Protein AF-0000000072223933 (afdb_homodimer)

Nearest PDB structures (foldseek):
  4o79-assembly1_A  TM=9.191E-01  e=1.861E-12  Arabidopsis thaliana
  5zle-assembly1_A  TM=8.956E-01  e=1.490E-08  Homo sapiens
  6k41-assembly1_R  TM=3.783E-01  e=1.331E+00  Bos taurus
  7unf-assembly1_7  TM=3.366E-01  e=5.285E+00  Homo sapiens
  4o79-assembly1_A  TM=9.091E-01  e=3.671E-12  Arabidopsis thaliana

Secondary structure (DSSP, 8-state):
--EEEPHHHHHHHHHHHHHHHHHHHHHHHHHHHTGGGG--TT--HHHHHHHHHHHHIIIIIIIIHHHHHHHHHHH--S-HHHHHHHHHHHHHHHHHHHHHHHHHTTSSTTHHHHHSSSHHHHHHHHHHHHHHHHHHHHHHHHH--STTHHHHHHHHHHHHHHHHHHHHHHHHHHHHHHHHHHHHHHHHS---TTSHHHHHHHHHHHHHHHHHHHHHHHHHS-SEEE---------------/--EEEPHHHHHHHHHHHHHHHHHHHHHHHHHHHTGGGG--TT--HHHHHHHHHHHHIIIIIIIIHHHHHHHHHHH--S-HHHHHHHHHHHHHHHHHHHHHHHHHTTSSTTHHHHHSSSHHHHHHHHHHHHHHHHHHHHHHHHH--STTHHHHHHHHHHHHHHHHHHHHHHHHHHHHHHHHHHHHHHHHS---TTSHHHHHHHHHHHHHHHHHHHHHHHHHS-SEEE---------------

Organism: Vigna radiata var. radiata (NCBI:txid3916)

Foldseek 3Di:
DDWDFDPVLVVLLVLLVVLLVLLLVLLCCLLPVVLVLQDDVVWDPLLSVLSSLLLNLLSNFAQSLLLVLLSCLQPPDDDNLVNLVSSLVSLVRNLVSLVVSLVSVQPTPVHPVNQCPDPLNVLSVVLSVLSVVLSVVSVVLSPPPDPCVVVCVVCVVVSLVSSLVSSVSSLVSSLVVLVVSVVCCCVVVVDDCPDPSVVSSVVSSVSSVVSSVSSSCSNPDDGTDDDPPPPPPPPPPPPPD/DDWDFDPVLVVLLVLLVVLLVLLLVLLCCLLPVVLVLQDDVVWDPLLSVLSSLLLNLLNNFAQSLLLVLLSCLLPPDDDNLVNLVSSLVSLVRNLVSLVVSLVSVQPTPCHPVNQCPDPLNVLSVVLSVLSVVLSVVSVVLSPPPDPCVVVCVVCVVVSLVSSLVSSVSSLVSSLVVLVVSVVCCCVVVVDDCPDPSVVSSVVSSVSSVVSSVSSSCSNVDDGTDDDPPPPPPPPPPPPPD

Solvent-accessible surface area (backbone atoms only — not comparable to full-atom values): 25393 Å² total; per-residue (Å²): 124,64,78,41,73,24,69,67,41,55,51,29,53,50,51,24,50,53,32,45,50,51,38,50,52,40,54,47,46,48,49,64,78,44,44,71,77,52,53,50,91,89,51,52,74,66,43,34,50,29,53,49,42,24,60,48,24,38,48,50,34,21,49,46,32,36,47,47,23,54,50,41,52,75,62,57,81,77,54,71,66,56,32,50,48,51,27,51,50,36,39,48,51,9,48,51,25,36,55,52,19,55,51,35,60,51,70,37,86,71,34,62,70,71,52,58,51,43,54,41,39,47,45,44,51,51,33,53,50,52,48,50,52,50,51,50,54,51,53,54,55,71,70,49,70,78,90,34,52,66,56,44,66,65,44,44,64,55,50,52,50,52,50,54,50,40,53,50,45,46,52,39,29,49,42,28,45,53,46,47,52,52,50,47,39,32,71,74,65,63,45,53,64,80,31,69,68,43,49,47,53,35,48,34,45,53,37,48,55,49,27,50,52,28,46,52,49,45,68,73,46,65,64,60,37,82,47,77,70,74,71,74,70,72,78,73,73,76,74,78,122,122,64,75,39,74,25,68,67,41,55,52,28,51,51,51,24,51,52,32,44,50,50,38,49,52,40,53,48,47,49,47,63,78,44,44,70,76,51,53,48,91,87,50,50,73,66,43,35,51,28,53,47,43,23,59,46,24,37,46,50,35,20,49,46,33,36,49,48,24,55,50,42,54,73,63,56,84,77,55,70,67,56,32,50,49,52,29,51,50,36,40,48,51,10,49,50,25,36,55,50,20,56,51,35,61,51,71,36,86,70,36,60,70,70,52,57,52,43,53,43,40,48,46,44,51,50,33,53,49,52,47,51,51,50,50,52,52,50,52,54,56,70,70,48,71,78,91,33,52,67,55,43,65,64,43,46,64,54,51,53,50,52,50,54,48,41,52,50,46,45,51,39,28,48,43,30,46,54,46,46,52,50,49,48,39,33,72,74,67,64,45,54,65,81,31,69,67,43,47,46,52,35,50,36,45,53,38,47,56,50,25,48,51,29,46,53,50,44,68,72,45,67,63,60,36,81,47,78,71,74,72,74,70,74,77,71,73,74,74,77,122

Sequence (482 aa):
MGTVYSQSLLALLFLARVAGLAVAVLVLIWALAFKSSFLTPSLSQQDLLYAVLHPLLMVIGFILLSGEAILVHRSLPGSRGLKKLVHLWLQGVALACGIFGIWTRFQGKDGIVANFFSLHSWMGLVCVSLFAAQWVIGFLNFWHRGEGRRVRIRVLPWHVFLGLYTYALAIATAETGLLEKVTFLQTMRNVSKHSTESMVVNALGLVLALLSAFVILAAVSPKYQTIHTKLLYSDTTTFSSMGTVYSQSLLALLFLARVAGLAVAVLVLIWALAFKSSFLTPSLSQQDLLYAVLHPLLMVIGFILLSGEAILVHRSLPGSRGLKKLVHLWLQGVALACGIFGIWTRFQGKDGIVANFFSLHSWMGLVCVSLFAAQWVIGFLNFWHRGEGRRVRIRVLPWHVFLGLYTYALAIATAETGLLEKVTFLQTMRNVSKHSTESMVVNALGLVLALLSAFVILAAVSPKYQTIHTKLLYSDTTTFSS

pLDDT: mean 86.93, std 16.24, range [28.58, 98.88]

Radius of gyration: 25.63 Å; Cα contacts (8 Å, |Δi|>4): 510; chains: 2; bounding box: 50×99×82 Å

Structure (mmCIF, N/CA/C/O backbone):
data_AF-0000000072223933-model_v1
#
loop_
_entity.id
_entity.type
_entity.pdbx_description
1 polymer 'ascorbate ferrireductase (transmembrane)'
#
loop_
_atom_site.group_PDB
_atom_site.id
_atom_site.type_symbol
_atom_site.label_atom_id
_atom_site.label_alt_id
_atom_site.label_comp_id
_atom_site.label_asym_id
_atom_site.label_entity_id
_atom_site.label_seq_id
_atom_site.pdbx_PDB_ins_code
_atom_site.Cartn_x
_atom_site.Cartn_y
_atom_site.Cartn_z
_atom_site.occupancy
_atom_site.B_iso_or_equiv
_atom_site.auth_seq_id
_atom_site.auth_comp_id
_atom_site.auth_asym_id
_atom_site.auth_atom_id
_atom_site.pdbx_PDB_model_num
ATOM 1 N N . MET A 1 1 ? 12.227 30.188 23.969 1 48.91 1 MET A N 1
ATOM 2 C CA . MET A 1 1 ? 11.547 28.938 23.656 1 48.91 1 MET A CA 1
ATOM 3 C C . MET A 1 1 ? 12.273 28.188 22.547 1 48.91 1 MET A C 1
ATOM 5 O O . MET A 1 1 ? 12.375 28.688 21.422 1 48.91 1 MET A O 1
ATOM 9 N N . GLY A 1 2 ? 13.305 27.328 22.859 1 57.94 2 GLY A N 1
ATOM 10 C CA . GLY A 1 2 ? 14.117 26.703 21.844 1 57.94 2 GLY A CA 1
ATOM 11 C C . GLY A 1 2 ? 13.43 25.531 21.172 1 57.94 2 GLY A C 1
ATOM 12 O O . GLY A 1 2 ? 12.523 24.922 21.734 1 57.94 2 GLY A O 1
ATOM 13 N N . THR A 1 3 ? 13.391 25.391 19.766 1 68.06 3 THR A N 1
ATOM 14 C CA . THR A 1 3 ? 12.836 24.281 19 1 68.06 3 THR A CA 1
ATOM 15 C C . THR A 1 3 ? 13.883 23.188 18.797 1 68.06 3 THR A C 1
ATOM 17 O O . THR A 1 3 ? 15.023 23.469 18.422 1 68.06 3 THR A O 1
ATOM 20 N N . VAL A 1 4 ? 13.625 22.047 19.547 1 72.88 4 VAL A N 1
ATOM 21 C CA . VAL A 1 4 ? 14.484 20.891 19.344 1 72.88 4 VAL A CA 1
ATOM 22 C C . VAL A 1 4 ? 13.758 19.859 18.469 1 72.88 4 VAL A C 1
ATOM 24 O O . VAL A 1 4 ? 12.531 19.875 18.359 1 72.88 4 VAL A O 1
ATOM 27 N N . TYR A 1 5 ? 14.617 19.109 17.844 1 76.25 5 TYR A N 1
ATOM 28 C CA . TYR A 1 5 ? 14.016 18.031 17.062 1 76.25 5 TYR A CA 1
ATOM 29 C C . TYR A 1 5 ? 13.164 17.125 17.953 1 76.25 5 TYR A C 1
ATOM 31 O O . TYR A 1 5 ? 13.539 16.828 19.094 1 76.25 5 TYR A O 1
ATOM 39 N N . SER A 1 6 ? 12.125 16.781 17.484 1 83.75 6 SER A N 1
ATOM 40 C CA . SER A 1 6 ? 11.227 15.875 18.203 1 83.75 6 SER A CA 1
ATOM 41 C C . SER A 1 6 ? 11.867 14.508 18.422 1 83.75 6 SER A C 1
ATOM 43 O O . SER A 1 6 ? 12.438 13.93 17.484 1 83.75 6 SER A O 1
ATOM 45 N N . GLN A 1 7 ? 11.953 14 19.578 1 85.38 7 GLN A N 1
ATOM 46 C CA . GLN A 1 7 ? 12.492 12.688 19.922 1 85.38 7 GLN A CA 1
ATOM 47 C C . GLN A 1 7 ? 11.789 11.586 19.125 1 85.38 7 GLN A C 1
ATOM 49 O O . GLN A 1 7 ? 12.422 10.602 18.719 1 85.38 7 GLN A O 1
ATOM 54 N N . SER A 1 8 ? 10.617 11.812 18.859 1 88.19 8 SER A N 1
ATOM 55 C CA . SER A 1 8 ? 9.844 10.844 18.078 1 88.19 8 SER A CA 1
ATOM 56 C C . SER A 1 8 ? 10.336 10.758 16.641 1 88.19 8 SER A C 1
ATOM 58 O O . SER A 1 8 ? 10.422 9.672 16.078 1 88.19 8 SER A O 1
ATOM 60 N N . LEU A 1 9 ? 10.68 11.828 16.172 1 91.44 9 LEU A N 1
ATOM 61 C CA . LEU A 1 9 ? 11.18 11.836 14.805 1 91.44 9 LEU A CA 1
ATOM 62 C C . LEU A 1 9 ? 12.531 11.125 14.711 1 91.44 9 LEU A C 1
ATOM 64 O O . LEU A 1 9 ? 12.758 10.344 13.789 1 91.44 9 LEU A O 1
ATOM 68 N N . LEU A 1 10 ? 13.367 11.359 15.656 1 92.19 10 LEU A N 1
ATOM 69 C CA . LEU A 1 10 ? 14.68 10.719 15.664 1 92.19 10 LEU A CA 1
ATOM 70 C C . LEU A 1 10 ? 14.539 9.203 15.758 1 92.19 10 LEU A C 1
ATOM 72 O O . LEU A 1 10 ? 15.258 8.469 15.078 1 92.19 10 LEU A O 1
ATOM 76 N N . ALA A 1 11 ? 13.664 8.773 16.562 1 95.06 11 ALA A N 1
ATOM 77 C CA . ALA A 1 11 ? 13.414 7.34 16.703 1 95.06 11 ALA A CA 1
ATOM 78 C C . ALA A 1 11 ? 12.898 6.746 15.398 1 95.06 11 ALA A C 1
ATOM 80 O O . ALA A 1 11 ? 13.312 5.656 14.992 1 95.06 11 ALA A O 1
ATOM 81 N N . LEU A 1 12 ? 12.062 7.504 14.766 1 95.94 12 LEU A N 1
ATOM 82 C CA . LEU A 1 12 ? 11.484 7.039 13.516 1 95.94 12 LEU A CA 1
ATOM 83 C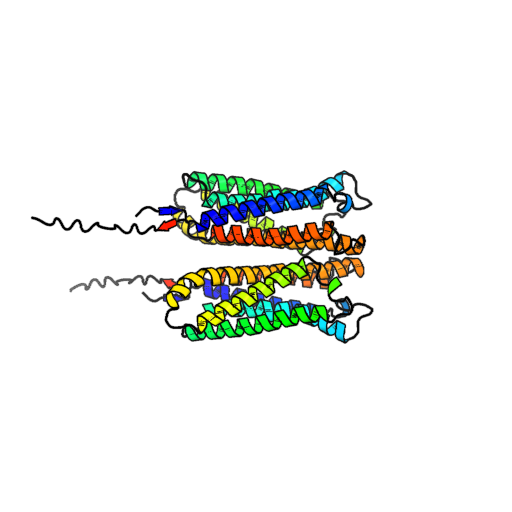 C . LEU A 1 12 ? 12.547 6.965 12.422 1 95.94 12 LEU A C 1
ATOM 85 O O . LEU A 1 12 ? 12.555 6.027 11.617 1 95.94 12 LEU A O 1
ATOM 89 N N . LEU A 1 13 ? 13.422 7.953 12.406 1 96.19 13 LEU A N 1
ATOM 90 C CA . LEU A 1 13 ? 14.508 7.941 11.438 1 96.19 13 LEU A CA 1
ATOM 91 C C . LEU A 1 13 ? 15.414 6.73 11.648 1 96.19 13 LEU A C 1
ATOM 93 O O . LEU A 1 13 ? 15.773 6.047 10.688 1 96.19 13 LEU A O 1
ATOM 97 N N . PHE A 1 14 ? 15.648 6.457 12.867 1 97.19 14 PHE A N 1
ATOM 98 C CA . PHE A 1 14 ? 16.484 5.312 13.211 1 97.19 14 PHE A CA 1
ATOM 99 C C . PHE A 1 14 ? 15.805 4.008 12.805 1 97.19 14 PHE A C 1
ATOM 101 O O . PHE A 1 14 ? 16.422 3.154 12.164 1 97.19 14 PHE A O 1
ATOM 108 N N . LEU A 1 15 ? 14.57 3.869 13.109 1 98.06 15 LEU A N 1
ATOM 109 C CA . LEU A 1 15 ? 13.82 2.648 12.82 1 98.06 15 LEU A CA 1
ATOM 110 C C . LEU A 1 15 ? 13.68 2.449 11.312 1 98.06 15 LEU A C 1
ATOM 112 O O . LEU A 1 15 ? 13.781 1.323 10.82 1 98.06 15 LEU A O 1
ATOM 116 N N . ALA A 1 16 ? 13.477 3.512 10.602 1 98.31 16 ALA A N 1
ATOM 117 C CA . ALA A 1 16 ? 13.375 3.436 9.148 1 98.31 16 ALA A CA 1
ATOM 118 C C . ALA A 1 16 ? 14.68 2.943 8.531 1 98.31 16 ALA A C 1
ATOM 120 O O . ALA A 1 16 ? 14.672 2.094 7.633 1 98.31 16 ALA A O 1
ATOM 121 N N . ARG A 1 17 ? 15.781 3.398 9.047 1 98.19 17 ARG A N 1
ATOM 122 C CA . ARG A 1 17 ? 17.078 3.027 8.477 1 98.19 17 ARG A CA 1
ATOM 123 C C . ARG A 1 17 ? 17.453 1.604 8.875 1 98.19 17 ARG A C 1
ATOM 125 O O . ARG A 1 17 ? 18.078 0.884 8.094 1 98.19 17 ARG A O 1
ATOM 132 N N . VAL A 1 18 ? 17.047 1.181 10.039 1 98.62 18 VAL A N 1
ATOM 133 C CA . VAL A 1 18 ? 17.266 -0.204 10.445 1 98.62 18 VAL A CA 1
ATOM 134 C C . VAL A 1 18 ? 16.422 -1.136 9.562 1 98.62 18 VAL A C 1
ATOM 136 O O . VAL A 1 18 ? 16.922 -2.152 9.078 1 98.62 18 VAL A O 1
ATOM 139 N N . ALA A 1 19 ? 15.219 -0.755 9.344 1 98.69 19 ALA A N 1
ATOM 140 C CA . ALA A 1 19 ? 14.359 -1.54 8.461 1 98.69 19 ALA A CA 1
ATOM 141 C C . ALA A 1 19 ? 14.906 -1.559 7.035 1 98.69 19 ALA A C 1
ATOM 143 O O . ALA A 1 19 ? 14.875 -2.594 6.367 1 98.69 19 ALA A O 1
ATOM 144 N N . GLY A 1 20 ? 15.398 -0.395 6.645 1 98.69 20 GLY A N 1
ATOM 145 C CA . GLY A 1 20 ? 16 -0.328 5.324 1 98.69 20 GLY A CA 1
ATOM 146 C C . GLY A 1 20 ? 17.203 -1.244 5.172 1 98.69 20 GLY A C 1
ATOM 147 O O . GLY A 1 20 ? 17.359 -1.906 4.145 1 98.69 20 GLY A O 1
ATOM 148 N N . LEU A 1 21 ? 18.016 -1.295 6.148 1 98.62 21 LEU A N 1
ATOM 149 C CA . LEU A 1 21 ? 19.172 -2.178 6.133 1 98.62 21 LEU A CA 1
ATOM 150 C C . LEU A 1 21 ? 18.75 -3.641 6.105 1 98.62 21 LEU A C 1
ATOM 152 O O . LEU A 1 21 ? 19.328 -4.445 5.371 1 98.62 21 LEU A O 1
ATOM 156 N N . ALA A 1 22 ? 17.766 -3.945 6.863 1 98.75 22 ALA A N 1
ATOM 157 C CA . ALA A 1 22 ? 17.234 -5.309 6.875 1 98.75 22 ALA A CA 1
ATOM 158 C C . ALA A 1 22 ? 16.719 -5.707 5.496 1 98.75 22 ALA A C 1
ATOM 160 O O . ALA A 1 22 ? 16.953 -6.824 5.031 1 98.75 22 ALA A O 1
ATOM 161 N N . VAL A 1 23 ? 16.016 -4.793 4.867 1 98.81 23 VAL A N 1
ATOM 162 C CA . VAL A 1 23 ? 15.484 -5.035 3.527 1 98.81 23 VAL A CA 1
ATOM 163 C C . VAL A 1 23 ? 16.641 -5.289 2.559 1 98.81 23 VAL A C 1
ATOM 165 O O . VAL A 1 23 ? 16.594 -6.234 1.768 1 98.81 23 VAL A O 1
ATOM 168 N N . ALA A 1 24 ? 17.672 -4.492 2.66 1 98.69 24 ALA A N 1
ATOM 169 C CA . ALA A 1 24 ? 18.828 -4.641 1.777 1 98.69 24 ALA A CA 1
ATOM 170 C C . ALA A 1 24 ? 19.5 -6 1.973 1 98.69 24 ALA A C 1
ATOM 172 O O . ALA A 1 24 ? 19.812 -6.688 1.001 1 98.69 24 ALA A O 1
ATOM 173 N N . VAL A 1 25 ? 19.625 -6.379 3.182 1 98.56 25 VAL A N 1
ATOM 174 C CA . VAL A 1 25 ? 20.297 -7.641 3.498 1 98.56 25 VAL A CA 1
ATOM 175 C C . VAL A 1 25 ? 19.453 -8.805 2.994 1 98.56 25 VAL A C 1
ATOM 177 O O . VAL A 1 25 ? 19.969 -9.734 2.363 1 98.56 25 VAL A O 1
ATOM 180 N N . LEU A 1 26 ? 18.172 -8.758 3.166 1 98.56 26 LEU A N 1
ATOM 181 C CA . LEU A 1 26 ? 17.281 -9.852 2.799 1 98.56 26 LEU A CA 1
ATOM 182 C C . LEU A 1 26 ? 17.203 -10.008 1.282 1 98.56 26 LEU A C 1
ATOM 184 O O . LEU A 1 26 ? 17.219 -11.133 0.771 1 98.56 26 LEU A O 1
ATOM 188 N N . VAL A 1 27 ? 17.109 -8.906 0.574 1 98.31 27 VAL A N 1
ATOM 189 C CA . VAL A 1 27 ? 17 -9.023 -0.876 1 98.31 27 VAL A CA 1
ATOM 190 C C . VAL A 1 27 ? 18.328 -9.5 -1.459 1 98.31 27 VAL A C 1
ATOM 192 O O . VAL A 1 27 ? 18.344 -10.242 -2.441 1 98.31 27 VAL A O 1
ATOM 195 N N . LEU A 1 28 ? 19.453 -9.133 -0.847 1 97.62 28 LEU A N 1
ATOM 196 C CA . LEU A 1 28 ? 20.766 -9.617 -1.283 1 97.62 28 LEU A CA 1
ATOM 197 C C . LEU A 1 28 ? 20.906 -11.109 -1.008 1 97.62 28 LEU A C 1
ATOM 199 O O . LEU A 1 28 ? 21.422 -11.852 -1.852 1 97.62 28 LEU A O 1
ATOM 203 N N . ILE A 1 29 ? 20.469 -11.523 0.125 1 97.44 29 ILE A N 1
ATOM 204 C CA . ILE A 1 29 ? 20.5 -12.945 0.436 1 97.44 29 ILE A CA 1
ATOM 205 C C . ILE A 1 29 ? 19.656 -13.719 -0.587 1 97.44 29 ILE A C 1
ATOM 207 O O . ILE A 1 29 ? 20.109 -14.734 -1.125 1 97.44 29 ILE A O 1
ATOM 211 N N . TRP A 1 30 ? 18.469 -13.203 -0.892 1 96.56 30 TRP A N 1
ATOM 212 C CA . TRP A 1 30 ? 17.594 -13.859 -1.854 1 96.56 30 TRP A CA 1
ATOM 213 C C . TRP A 1 30 ? 18.25 -13.953 -3.223 1 96.56 30 TRP A C 1
ATOM 215 O O . TRP A 1 30 ? 18.297 -15.023 -3.832 1 96.56 30 TRP A O 1
ATOM 225 N N . ALA A 1 31 ? 18.859 -12.93 -3.654 1 93.56 31 ALA A N 1
ATOM 226 C CA . ALA A 1 31 ? 19.438 -12.836 -4.996 1 93.56 31 ALA A CA 1
ATOM 227 C C . ALA A 1 31 ? 20.719 -13.656 -5.109 1 93.56 31 ALA A C 1
ATOM 229 O O . ALA A 1 31 ? 20.984 -14.25 -6.152 1 93.56 31 ALA A O 1
ATOM 230 N N . LEU A 1 32 ? 21.469 -13.727 -4.043 1 92.69 32 LEU A N 1
ATOM 231 C CA . LEU A 1 32 ? 22.797 -14.344 -4.125 1 92.69 32 LEU A CA 1
ATOM 232 C C . LEU A 1 32 ? 22.75 -15.797 -3.654 1 92.69 32 LEU A C 1
ATOM 234 O O . LEU A 1 32 ? 23.297 -16.688 -4.305 1 92.69 32 LEU A O 1
ATOM 238 N N . ALA A 1 33 ? 22.094 -16.094 -2.596 1 93.94 33 ALA A N 1
ATOM 239 C CA . ALA A 1 33 ? 22.062 -17.438 -2.033 1 93.94 33 ALA A CA 1
ATOM 240 C C . ALA A 1 33 ? 21.094 -18.328 -2.795 1 93.94 33 ALA A C 1
ATOM 242 O O . ALA A 1 33 ? 21.25 -19.547 -2.828 1 93.94 33 ALA A O 1
ATOM 243 N N . PHE A 1 34 ? 20.109 -17.719 -3.416 1 93.44 34 PHE A N 1
ATOM 244 C CA . PHE A 1 34 ? 19.109 -18.5 -4.137 1 93.44 34 PHE A CA 1
ATOM 245 C C . PHE A 1 34 ? 19.078 -18.109 -5.613 1 93.44 34 PHE A C 1
ATOM 247 O O . PHE A 1 34 ? 18.016 -18.062 -6.23 1 93.44 34 PHE A O 1
ATOM 254 N N . LYS A 1 35 ? 20.203 -17.938 -6.164 1 87.31 35 LYS A N 1
ATOM 255 C CA . LYS A 1 35 ? 20.344 -17.484 -7.543 1 87.31 35 LYS A CA 1
ATOM 256 C C . LYS A 1 35 ? 19.766 -18.5 -8.523 1 87.31 35 LYS A C 1
ATOM 258 O O . LYS A 1 35 ? 19.266 -18.125 -9.586 1 87.31 35 LYS A O 1
ATOM 263 N N . SER A 1 36 ? 19.75 -19.688 -8.234 1 83.19 36 SER A N 1
ATOM 264 C CA . SER A 1 36 ? 19.25 -20.75 -9.102 1 83.19 36 SER A CA 1
ATOM 265 C C . SER A 1 36 ? 17.75 -20.625 -9.328 1 83.19 36 SER A C 1
ATOM 267 O O . SER A 1 36 ? 17.219 -21.094 -10.336 1 83.19 36 SER A O 1
ATOM 269 N N . SER A 1 37 ? 17.094 -19.953 -8.383 1 86.56 37 SER A N 1
ATOM 270 C CA . SER A 1 37 ? 15.648 -19.781 -8.484 1 86.56 37 SER A CA 1
ATOM 271 C C . SER A 1 37 ? 15.289 -18.75 -9.547 1 86.56 37 SER A C 1
ATOM 273 O O . SER A 1 37 ? 14.133 -18.656 -9.961 1 86.56 37 SER A O 1
ATOM 275 N N . PHE A 1 38 ? 16.266 -18.094 -9.977 1 84.88 38 PHE A N 1
ATOM 276 C CA . PHE A 1 38 ? 16.031 -17.078 -10.992 1 84.88 38 PHE A CA 1
ATOM 277 C C . PHE A 1 38 ? 16.344 -17.625 -12.383 1 84.88 38 PHE A C 1
ATOM 279 O O . PHE A 1 38 ? 16.109 -16.938 -13.383 1 84.88 38 PHE A O 1
ATOM 286 N N . LEU A 1 39 ? 16.828 -18.828 -12.398 1 73.94 39 LEU A N 1
ATOM 287 C CA . LEU A 1 39 ? 17.172 -19.5 -13.648 1 73.94 39 LEU A CA 1
ATOM 288 C C . LEU A 1 39 ? 15.938 -20.078 -14.328 1 73.94 39 LEU A C 1
ATOM 290 O O . LEU A 1 39 ? 15.078 -20.656 -13.664 1 73.94 39 LEU A O 1
ATOM 294 N N . THR A 1 40 ? 15.664 -19.547 -15.477 1 66.88 40 THR A N 1
ATOM 295 C CA . THR A 1 40 ? 14.719 -20.266 -16.328 1 66.88 40 THR A CA 1
ATOM 296 C C . THR A 1 40 ? 15.445 -21.203 -17.281 1 66.88 40 THR A C 1
ATOM 298 O O . THR A 1 40 ? 16.562 -20.906 -17.719 1 66.88 40 THR A O 1
ATOM 301 N N . PRO A 1 41 ? 15.141 -22.516 -17.25 1 59.84 41 PRO A N 1
ATOM 302 C CA . PRO A 1 41 ? 15.875 -23.531 -18 1 59.84 41 PRO A CA 1
ATOM 303 C C . PRO A 1 41 ? 16.484 -23 -19.281 1 59.84 41 PRO A C 1
ATOM 305 O O . PRO A 1 41 ? 17.594 -23.375 -19.656 1 59.84 41 PRO A O 1
ATOM 308 N N . SER A 1 42 ? 15.812 -22.359 -20.047 1 60.22 42 SER A N 1
ATOM 309 C CA . SER A 1 42 ? 16.344 -22.031 -21.375 1 60.22 42 SER A CA 1
ATOM 310 C C . SER A 1 42 ? 17.078 -20.688 -21.344 1 60.22 42 SER A C 1
ATOM 312 O O . SER A 1 42 ? 17.469 -20.172 -22.391 1 60.22 42 SER A O 1
ATOM 314 N N . LEU A 1 43 ? 17.391 -20.328 -20.078 1 62.97 43 LEU A N 1
ATOM 315 C CA . LEU A 1 43 ? 17.844 -18.938 -20.078 1 62.97 43 LEU A CA 1
ATOM 316 C C . LEU A 1 43 ? 19.375 -18.875 -20.125 1 62.97 43 LEU A C 1
ATOM 318 O O . LEU A 1 43 ? 20.047 -19.641 -19.438 1 62.97 43 LEU A O 1
ATOM 322 N N . SER A 1 44 ? 19.938 -18.062 -21.031 1 74.69 44 SER A N 1
ATOM 323 C CA . SER A 1 44 ? 21.328 -17.672 -21.125 1 74.69 44 SER A CA 1
ATOM 324 C C . SER A 1 44 ? 21.812 -17.031 -19.828 1 74.69 44 SER A C 1
ATOM 326 O O . SER A 1 44 ? 21 -16.688 -18.969 1 74.69 44 SER A O 1
ATOM 328 N N . GLN A 1 45 ? 23.078 -17.062 -19.594 1 78 45 GLN A N 1
ATOM 329 C CA . GLN A 1 45 ? 23.703 -16.406 -18.469 1 78 45 GLN A CA 1
ATOM 330 C C . GLN A 1 45 ? 23.281 -14.938 -18.375 1 78 45 GLN A C 1
ATOM 332 O O . GLN A 1 45 ? 23.094 -14.406 -17.281 1 78 45 GLN A O 1
ATOM 337 N N . GLN A 1 46 ? 23.094 -14.375 -19.453 1 79 46 GLN A N 1
ATOM 338 C CA . GLN A 1 46 ? 22.672 -12.977 -19.5 1 79 46 GLN A CA 1
ATOM 339 C C . GLN A 1 46 ? 21.25 -12.82 -18.969 1 79 46 GLN A C 1
ATOM 341 O O . GLN A 1 46 ? 20.953 -11.859 -18.25 1 79 46 GLN A O 1
ATOM 346 N N . ASP A 1 47 ? 20.469 -13.734 -19.188 1 80.62 47 ASP A N 1
ATOM 347 C CA . ASP A 1 47 ? 19.094 -13.68 -18.719 1 80.62 47 ASP A CA 1
ATOM 348 C C . ASP A 1 47 ? 19.031 -13.82 -17.188 1 80.62 47 ASP A C 1
ATOM 350 O O . ASP A 1 47 ? 18.203 -13.188 -16.547 1 80.62 47 ASP A O 1
ATOM 354 N N . LEU A 1 48 ? 19.922 -14.625 -16.781 1 80.81 48 LEU A N 1
ATOM 355 C CA . LEU A 1 48 ? 20.016 -14.789 -15.336 1 80.81 48 LEU A CA 1
ATOM 356 C C . LEU A 1 48 ? 20.406 -13.477 -14.664 1 80.81 48 LEU A C 1
ATOM 358 O O . LEU A 1 48 ? 19.828 -13.102 -13.641 1 80.81 48 LEU A O 1
ATOM 362 N N . LEU A 1 49 ? 21.328 -12.828 -15.258 1 85.38 49 LEU A N 1
ATOM 363 C CA . LEU A 1 49 ? 21.797 -11.562 -14.695 1 85.38 49 LEU A CA 1
ATOM 364 C C . LEU A 1 49 ? 20.672 -10.539 -14.656 1 85.38 49 LEU A C 1
ATOM 366 O O . LEU A 1 49 ? 20.469 -9.867 -13.641 1 85.38 49 LEU A O 1
ATOM 370 N N . TYR A 1 50 ? 19.891 -10.461 -15.672 1 86.44 50 TYR A N 1
ATOM 371 C CA . TYR A 1 50 ? 18.781 -9.508 -15.719 1 86.44 50 TYR A CA 1
ATOM 372 C C . TYR A 1 50 ? 17.703 -9.875 -14.695 1 86.44 50 TYR A C 1
ATOM 374 O O . TYR A 1 50 ? 17.125 -8.992 -14.055 1 86.44 50 TYR A O 1
ATOM 382 N N . ALA A 1 51 ? 17.531 -11.117 -14.547 1 88.25 51 ALA A N 1
ATOM 383 C CA . ALA A 1 51 ? 16.516 -11.586 -13.617 1 88.25 51 ALA A CA 1
ATOM 384 C C . ALA A 1 51 ? 16.891 -11.258 -12.172 1 88.25 51 ALA A C 1
ATOM 386 O O . ALA A 1 51 ? 16.016 -10.922 -11.359 1 88.25 51 ALA A O 1
ATOM 387 N N . VAL A 1 52 ? 18.141 -11.281 -11.914 1 92.25 52 VAL A N 1
ATOM 388 C CA . VAL A 1 52 ? 18.625 -11.016 -10.562 1 92.25 52 VAL A CA 1
ATOM 389 C C . VAL A 1 52 ? 18.719 -9.516 -10.336 1 92.25 52 VAL A C 1
ATOM 391 O O . VAL A 1 52 ? 18.469 -9.031 -9.227 1 92.25 52 VAL A O 1
ATOM 394 N N . LEU A 1 53 ? 18.984 -8.781 -11.352 1 93.88 53 LEU A N 1
ATOM 395 C CA . LEU A 1 53 ? 19.188 -7.344 -11.25 1 93.88 53 LEU A CA 1
ATOM 396 C C . LEU A 1 53 ? 17.875 -6.617 -11.016 1 93.88 53 LEU A C 1
ATOM 398 O O . LEU A 1 53 ? 17.844 -5.594 -10.328 1 93.88 53 LEU A O 1
ATOM 402 N N . HIS A 1 54 ? 16.812 -7.195 -11.492 1 95.12 54 HIS A N 1
ATOM 403 C CA . HIS A 1 54 ? 15.516 -6.516 -11.43 1 95.12 54 HIS A CA 1
ATOM 404 C C . HIS A 1 54 ? 15.109 -6.254 -9.984 1 95.12 54 HIS A C 1
ATOM 406 O O . HIS A 1 54 ? 14.945 -5.098 -9.578 1 95.12 54 HIS A O 1
ATOM 412 N N . PRO A 1 55 ? 15.062 -7.273 -9.133 1 96.75 55 PRO A N 1
ATOM 413 C CA . PRO A 1 55 ? 14.648 -6.984 -7.758 1 96.75 55 PRO A CA 1
ATOM 414 C C . PRO A 1 55 ? 15.664 -6.141 -7 1 96.75 55 PRO A C 1
ATOM 416 O O . PRO A 1 55 ? 15.289 -5.352 -6.125 1 96.75 55 PRO A O 1
ATOM 419 N N . LEU A 1 56 ? 16.922 -6.254 -7.348 1 97.88 56 LEU A N 1
ATOM 420 C CA . LEU A 1 56 ? 17.938 -5.473 -6.66 1 97.88 56 LEU A CA 1
ATOM 421 C C . LEU A 1 56 ? 17.812 -3.992 -7 1 97.88 56 LEU A C 1
ATOM 423 O O . LEU A 1 56 ? 17.859 -3.141 -6.109 1 97.88 56 LEU A O 1
ATOM 427 N N . LEU A 1 57 ? 17.625 -3.727 -8.242 1 98.06 57 LEU A N 1
ATOM 428 C CA . LEU A 1 57 ? 17.469 -2.344 -8.68 1 98.06 57 LEU A CA 1
ATOM 429 C C . LEU A 1 57 ? 16.172 -1.746 -8.156 1 98.06 57 LEU A C 1
ATOM 431 O O . LEU A 1 57 ? 16.141 -0.578 -7.762 1 98.06 57 LEU A O 1
ATOM 435 N N . MET A 1 58 ? 15.156 -2.533 -8.133 1 98.5 58 MET A N 1
ATOM 436 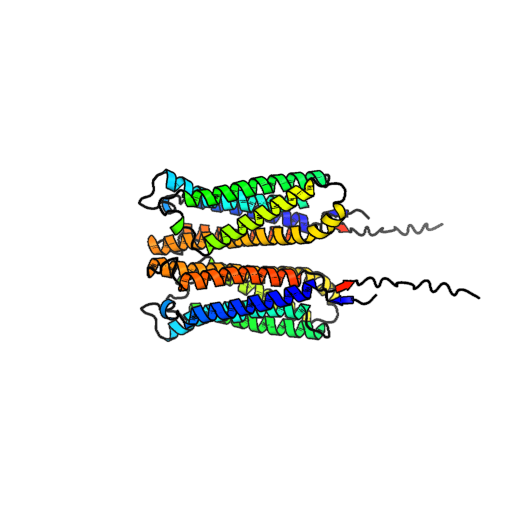C CA . MET A 1 58 ? 13.859 -2.021 -7.699 1 98.5 58 MET A CA 1
ATOM 437 C C . MET A 1 58 ? 13.836 -1.817 -6.188 1 98.5 58 MET A C 1
ATOM 439 O O . MET A 1 58 ? 13.336 -0.8 -5.703 1 98.5 58 MET A O 1
ATOM 443 N N . VAL A 1 59 ? 14.398 -2.729 -5.43 1 98.69 59 VAL A N 1
ATOM 444 C CA . VAL A 1 59 ? 14.273 -2.68 -3.977 1 98.69 59 VAL A CA 1
ATOM 445 C C . VAL A 1 59 ? 15.367 -1.783 -3.395 1 98.69 59 VAL A C 1
ATOM 447 O O . VAL A 1 59 ? 15.07 -0.837 -2.658 1 98.69 59 VAL A O 1
ATOM 450 N N . ILE A 1 60 ? 16.594 -1.957 -3.76 1 98.25 60 ILE A N 1
ATOM 451 C CA . ILE A 1 60 ? 17.688 -1.17 -3.191 1 98.25 60 ILE A CA 1
ATOM 452 C C . ILE A 1 60 ? 17.797 0.168 -3.92 1 98.25 60 ILE A C 1
ATOM 454 O O . ILE A 1 60 ? 17.797 1.228 -3.289 1 98.25 60 ILE A O 1
ATOM 458 N N . GLY A 1 61 ? 17.797 0.128 -5.219 1 98.44 61 GLY A N 1
ATOM 459 C CA . GLY A 1 61 ? 18 1.332 -6.012 1 98.44 61 GLY A CA 1
ATOM 460 C C . GLY A 1 61 ? 16.781 2.25 -6.004 1 98.44 61 GLY A C 1
ATOM 461 O O . GLY A 1 61 ? 16.922 3.469 -5.887 1 98.44 61 GLY A O 1
ATOM 462 N N . PHE A 1 62 ? 15.617 1.699 -6.141 1 98.75 62 PHE A N 1
ATOM 463 C CA . PHE A 1 62 ? 14.422 2.514 -6.32 1 98.75 62 PHE A CA 1
ATOM 464 C C . PHE A 1 62 ? 13.734 2.76 -4.98 1 98.75 62 PHE A C 1
ATOM 466 O O . PHE A 1 62 ? 13.625 3.904 -4.531 1 98.75 62 PHE A O 1
ATOM 473 N N . ILE A 1 63 ? 13.391 1.759 -4.219 1 98.88 63 ILE A N 1
ATOM 474 C CA . ILE A 1 63 ? 12.57 1.879 -3.02 1 98.88 63 ILE A CA 1
ATOM 475 C C . ILE A 1 63 ? 13.414 2.42 -1.867 1 98.88 63 ILE A C 1
ATOM 477 O O . ILE A 1 63 ? 13.039 3.398 -1.22 1 98.88 63 ILE A O 1
ATOM 481 N N . LEU A 1 64 ? 14.562 1.836 -1.599 1 98.88 64 LEU A N 1
ATOM 482 C CA . LEU A 1 64 ? 15.359 2.252 -0.45 1 98.88 64 LEU A CA 1
ATOM 483 C C . LEU A 1 64 ? 15.938 3.65 -0.665 1 98.88 64 LEU A C 1
ATOM 485 O O . LEU A 1 64 ? 15.922 4.477 0.249 1 98.88 64 LEU A O 1
ATOM 489 N N . LEU A 1 65 ? 16.391 3.896 -1.863 1 98.75 65 LEU A N 1
ATOM 490 C CA . LEU A 1 65 ? 16.953 5.211 -2.131 1 98.75 65 LEU A CA 1
ATOM 491 C C . LEU A 1 65 ? 15.883 6.289 -2.096 1 98.75 65 LEU A C 1
ATOM 493 O O . LEU A 1 65 ? 16.109 7.387 -1.576 1 98.75 65 LEU A O 1
ATOM 497 N N . SER A 1 66 ? 14.75 6 -2.682 1 98.75 66 SER A N 1
ATOM 498 C CA . SER A 1 66 ? 13.641 6.953 -2.617 1 98.75 66 SER A CA 1
ATOM 499 C C . SER A 1 66 ? 13.219 7.211 -1.175 1 98.75 66 SER A C 1
ATOM 501 O O . SER A 1 66 ? 12.922 8.352 -0.806 1 98.75 66 SER A O 1
ATOM 503 N N . GLY A 1 67 ? 13.148 6.121 -0.389 1 98.69 67 GLY A N 1
ATOM 504 C CA . GLY A 1 67 ? 12.852 6.285 1.024 1 98.69 67 GLY A CA 1
ATOM 505 C C . GLY A 1 67 ? 13.852 7.16 1.748 1 98.69 67 GLY A C 1
ATOM 506 O O . GLY A 1 67 ? 13.477 8.023 2.547 1 98.69 67 GLY A O 1
ATOM 507 N N . GLU A 1 68 ? 15.109 6.953 1.429 1 98.38 68 GLU A N 1
ATOM 508 C CA . GLU A 1 68 ? 16.156 7.766 2.041 1 98.38 68 GLU A CA 1
ATOM 509 C C . GLU A 1 68 ? 16.047 9.227 1.616 1 98.38 68 GLU A C 1
ATOM 511 O O . GLU A 1 68 ? 16.312 10.133 2.406 1 98.38 68 GLU A O 1
ATOM 516 N N . ALA A 1 69 ? 15.672 9.438 0.407 1 98.5 69 ALA A N 1
ATOM 517 C CA . ALA A 1 69 ? 15.484 10.805 -0.082 1 98.5 69 ALA A CA 1
ATOM 518 C C . ALA A 1 69 ? 14.414 11.531 0.724 1 98.5 69 ALA A C 1
ATOM 520 O O . ALA A 1 69 ? 14.555 12.719 1.026 1 98.5 69 ALA A O 1
ATOM 521 N N . ILE A 1 70 ? 13.375 10.812 1.063 1 98.12 70 ILE A N 1
ATOM 522 C CA . ILE A 1 70 ? 12.305 11.375 1.875 1 98.12 70 ILE A CA 1
ATOM 523 C C . ILE A 1 70 ? 12.82 11.695 3.275 1 98.12 70 ILE A C 1
ATOM 525 O O . ILE A 1 70 ? 12.578 12.781 3.803 1 98.12 70 ILE A O 1
ATOM 529 N N . LEU A 1 71 ? 13.602 10.805 3.822 1 97.44 71 LEU A N 1
ATOM 530 C CA . LEU A 1 71 ? 14.086 10.938 5.191 1 97.44 71 LEU A CA 1
ATOM 531 C C . LEU A 1 71 ? 15.109 12.062 5.297 1 97.44 71 LEU A C 1
ATOM 533 O O . LEU A 1 71 ? 15.109 12.828 6.266 1 97.44 71 LEU A O 1
ATOM 537 N N . VAL A 1 72 ? 15.961 12.172 4.324 1 94.81 72 VAL A N 1
ATOM 538 C CA . VAL A 1 72 ? 17.031 13.164 4.352 1 94.81 72 VAL A CA 1
ATOM 539 C C . VAL A 1 72 ? 16.422 14.562 4.207 1 94.81 72 VAL A C 1
ATOM 541 O O . VAL A 1 72 ? 16.922 15.523 4.809 1 94.81 72 VAL A O 1
ATOM 544 N N . HIS A 1 73 ? 15.375 14.664 3.449 1 93.06 73 HIS A N 1
ATOM 545 C CA . HIS A 1 73 ? 14.703 15.953 3.324 1 93.06 73 HIS A CA 1
ATOM 546 C C . HIS A 1 73 ? 14.195 16.438 4.676 1 93.06 73 HIS A C 1
ATOM 548 O O . HIS A 1 73 ? 14.188 17.641 4.938 1 93.06 73 HIS A O 1
ATOM 554 N N . ARG A 1 74 ? 13.906 15.5 5.527 1 90.06 74 ARG A N 1
ATOM 555 C CA . ARG A 1 74 ? 13.359 15.82 6.844 1 90.06 74 ARG A CA 1
ATOM 556 C C . ARG A 1 74 ? 14.469 16.031 7.867 1 90.06 74 ARG A C 1
ATOM 558 O O . ARG A 1 74 ? 14.297 16.75 8.844 1 90.06 74 ARG A O 1
ATOM 565 N N . SER A 1 75 ? 15.664 15.469 7.637 1 89.19 75 SER A N 1
ATOM 566 C CA . SER A 1 75 ? 16.609 15.367 8.742 1 89.19 75 SER A CA 1
ATOM 567 C C . SER A 1 75 ? 17.906 16.109 8.422 1 89.19 75 SER A C 1
ATOM 569 O O . SER A 1 75 ? 18.703 16.391 9.32 1 89.19 75 SER A O 1
ATOM 571 N N . LEU A 1 76 ? 18.188 16.328 7.219 1 87 76 LEU A N 1
ATOM 572 C CA . LEU A 1 76 ? 19.453 16.953 6.844 1 87 76 LEU A CA 1
ATOM 573 C C . LEU A 1 76 ? 19.547 18.359 7.414 1 87 76 LEU A C 1
ATOM 575 O O . LEU A 1 76 ? 18.641 19.172 7.238 1 87 76 LEU A O 1
ATOM 579 N N . PRO A 1 77 ? 20.578 18.562 8.141 1 86.5 77 PRO A N 1
ATOM 580 C CA . PRO A 1 77 ? 20.797 19.953 8.578 1 86.5 77 PRO A CA 1
ATOM 581 C C . PRO A 1 77 ? 21.219 20.875 7.441 1 86.5 77 PRO A C 1
ATOM 583 O O . PRO A 1 77 ? 21.734 20.406 6.426 1 86.5 77 PRO A O 1
ATOM 586 N N . GLY A 1 78 ? 20.844 22.109 7.508 1 86.19 78 GLY A N 1
ATOM 587 C CA . GLY A 1 78 ? 21.266 23.031 6.469 1 86.19 78 GLY A CA 1
ATOM 588 C C . GLY A 1 78 ? 20.125 23.875 5.93 1 86.19 78 GLY A C 1
ATOM 589 O O . GLY A 1 78 ? 19.062 23.969 6.543 1 86.19 78 GLY A O 1
ATOM 590 N N . SER A 1 79 ? 20.469 24.438 4.742 1 89.81 79 SER A N 1
ATOM 591 C CA . SER A 1 79 ? 19.484 25.328 4.141 1 89.81 79 SER A CA 1
ATOM 592 C C . SER A 1 79 ? 18.391 24.547 3.432 1 89.81 79 SER A C 1
ATOM 594 O O . SER A 1 79 ? 18.594 23.391 3.074 1 89.81 79 SER A O 1
ATOM 596 N N . ARG A 1 80 ? 17.359 25.141 3.232 1 87.56 80 ARG A N 1
ATOM 597 C CA . ARG A 1 80 ? 16.25 24.547 2.49 1 87.56 80 ARG A CA 1
ATOM 598 C C . ARG A 1 80 ? 16.672 24.203 1.067 1 87.56 80 ARG A C 1
ATOM 600 O O . ARG A 1 80 ? 16.234 23.188 0.522 1 87.56 80 ARG A O 1
ATOM 607 N N . GLY A 1 81 ? 17.484 25.016 0.521 1 89.31 81 GLY A N 1
ATOM 608 C CA . GLY A 1 81 ? 17.969 24.75 -0.827 1 89.31 81 GLY A CA 1
ATOM 609 C C . GLY A 1 81 ? 18.797 23.5 -0.933 1 89.31 81 GLY A C 1
ATOM 610 O O . GLY A 1 81 ? 18.656 22.734 -1.886 1 89.31 81 GLY A O 1
ATOM 611 N N . LEU A 1 82 ? 19.641 23.312 0.012 1 92.62 82 LEU A N 1
ATOM 612 C CA . LEU A 1 82 ? 20.484 22.125 0.026 1 92.62 82 LEU A CA 1
ATOM 613 C C . LEU A 1 82 ? 19.641 20.859 0.198 1 92.62 82 LEU A C 1
ATOM 615 O O . LEU A 1 82 ? 19.875 19.859 -0.482 1 92.62 82 LEU A O 1
ATOM 619 N N . LYS A 1 83 ? 18.719 20.906 1.063 1 93.81 83 LYS A N 1
ATOM 620 C CA . LYS A 1 83 ? 17.828 19.766 1.302 1 93.81 83 LYS A CA 1
ATOM 621 C C . LYS A 1 83 ? 17.062 19.391 0.035 1 93.81 83 LYS A C 1
ATOM 623 O O . LYS A 1 83 ? 16.984 18.219 -0.314 1 93.81 83 LYS A O 1
ATOM 628 N N . LYS A 1 84 ? 16.609 20.422 -0.595 1 93.62 84 LYS A N 1
ATOM 629 C CA . LYS A 1 84 ? 15.859 20.188 -1.828 1 93.62 84 LYS A CA 1
ATOM 630 C C . LYS A 1 84 ? 16.75 19.609 -2.92 1 93.62 84 LYS A C 1
ATOM 632 O O . LYS A 1 84 ? 16.328 18.766 -3.701 1 93.62 84 LYS A O 1
ATOM 637 N N . LEU A 1 85 ? 17.922 20.094 -2.932 1 95 85 LEU A N 1
ATOM 638 C CA . LEU A 1 85 ? 18.859 19.625 -3.947 1 95 85 LEU A CA 1
ATOM 639 C C . LEU A 1 85 ? 19.219 18.172 -3.736 1 95 85 LEU A C 1
ATOM 641 O O . LEU A 1 85 ? 19.234 17.375 -4.688 1 95 85 LEU A O 1
ATOM 645 N N . VAL A 1 86 ? 19.516 17.781 -2.541 1 96.75 86 VAL A N 1
ATOM 646 C CA . VAL A 1 86 ? 19.844 16.406 -2.213 1 96.75 86 VAL A CA 1
ATOM 647 C C . VAL A 1 86 ? 18.641 15.5 -2.488 1 96.75 86 VAL A C 1
ATOM 649 O O . VAL A 1 86 ? 18.797 14.422 -3.072 1 96.75 86 VAL A O 1
ATOM 652 N N . HIS A 1 87 ? 17.484 15.969 -2.094 1 97.56 87 HIS A N 1
ATOM 653 C CA . HIS A 1 87 ? 16.234 15.242 -2.361 1 97.56 87 HIS A CA 1
ATOM 654 C C . HIS A 1 87 ? 16.047 15.023 -3.857 1 97.56 87 HIS A C 1
ATOM 656 O O . HIS A 1 87 ? 15.734 13.906 -4.289 1 97.56 87 HIS A O 1
ATOM 662 N N . LEU A 1 88 ? 16.312 16.031 -4.613 1 97.06 88 LEU A N 1
ATOM 663 C CA . LEU A 1 88 ? 16.156 15.984 -6.062 1 97.06 88 LEU A CA 1
ATOM 664 C C . LEU A 1 88 ? 17.109 14.961 -6.672 1 97.06 88 LEU A C 1
ATOM 666 O O . LEU A 1 88 ? 16.703 14.133 -7.484 1 97.06 88 LEU A O 1
ATOM 670 N N . TRP A 1 89 ? 18.281 14.953 -6.258 1 97.62 89 TRP A N 1
ATOM 671 C CA . TRP A 1 89 ? 19.297 14.086 -6.832 1 97.62 89 TRP A CA 1
ATOM 672 C C . TRP A 1 89 ? 19.062 12.633 -6.422 1 97.62 89 TRP A C 1
ATOM 674 O O . TRP A 1 89 ? 19.188 11.719 -7.246 1 97.62 89 TRP A O 1
ATOM 684 N N . LEU A 1 90 ? 18.797 12.414 -5.172 1 98.31 90 LEU A N 1
ATOM 685 C CA . LEU A 1 90 ? 18.547 11.055 -4.703 1 98.31 90 LEU A CA 1
ATOM 686 C C . LEU A 1 90 ? 17.328 10.461 -5.402 1 98.31 90 LEU A C 1
ATOM 688 O O . LEU A 1 90 ? 17.344 9.305 -5.82 1 98.31 90 LEU A O 1
ATOM 692 N N . GLN A 1 91 ? 16.297 11.297 -5.559 1 98.69 91 GLN A N 1
ATOM 693 C CA . GLN A 1 91 ? 15.109 10.828 -6.273 1 98.69 91 GLN A CA 1
ATOM 694 C C . GLN A 1 91 ? 15.414 10.562 -7.742 1 98.69 91 GLN A C 1
ATOM 696 O O . GLN A 1 91 ? 14.828 9.672 -8.352 1 98.69 91 GLN A O 1
ATOM 701 N N . GLY A 1 92 ? 16.328 11.328 -8.305 1 98.5 92 GLY A N 1
ATOM 702 C CA . GLY A 1 92 ? 16.734 11.117 -9.68 1 98.5 92 GLY A CA 1
ATOM 703 C C . GLY A 1 92 ? 17.453 9.797 -9.891 1 98.5 92 GLY A C 1
ATOM 704 O O . GLY A 1 92 ? 17.172 9.078 -10.859 1 98.5 92 GLY A O 1
ATOM 705 N N . VAL A 1 93 ? 18.344 9.492 -9.016 1 98.75 93 VAL A N 1
ATOM 706 C CA . VAL A 1 93 ? 19.062 8.227 -9.086 1 98.75 93 VAL A CA 1
ATOM 707 C C . VAL A 1 93 ? 18.078 7.066 -8.883 1 98.75 93 VAL A C 1
ATOM 709 O O . VAL A 1 93 ? 18.156 6.055 -9.586 1 98.75 93 VAL A O 1
ATOM 712 N N . ALA A 1 94 ? 17.188 7.254 -7.949 1 98.81 94 ALA A N 1
ATOM 713 C CA . ALA A 1 94 ? 16.172 6.23 -7.723 1 98.81 94 ALA A CA 1
ATOM 714 C C . ALA A 1 94 ? 15.344 5.996 -8.977 1 98.81 94 ALA A C 1
ATOM 716 O O . ALA A 1 94 ? 15.078 4.848 -9.352 1 98.81 94 ALA A O 1
ATOM 717 N N . LEU A 1 95 ? 14.953 7.07 -9.625 1 98.75 95 LEU A N 1
ATOM 718 C CA . LEU A 1 95 ? 14.172 6.965 -10.852 1 98.75 95 LEU A CA 1
ATOM 719 C C . LEU A 1 95 ? 14.953 6.219 -11.93 1 98.75 95 LEU A C 1
ATOM 721 O O . LEU A 1 95 ? 14.406 5.348 -12.609 1 98.75 95 LEU A O 1
ATOM 725 N N . ALA A 1 96 ? 16.188 6.52 -12.055 1 98.69 96 ALA A N 1
ATOM 726 C CA . ALA A 1 96 ? 17.047 5.836 -13.023 1 98.69 96 ALA A CA 1
ATOM 727 C C . ALA A 1 96 ? 17.125 4.34 -12.734 1 98.69 96 ALA A C 1
ATOM 729 O O . ALA A 1 96 ? 17.016 3.516 -13.641 1 98.69 96 ALA A O 1
ATOM 730 N N . CYS A 1 97 ? 17.312 4.023 -11.508 1 98.56 97 CYS A N 1
ATOM 731 C CA . CYS A 1 97 ? 17.328 2.619 -11.102 1 98.56 97 CYS A CA 1
ATOM 732 C C . CYS A 1 97 ? 16 1.942 -11.406 1 98.56 97 CYS A C 1
ATOM 734 O O . CYS A 1 97 ? 15.969 0.792 -11.852 1 98.56 97 CYS A O 1
ATOM 736 N N . GLY A 1 98 ? 14.914 2.658 -11.164 1 98.25 98 GLY A N 1
ATOM 737 C CA . GLY A 1 98 ? 13.602 2.121 -11.492 1 98.25 98 GLY A CA 1
ATOM 738 C C . GLY A 1 98 ? 13.422 1.839 -12.969 1 98.25 98 GLY A C 1
ATOM 739 O O . GLY A 1 98 ? 12.953 0.764 -13.352 1 98.25 98 GLY A O 1
ATOM 740 N N . ILE A 1 99 ? 13.805 2.775 -13.742 1 97.69 99 ILE A N 1
ATOM 741 C CA . ILE A 1 99 ? 13.68 2.639 -15.188 1 97.69 99 ILE A CA 1
ATOM 742 C C . ILE A 1 99 ? 14.555 1.484 -15.672 1 97.69 99 ILE A C 1
ATOM 744 O O . ILE A 1 99 ? 14.102 0.639 -16.453 1 97.69 99 ILE A O 1
ATOM 748 N N . PHE A 1 100 ? 15.766 1.385 -15.18 1 96.88 100 PHE A N 1
ATOM 749 C CA . PHE A 1 100 ? 16.656 0.3 -15.562 1 96.88 100 PHE A CA 1
ATOM 750 C C . PHE A 1 100 ? 16.141 -1.036 -15.039 1 96.88 100 PHE A C 1
ATOM 752 O O . PHE A 1 100 ? 16.297 -2.066 -15.695 1 96.88 100 PHE A O 1
ATOM 759 N N . GLY A 1 101 ? 15.617 -1.005 -13.859 1 95.88 101 GLY A N 1
ATOM 760 C CA . GLY A 1 101 ? 15.016 -2.217 -13.32 1 95.88 101 GLY A CA 1
ATOM 761 C C . GLY A 1 101 ? 13.914 -2.777 -14.195 1 95.88 101 GLY A C 1
ATOM 762 O O . GLY A 1 101 ? 13.852 -3.986 -14.43 1 95.88 101 GLY A O 1
ATOM 763 N N . ILE A 1 102 ? 13.055 -1.923 -14.703 1 94.38 102 ILE A N 1
ATOM 764 C CA . ILE A 1 102 ? 11.984 -2.346 -15.602 1 94.38 102 ILE A CA 1
ATOM 765 C C . ILE A 1 102 ? 12.586 -2.816 -16.922 1 94.38 102 ILE A C 1
ATOM 767 O O . ILE A 1 102 ? 12.148 -3.816 -17.5 1 94.38 102 ILE A O 1
ATOM 771 N N . TRP A 1 103 ? 13.57 -2.096 -17.359 1 92.62 103 TRP A N 1
ATOM 772 C CA . TRP A 1 103 ? 14.242 -2.424 -18.625 1 92.62 103 TRP A CA 1
ATOM 773 C C . TRP A 1 103 ? 14.805 -3.84 -18.594 1 92.62 103 TRP A C 1
ATOM 775 O O . TRP A 1 103 ? 14.766 -4.555 -19.594 1 92.62 103 TRP A O 1
ATOM 785 N N . THR A 1 104 ? 15.297 -4.352 -17.516 1 90.75 104 THR A N 1
ATOM 786 C CA . THR A 1 104 ? 15.859 -5.691 -17.391 1 90.75 104 THR A CA 1
ATOM 787 C C . THR A 1 104 ? 14.797 -6.75 -17.688 1 90.75 104 THR A C 1
ATOM 789 O O . THR A 1 104 ? 15.117 -7.852 -18.141 1 90.75 104 THR A O 1
ATOM 792 N N . ARG A 1 105 ? 13.555 -6.461 -17.5 1 87.69 105 ARG A N 1
ATOM 793 C CA . ARG A 1 105 ? 12.484 -7.438 -17.688 1 87.69 105 ARG A CA 1
ATOM 794 C C . ARG A 1 105 ? 12.07 -7.516 -19.156 1 87.69 105 ARG A C 1
ATOM 796 O O . ARG A 1 105 ? 11.398 -8.461 -19.562 1 87.69 105 ARG A O 1
ATOM 803 N N . PHE A 1 106 ? 12.547 -6.641 -19.969 1 82.56 106 PHE A N 1
ATOM 804 C CA . PHE A 1 106 ? 12.227 -6.664 -21.391 1 82.56 106 PHE A CA 1
ATOM 805 C C . PHE A 1 106 ? 13.359 -7.312 -22.188 1 82.56 106 PHE A C 1
ATOM 807 O O . PHE A 1 106 ? 13.258 -7.469 -23.406 1 82.56 106 PHE A O 1
ATOM 814 N N . GLN A 1 107 ? 14.414 -7.676 -21.688 1 77.12 107 GLN A N 1
ATOM 815 C CA . GLN A 1 107 ? 15.562 -8.242 -22.375 1 77.12 107 GLN A CA 1
ATOM 816 C C . GLN A 1 107 ? 15.477 -9.766 -22.438 1 77.12 107 GLN A C 1
ATOM 818 O O . GLN A 1 107 ? 16.109 -10.406 -23.281 1 77.12 107 GLN A O 1
ATOM 823 N N . GLY A 1 108 ? 14.57 -10.281 -21.75 1 65 108 GLY A N 1
ATOM 824 C CA . GLY A 1 108 ? 14.508 -11.734 -21.75 1 65 108 GLY A CA 1
ATOM 825 C C . GLY A 1 108 ? 13.641 -12.297 -22.859 1 65 108 GLY A C 1
ATOM 826 O O . GLY A 1 108 ? 12.992 -11.539 -23.594 1 65 108 GLY A O 1
ATOM 827 N N . LYS A 1 109 ? 13.984 -13.555 -23.266 1 59.09 109 LYS A N 1
ATOM 828 C CA . LYS A 1 109 ? 13.359 -14.258 -24.375 1 59.09 109 LYS A CA 1
ATOM 829 C C . LYS A 1 109 ? 11.836 -14.234 -24.25 1 59.09 109 LYS A C 1
ATOM 831 O O . LYS A 1 109 ? 11.125 -14.367 -25.25 1 59.09 109 LYS A O 1
ATOM 836 N N . ASP A 1 110 ? 11.336 -14.195 -22.969 1 59 110 ASP A N 1
ATOM 837 C CA . ASP A 1 110 ? 9.891 -14.305 -22.859 1 59 110 ASP A CA 1
ATOM 838 C C . ASP A 1 110 ? 9.195 -13.125 -23.531 1 59 110 ASP A C 1
ATOM 840 O O . ASP A 1 110 ? 7.992 -13.18 -23.812 1 59 110 ASP A O 1
ATOM 844 N N . GLY A 1 111 ? 9.945 -12.336 -24.266 1 53.75 111 GLY A N 1
ATOM 845 C CA . GLY A 1 111 ? 9.445 -11.211 -25.016 1 53.75 111 GLY A CA 1
ATOM 846 C C . GLY A 1 111 ? 8.711 -10.188 -24.172 1 53.75 111 GLY A C 1
ATOM 847 O O . GLY A 1 111 ? 8.484 -10.422 -22.984 1 53.75 111 GLY A O 1
ATOM 848 N N . ILE A 1 112 ? 8.43 -9 -24.688 1 50.03 112 ILE A N 1
ATOM 849 C CA . ILE A 1 112 ? 7.75 -7.84 -24.125 1 50.03 112 ILE A CA 1
ATOM 850 C C . ILE A 1 112 ? 6.352 -8.242 -23.656 1 50.03 112 ILE A C 1
ATOM 852 O O . ILE A 1 112 ? 5.914 -7.836 -22.578 1 50.03 112 ILE A O 1
ATOM 856 N N . VAL A 1 113 ? 5.797 -9.086 -24.359 1 48.44 113 VAL A N 1
ATOM 857 C CA . VAL A 1 113 ? 4.383 -9.414 -24.203 1 48.44 113 VAL A CA 1
ATOM 858 C C . VAL A 1 113 ? 4.18 -10.266 -22.953 1 48.44 113 VAL A C 1
ATOM 860 O O . VAL A 1 113 ? 3.211 -10.062 -22.219 1 48.44 113 VAL A O 1
ATOM 863 N N . ALA A 1 114 ? 5.043 -11.25 -22.672 1 54.88 114 ALA A N 1
ATOM 864 C CA . ALA A 1 114 ? 4.852 -12.164 -21.547 1 54.88 114 ALA A CA 1
ATOM 865 C C . ALA A 1 114 ? 4.961 -11.422 -20.219 1 54.88 114 ALA A C 1
ATOM 867 O O . ALA A 1 114 ? 4.355 -11.828 -19.219 1 54.88 114 ALA A O 1
ATOM 868 N N . ASN A 1 115 ? 5.547 -10.242 -20.344 1 57 115 ASN A N 1
ATOM 869 C CA . ASN A 1 115 ? 5.898 -9.609 -19.078 1 57 115 ASN A CA 1
ATOM 870 C C . ASN A 1 115 ? 4.98 -8.438 -18.766 1 57 115 ASN A C 1
ATOM 872 O O . ASN A 1 115 ? 4.941 -7.961 -17.625 1 57 115 ASN A O 1
ATOM 876 N N . PHE A 1 116 ? 4.082 -8.086 -19.719 1 64.75 116 PHE A N 1
ATOM 877 C CA . PHE A 1 116 ? 3.375 -6.828 -19.5 1 64.75 116 PHE A CA 1
ATOM 878 C C . PHE A 1 116 ? 1.919 -7.082 -19.125 1 64.75 116 PHE A C 1
ATOM 880 O O . PHE A 1 116 ? 1.146 -6.137 -18.953 1 64.75 116 PHE A O 1
ATOM 887 N N . PHE A 1 117 ? 1.696 -8.25 -18.688 1 79.06 117 PHE A N 1
ATOM 888 C CA . PHE A 1 117 ? 0.25 -8.406 -18.594 1 79.06 117 PHE A CA 1
ATOM 889 C C . PHE A 1 117 ? -0.168 -8.758 -17.172 1 79.06 117 PHE A C 1
ATOM 891 O O . PHE A 1 117 ? -1.361 -8.852 -16.875 1 79.06 117 PHE A O 1
ATOM 898 N N . SER A 1 118 ? 0.782 -8.812 -16.391 1 90.12 118 SER A N 1
ATOM 899 C CA . SER A 1 118 ? 0.385 -9.148 -15.023 1 90.12 118 SER A CA 1
ATOM 900 C C . SER A 1 118 ? 0.009 -7.906 -14.227 1 90.12 118 SER A C 1
ATOM 902 O O . SER A 1 118 ? 0.371 -6.789 -14.609 1 90.12 118 SER A O 1
ATOM 904 N N . LEU A 1 119 ? -0.751 -8.109 -13.18 1 94.56 119 LEU A N 1
ATOM 905 C CA . LEU A 1 119 ? -1.101 -7.012 -12.281 1 94.56 119 LEU A CA 1
ATOM 906 C C . LEU A 1 119 ? 0.152 -6.312 -11.766 1 94.56 119 LEU A C 1
ATOM 908 O O . LEU A 1 119 ? 0.195 -5.082 -11.695 1 94.56 119 LEU A O 1
ATOM 912 N N . HIS A 1 120 ? 1.182 -7.055 -11.469 1 96.06 120 HIS A N 1
ATOM 913 C CA . HIS A 1 120 ? 2.449 -6.5 -11.008 1 96.06 120 HIS A CA 1
ATOM 914 C C . HIS A 1 120 ? 3.043 -5.551 -12.047 1 96.06 120 HIS A C 1
ATOM 916 O O . HIS A 1 120 ? 3.463 -4.441 -11.711 1 96.06 120 HIS A O 1
ATOM 922 N N . SER A 1 121 ? 3.027 -6 -13.266 1 94.38 121 SER A N 1
ATOM 923 C CA . SER A 1 121 ? 3.609 -5.195 -14.328 1 94.38 121 SER A CA 1
ATOM 924 C C . SER A 1 121 ? 2.844 -3.889 -14.516 1 94.38 121 SER A C 1
ATOM 926 O O . SER A 1 121 ? 3.447 -2.832 -14.719 1 94.38 121 SER A O 1
ATOM 928 N N . TRP A 1 122 ? 1.551 -3.953 -14.414 1 94.62 122 TRP A N 1
ATOM 929 C CA . TRP A 1 122 ? 0.736 -2.75 -14.539 1 94.62 122 TRP A CA 1
ATOM 930 C C . TRP A 1 122 ? 0.977 -1.799 -13.375 1 94.62 122 TRP A C 1
ATOM 932 O O . TRP A 1 122 ? 1.139 -0.593 -13.57 1 94.62 122 TRP A O 1
ATOM 942 N N . MET A 1 123 ? 0.974 -2.346 -12.234 1 96.94 123 MET A N 1
ATOM 943 C CA . MET A 1 123 ? 1.238 -1.525 -11.055 1 96.94 123 MET A CA 1
ATOM 944 C C . MET A 1 123 ? 2.617 -0.88 -11.133 1 96.94 123 MET A C 1
ATOM 946 O O . MET A 1 123 ? 2.781 0.289 -10.781 1 96.94 123 MET A O 1
ATOM 950 N N . GLY A 1 124 ? 3.59 -1.686 -11.633 1 97.06 124 GLY A N 1
ATOM 951 C CA . GLY A 1 124 ? 4.938 -1.161 -11.797 1 97.06 124 GLY A CA 1
ATOM 952 C C . GLY A 1 124 ? 5.02 -0.01 -12.781 1 97.06 124 GLY A C 1
ATOM 953 O O . GLY A 1 124 ? 5.668 1.002 -12.508 1 97.06 124 GLY A O 1
ATOM 954 N N . LEU A 1 125 ? 4.332 -0.132 -13.812 1 95.19 125 LEU A N 1
ATOM 955 C CA . LEU A 1 125 ? 4.34 0.905 -14.844 1 95.19 125 LEU A CA 1
ATOM 956 C C . LEU A 1 125 ? 3.68 2.18 -14.328 1 95.19 125 LEU A C 1
ATOM 958 O O . LEU A 1 125 ? 4.199 3.279 -14.531 1 95.19 125 LEU A O 1
ATOM 962 N N . VAL A 1 126 ? 2.592 1.99 -13.664 1 96.88 126 VAL A N 1
ATOM 963 C CA . VAL A 1 126 ? 1.895 3.141 -13.102 1 96.88 126 VAL A CA 1
ATOM 964 C C . VAL A 1 126 ? 2.783 3.826 -12.062 1 96.88 126 VAL A C 1
ATOM 966 O O . VAL A 1 126 ? 2.906 5.055 -12.055 1 96.88 126 VAL A O 1
ATOM 969 N N . CYS A 1 127 ? 3.393 3.043 -11.273 1 97.94 127 CYS A N 1
ATOM 970 C CA . CYS A 1 127 ? 4.227 3.561 -10.195 1 97.94 127 CYS A CA 1
ATOM 971 C C . CYS A 1 127 ? 5.398 4.367 -10.75 1 97.94 127 CYS A C 1
ATOM 973 O O . CYS A 1 127 ? 5.617 5.508 -10.336 1 97.94 127 CYS A O 1
ATOM 975 N N . VAL A 1 128 ? 6.129 3.826 -11.711 1 97.81 128 VAL A N 1
ATOM 976 C CA . VAL A 1 128 ? 7.316 4.488 -12.242 1 97.81 128 VAL A CA 1
ATOM 977 C C . VAL A 1 128 ? 6.906 5.723 -13.039 1 97.81 128 VAL A C 1
ATOM 979 O O . VAL A 1 128 ? 7.598 6.742 -13.023 1 97.81 128 VAL A O 1
ATOM 982 N N . SER A 1 129 ? 5.766 5.645 -13.68 1 97.94 129 SER A N 1
ATOM 983 C CA . SER A 1 129 ? 5.266 6.801 -14.414 1 97.94 129 SER A CA 1
ATOM 984 C C . SER A 1 129 ? 4.902 7.941 -13.469 1 97.94 129 SER A C 1
ATOM 986 O O . SER A 1 129 ? 5.25 9.094 -13.719 1 97.94 129 SER A O 1
ATOM 988 N N . LEU A 1 130 ? 4.207 7.609 -12.414 1 98.25 130 LEU A N 1
ATOM 989 C CA . LEU A 1 130 ? 3.875 8.609 -11.406 1 98.25 130 LEU A CA 1
ATOM 990 C C . LEU A 1 130 ? 5.141 9.203 -10.789 1 98.25 130 LEU A C 1
ATOM 992 O O . LEU A 1 130 ? 5.223 10.414 -10.578 1 98.25 130 LEU A O 1
ATOM 996 N N . PHE A 1 131 ? 6.066 8.352 -10.555 1 98.69 131 PHE A N 1
ATOM 997 C CA . PHE A 1 131 ? 7.336 8.781 -9.977 1 98.69 131 PHE A CA 1
ATOM 998 C C . PHE A 1 131 ? 8.062 9.742 -10.914 1 98.69 131 PHE A C 1
ATOM 1000 O O . PHE A 1 131 ? 8.57 10.781 -10.484 1 98.69 131 PHE A O 1
ATOM 1007 N N . ALA A 1 132 ? 8.086 9.398 -12.172 1 98.56 132 ALA A N 1
ATOM 1008 C CA . ALA A 1 132 ? 8.727 10.25 -13.172 1 98.56 132 ALA A CA 1
ATOM 1009 C C . ALA A 1 132 ? 8.031 11.609 -13.258 1 98.56 132 ALA A C 1
ATOM 1011 O O . ALA A 1 132 ? 8.695 12.648 -13.305 1 98.56 132 ALA A O 1
ATOM 1012 N N . ALA A 1 133 ? 6.75 11.57 -13.266 1 97.81 133 ALA A N 1
ATOM 1013 C CA . ALA A 1 133 ? 5.988 12.82 -13.297 1 97.81 133 ALA A CA 1
ATOM 1014 C C . ALA A 1 133 ? 6.293 13.672 -12.07 1 97.81 133 ALA A C 1
ATOM 1016 O O . ALA A 1 133 ? 6.5 14.883 -12.188 1 97.81 133 ALA A O 1
ATOM 1017 N N . GLN A 1 134 ? 6.367 13.062 -10.922 1 97.38 134 GLN A N 1
ATOM 1018 C CA . GLN A 1 134 ? 6.691 13.758 -9.68 1 97.38 134 GLN A CA 1
ATOM 1019 C C . GLN A 1 134 ? 8.094 14.359 -9.742 1 97.38 134 GLN A C 1
ATOM 1021 O O . GLN A 1 134 ? 8.312 15.477 -9.273 1 97.38 134 GLN A O 1
ATOM 1026 N N . TRP A 1 135 ? 9 13.594 -10.242 1 97.62 135 TRP A N 1
ATOM 1027 C CA . TRP A 1 135 ? 10.375 14.07 -10.328 1 97.62 135 TRP A CA 1
ATOM 1028 C C . TRP A 1 135 ? 10.477 15.281 -11.25 1 97.62 135 TRP A C 1
ATOM 1030 O O . TRP A 1 135 ? 11.141 16.266 -10.922 1 97.62 135 TRP A O 1
ATOM 1040 N N . VAL A 1 136 ? 9.773 15.266 -12.383 1 96.06 136 VAL A N 1
ATOM 1041 C CA . VAL A 1 136 ? 9.797 16.359 -13.352 1 96.06 136 VAL A CA 1
ATOM 1042 C C . VAL A 1 136 ? 9.164 17.594 -12.742 1 96.06 136 VAL A C 1
ATOM 1044 O O . VAL A 1 136 ? 9.727 18.703 -12.836 1 96.06 136 VAL A O 1
ATOM 1047 N N . ILE A 1 137 ? 8.07 17.438 -12.094 1 92.5 137 ILE A N 1
ATOM 1048 C CA . ILE A 1 137 ? 7.375 18.547 -11.461 1 92.5 137 ILE A CA 1
ATOM 1049 C C . ILE A 1 137 ? 8.258 19.156 -10.375 1 92.5 137 ILE A C 1
ATOM 1051 O O . ILE A 1 137 ? 8.391 20.375 -10.281 1 92.5 137 ILE A O 1
ATOM 1055 N N . GLY A 1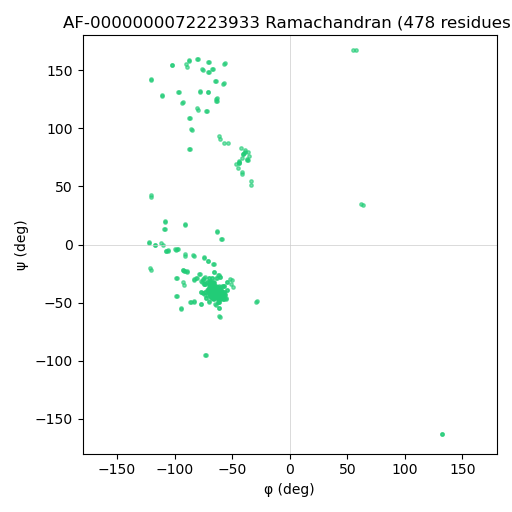 138 ? 8.828 18.266 -9.57 1 91.94 138 GLY A N 1
ATOM 1056 C CA . GLY A 1 138 ? 9.742 18.734 -8.555 1 91.94 138 GLY A CA 1
ATOM 1057 C C . GLY A 1 138 ? 10.945 19.469 -9.125 1 91.94 138 GLY A C 1
ATOM 1058 O O . GLY A 1 138 ? 11.352 20.516 -8.609 1 91.94 138 GLY A O 1
ATOM 1059 N N . PHE A 1 139 ? 11.469 18.984 -10.188 1 93.12 139 PHE A N 1
ATOM 1060 C CA . PHE A 1 139 ? 12.625 19.578 -10.852 1 93.12 139 PHE A CA 1
ATOM 1061 C C . PHE A 1 139 ? 12.297 20.969 -11.391 1 93.12 139 PHE A C 1
ATOM 1063 O O . PHE A 1 139 ? 13.047 21.922 -11.172 1 93.12 139 PHE A O 1
ATOM 1070 N N . LEU A 1 140 ? 11.203 21.125 -12.008 1 89.5 140 LEU A N 1
ATOM 1071 C CA . LEU A 1 140 ? 10.797 22.391 -12.602 1 89.5 140 LEU A CA 1
ATOM 1072 C C . LEU A 1 140 ? 10.516 23.438 -11.516 1 89.5 140 LEU A C 1
ATOM 1074 O O . LEU A 1 140 ? 10.852 24.609 -11.672 1 89.5 140 LEU A O 1
ATOM 1078 N N . ASN A 1 141 ? 9.977 23.016 -10.438 1 86.69 141 ASN A N 1
ATOM 1079 C CA . ASN A 1 141 ? 9.656 23.938 -9.352 1 86.69 141 ASN A CA 1
ATOM 1080 C C . ASN A 1 141 ? 10.914 24.359 -8.586 1 86.69 141 ASN A C 1
ATOM 1082 O O . ASN A 1 141 ? 10.961 25.453 -8.023 1 86.69 141 ASN A O 1
ATOM 1086 N N . PHE A 1 142 ? 11.836 23.5 -8.547 1 85.31 142 PHE A N 1
ATOM 1087 C CA . PHE A 1 142 ? 13.094 23.828 -7.879 1 85.31 142 PHE A CA 1
ATOM 1088 C C . PHE A 1 142 ? 13.828 24.938 -8.617 1 85.31 142 PHE A C 1
ATOM 1090 O O . PHE A 1 142 ? 14.43 25.812 -7.996 1 85.31 142 PHE A O 1
ATOM 1097 N N . TRP A 1 143 ? 13.758 25.016 -9.93 1 80.62 143 TRP A N 1
ATOM 1098 C CA . TRP A 1 143 ? 14.516 25.969 -10.727 1 80.62 143 TRP A CA 1
ATOM 1099 C C . TRP A 1 143 ? 13.711 27.234 -10.969 1 80.62 143 TRP A C 1
ATOM 1101 O O . TRP A 1 143 ? 14.266 28.297 -11.266 1 80.62 143 TRP A O 1
ATOM 1111 N N . HIS A 1 144 ? 12.375 27.25 -10.891 1 71.12 144 HIS A N 1
ATOM 1112 C CA . HIS A 1 144 ? 11.594 28.438 -11.172 1 71.12 144 HIS A CA 1
ATOM 1113 C C . HIS A 1 144 ? 11.453 29.312 -9.938 1 71.12 144 HIS A C 1
ATOM 1115 O O . HIS A 1 144 ? 10.703 28.984 -9.016 1 71.12 144 HIS A O 1
ATOM 1121 N N . ARG A 1 145 ? 12.352 30.234 -9.438 1 62.06 145 ARG A N 1
ATOM 1122 C CA . ARG A 1 145 ? 12.492 31.094 -8.273 1 62.06 145 ARG A CA 1
ATOM 1123 C C . ARG A 1 145 ? 11.336 32.094 -8.195 1 62.06 145 ARG A C 1
ATOM 1125 O O . ARG A 1 145 ? 10.797 32.344 -7.117 1 62.06 145 ARG A O 1
ATOM 1132 N N . GLY A 1 146 ? 11.133 33 -9.156 1 54.38 146 GLY A N 1
ATOM 1133 C CA . GLY A 1 146 ? 10.508 34.312 -9.016 1 54.38 146 GLY A CA 1
ATOM 1134 C C . GLY A 1 146 ? 9 34.219 -8.844 1 54.38 146 GLY A C 1
ATOM 1135 O O . GLY A 1 146 ? 8.461 34.719 -7.852 1 54.38 146 GLY A O 1
ATOM 1136 N N . GLU A 1 147 ? 8.195 34.312 -9.75 1 56.06 147 GLU A N 1
ATOM 1137 C CA . GLU A 1 147 ? 6.746 34.406 -9.875 1 56.06 147 GLU A CA 1
ATOM 1138 C C . GLU A 1 147 ? 6.066 33.188 -9.258 1 56.06 147 GLU A C 1
ATOM 1140 O O . GLU A 1 147 ? 4.848 33.156 -9.07 1 56.06 147 GLU A O 1
ATOM 1145 N N . GLY A 1 148 ? 6.875 32.219 -8.578 1 64.31 148 GLY A N 1
ATOM 1146 C CA . GLY A 1 148 ? 6.625 30.797 -8.45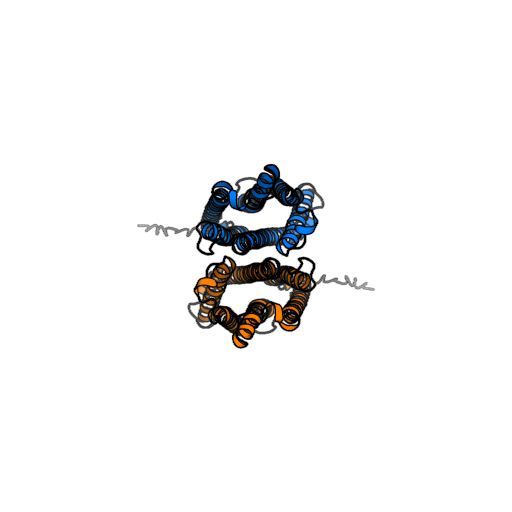3 1 64.31 148 GLY A CA 1
ATOM 1147 C C . GLY A 1 148 ? 6.285 30.359 -7.035 1 64.31 148 GLY A C 1
ATOM 1148 O O . GLY A 1 148 ? 6.059 29.188 -6.777 1 64.31 148 GLY A O 1
ATOM 1149 N N . ARG A 1 149 ? 6.285 31.391 -6.277 1 73 149 ARG A N 1
ATOM 1150 C CA . ARG A 1 149 ? 6.047 31.031 -4.883 1 73 149 ARG A CA 1
ATOM 1151 C C . ARG A 1 149 ? 4.609 30.562 -4.676 1 73 149 ARG A C 1
ATOM 1153 O O . ARG A 1 149 ? 4.367 29.578 -3.988 1 73 149 ARG A O 1
ATOM 1160 N N . ARG A 1 150 ? 3.738 31.453 -5.234 1 77.56 150 ARG A N 1
ATOM 1161 C CA . ARG A 1 150 ? 2.336 31.078 -5.09 1 77.56 150 ARG A CA 1
ATOM 1162 C C . ARG A 1 150 ? 2.076 29.688 -5.664 1 77.56 150 ARG A C 1
ATOM 1164 O O . ARG A 1 150 ? 1.329 28.906 -5.082 1 77.56 150 ARG A O 1
ATOM 1171 N N . VAL A 1 151 ? 2.666 29.562 -6.758 1 78.56 151 VAL A N 1
ATOM 1172 C CA . VAL A 1 151 ? 2.504 28.25 -7.391 1 78.56 151 VAL A CA 1
ATOM 1173 C C . VAL A 1 151 ? 3.102 27.172 -6.496 1 78.56 151 VAL A C 1
ATOM 1175 O O . VAL A 1 151 ? 2.494 26.125 -6.297 1 78.56 151 VAL A O 1
ATOM 1178 N N . ARG A 1 152 ? 4.145 27.453 -5.875 1 82.06 152 ARG A N 1
ATOM 1179 C CA . ARG A 1 152 ? 4.832 26.5 -5.02 1 82.06 152 ARG A CA 1
ATOM 1180 C C . ARG A 1 152 ? 3.979 26.141 -3.803 1 82.06 152 ARG A C 1
ATOM 1182 O O . ARG A 1 152 ? 3.896 24.969 -3.416 1 82.06 152 ARG A O 1
ATOM 1189 N N . ILE A 1 153 ? 3.344 27.094 -3.295 1 83.06 153 ILE A N 1
ATOM 1190 C CA . ILE A 1 153 ? 2.523 26.891 -2.105 1 83.06 153 ILE A CA 1
ATOM 1191 C C . ILE A 1 153 ? 1.313 26.016 -2.455 1 83.06 153 ILE A C 1
ATOM 1193 O O . ILE A 1 153 ? 0.874 25.203 -1.646 1 83.06 153 ILE A O 1
ATOM 1197 N N . ARG A 1 154 ? 0.928 26.219 -3.676 1 84.19 154 ARG A N 1
ATOM 1198 C CA . ARG A 1 154 ? -0.252 25.469 -4.109 1 84.19 154 ARG A CA 1
ATOM 1199 C C . ARG A 1 154 ? 0.112 24.047 -4.508 1 84.19 154 ARG A C 1
ATOM 1201 O O . ARG A 1 154 ? -0.675 23.125 -4.305 1 84.19 154 ARG A O 1
ATOM 1208 N N . VAL A 1 155 ? 1.3 23.828 -4.965 1 89 155 VAL A N 1
ATOM 1209 C CA . VAL A 1 155 ? 1.702 22.547 -5.527 1 89 155 VAL A CA 1
ATOM 1210 C C . VAL A 1 155 ? 2.297 21.656 -4.434 1 89 155 VAL A C 1
ATOM 1212 O O . VAL A 1 155 ? 2.242 20.422 -4.523 1 89 155 VAL A O 1
ATOM 1215 N N . LEU A 1 156 ? 2.768 22.203 -3.404 1 91.44 156 LEU A N 1
ATOM 1216 C CA . LEU A 1 156 ? 3.564 21.516 -2.398 1 91.44 156 LEU A CA 1
ATOM 1217 C C . LEU A 1 156 ? 2.75 20.406 -1.723 1 91.44 156 LEU A C 1
ATOM 1219 O O . LEU A 1 156 ? 3.197 19.266 -1.64 1 91.44 156 LEU A O 1
ATOM 1223 N N . PRO A 1 157 ? 1.517 20.719 -1.358 1 91.19 157 PRO A N 1
ATOM 1224 C CA . PRO A 1 157 ? 0.756 19.641 -0.7 1 91.19 157 PRO A CA 1
ATOM 1225 C C . PRO A 1 157 ? 0.457 18.469 -1.63 1 91.19 157 PRO A C 1
ATOM 1227 O O . PRO A 1 157 ? 0.451 17.312 -1.192 1 91.19 157 PRO A O 1
ATOM 1230 N N . TRP A 1 158 ? 0.269 18.812 -2.869 1 93.19 158 TRP A N 1
ATOM 1231 C CA . TRP A 1 158 ? 0.024 17.766 -3.855 1 93.19 158 TRP A CA 1
ATOM 1232 C C . TRP A 1 158 ? 1.288 16.953 -4.113 1 93.19 158 TRP A C 1
ATOM 1234 O O . TRP A 1 158 ? 1.23 15.727 -4.234 1 93.19 158 TRP A O 1
ATOM 1244 N N . HIS A 1 159 ? 2.387 17.656 -4.137 1 95.38 159 HIS A N 1
ATOM 1245 C CA . HIS A 1 159 ? 3.67 17 -4.344 1 95.38 159 HIS A CA 1
ATOM 1246 C C . HIS A 1 159 ? 3.99 16.047 -3.191 1 95.38 159 HIS A C 1
ATOM 1248 O O . HIS A 1 159 ? 4.418 14.914 -3.414 1 95.38 159 HIS A O 1
ATOM 1254 N N . VAL A 1 160 ? 3.707 16.5 -2.047 1 95.38 160 VAL A N 1
ATOM 1255 C CA . VAL A 1 160 ? 4.008 15.703 -0.861 1 95.38 160 VAL A CA 1
ATOM 1256 C C . VAL A 1 160 ? 3.1 14.477 -0.818 1 95.38 160 VAL A C 1
ATOM 1258 O O . VAL A 1 160 ? 3.572 13.352 -0.624 1 95.38 160 VAL A O 1
ATOM 1261 N N . PHE A 1 161 ? 1.85 14.664 -1.065 1 96.31 161 PHE A N 1
ATOM 1262 C CA . PHE A 1 161 ? 0.92 13.547 -1.028 1 96.31 161 PHE A CA 1
ATOM 1263 C C . PHE A 1 161 ? 1.257 12.523 -2.113 1 96.31 161 PHE A C 1
ATOM 1265 O O . PHE A 1 161 ? 1.377 11.328 -1.835 1 96.31 161 PHE A O 1
ATOM 1272 N N . LEU A 1 162 ? 1.373 12.977 -3.301 1 97.5 162 LEU A N 1
ATOM 1273 C CA . LEU A 1 162 ? 1.617 12.078 -4.418 1 97.5 162 LEU A CA 1
ATOM 1274 C C . LEU A 1 162 ? 2.949 11.352 -4.25 1 97.5 162 LEU A C 1
ATOM 1276 O O . LEU A 1 162 ? 3.084 10.195 -4.648 1 97.5 162 LEU A O 1
ATOM 1280 N N . GLY A 1 163 ? 3.908 12.047 -3.717 1 97.94 163 GLY A N 1
ATOM 1281 C CA . GLY A 1 163 ? 5.188 11.406 -3.443 1 97.94 163 GLY A CA 1
ATOM 1282 C C . GLY A 1 163 ? 5.078 10.258 -2.455 1 97.94 163 GLY A C 1
ATOM 1283 O O . GLY A 1 163 ? 5.586 9.164 -2.711 1 97.94 163 GLY A O 1
ATOM 1284 N N . LEU A 1 164 ? 4.414 10.539 -1.365 1 98.12 164 LEU A N 1
ATOM 1285 C CA . LEU A 1 164 ? 4.277 9.516 -0.331 1 98.12 164 LEU A CA 1
ATOM 1286 C C . LEU A 1 164 ? 3.412 8.359 -0.82 1 98.12 164 LEU A C 1
ATOM 1288 O O . LEU A 1 164 ? 3.705 7.195 -0.532 1 98.12 164 LEU A O 1
ATOM 1292 N N . TYR A 1 165 ? 2.389 8.68 -1.529 1 98.38 165 TYR A N 1
ATOM 1293 C CA . TYR A 1 165 ? 1.527 7.629 -2.059 1 98.38 165 TYR A CA 1
ATOM 1294 C C . TYR A 1 165 ? 2.277 6.766 -3.062 1 98.38 165 TYR A C 1
ATOM 1296 O O . TYR A 1 165 ? 2.123 5.539 -3.076 1 98.38 165 TYR A O 1
ATOM 1304 N N . THR A 1 166 ? 3.004 7.414 -3.934 1 98.62 166 THR A N 1
ATOM 1305 C CA . THR A 1 166 ? 3.789 6.668 -4.91 1 98.62 166 THR A CA 1
ATOM 1306 C C . THR A 1 166 ? 4.793 5.75 -4.215 1 98.62 166 THR A C 1
ATOM 1308 O O . THR A 1 166 ? 5.031 4.629 -4.664 1 98.62 166 THR A O 1
ATOM 1311 N N . TYR A 1 167 ? 5.398 6.246 -3.154 1 98.81 167 TYR A N 1
ATOM 1312 C CA . TYR A 1 167 ? 6.316 5.422 -2.375 1 98.81 167 TYR A CA 1
ATOM 1313 C C . TYR A 1 167 ? 5.613 4.188 -1.826 1 98.81 167 TYR A C 1
ATOM 1315 O O . TYR A 1 167 ? 6.129 3.072 -1.932 1 98.81 167 TYR A O 1
ATOM 1323 N N . ALA A 1 168 ? 4.414 4.359 -1.293 1 98.56 168 ALA A N 1
ATOM 1324 C CA . ALA A 1 168 ? 3.617 3.242 -0.792 1 98.56 168 ALA A CA 1
ATOM 1325 C C . ALA A 1 168 ? 3.23 2.293 -1.923 1 98.56 168 ALA A C 1
ATOM 1327 O O . ALA A 1 168 ? 3.244 1.072 -1.749 1 98.56 168 ALA A O 1
ATOM 1328 N N . LEU A 1 169 ? 2.879 2.873 -3.01 1 98.62 169 LEU A N 1
ATOM 1329 C CA . LEU A 1 169 ? 2.521 2.076 -4.18 1 98.62 169 LEU A CA 1
ATOM 1330 C C . LEU A 1 169 ? 3.703 1.231 -4.645 1 98.62 169 LEU A C 1
ATOM 1332 O O . LEU A 1 169 ? 3.525 0.091 -5.078 1 98.62 169 LEU A O 1
ATOM 1336 N N . ALA A 1 170 ? 4.895 1.804 -4.602 1 98.81 170 ALA A N 1
ATOM 1337 C CA . ALA A 1 170 ? 6.102 1.064 -4.973 1 98.81 170 ALA A CA 1
ATOM 1338 C C . ALA A 1 170 ? 6.285 -0.162 -4.086 1 98.81 170 ALA A C 1
ATOM 1340 O O . ALA A 1 170 ? 6.629 -1.242 -4.57 1 98.81 170 ALA A O 1
ATOM 1341 N N . ILE A 1 171 ? 6.07 0.021 -2.861 1 98.75 171 ILE A N 1
ATOM 1342 C CA . ILE A 1 171 ? 6.23 -1.086 -1.924 1 98.75 171 ILE A CA 1
ATOM 1343 C C . ILE A 1 171 ? 5.141 -2.131 -2.168 1 98.75 171 ILE A C 1
ATOM 1345 O O . ILE A 1 171 ? 5.422 -3.33 -2.199 1 98.75 171 ILE A O 1
ATOM 1349 N N . ALA A 1 172 ? 3.904 -1.692 -2.391 1 98.5 172 ALA A N 1
ATOM 1350 C CA . ALA A 1 172 ? 2.834 -2.625 -2.734 1 98.5 172 ALA A CA 1
ATOM 1351 C C . ALA A 1 172 ? 3.168 -3.4 -4.004 1 98.5 172 ALA A C 1
ATOM 1353 O O . ALA A 1 172 ? 2.887 -4.598 -4.102 1 98.5 172 ALA A O 1
ATOM 1354 N N . THR A 1 173 ? 3.693 -2.668 -4.926 1 98.5 173 THR A N 1
ATOM 1355 C CA . THR A 1 173 ? 4.102 -3.309 -6.168 1 98.5 173 THR A CA 1
ATOM 1356 C C . THR A 1 173 ? 5.184 -4.355 -5.91 1 98.5 173 THR A C 1
ATOM 1358 O O . THR A 1 173 ? 5.137 -5.453 -6.465 1 98.5 173 THR A O 1
ATOM 1361 N N . ALA A 1 174 ? 6.145 -3.992 -5.082 1 98.62 174 ALA A N 1
ATOM 1362 C CA . ALA A 1 174 ? 7.191 -4.949 -4.73 1 98.62 174 ALA A CA 1
ATOM 1363 C C . ALA A 1 174 ? 6.594 -6.191 -4.074 1 98.62 174 ALA A C 1
ATOM 1365 O O . ALA A 1 174 ? 7.039 -7.312 -4.336 1 98.62 174 ALA A O 1
ATOM 1366 N N . GLU A 1 175 ? 5.617 -6.004 -3.24 1 98.44 175 GLU A N 1
ATOM 1367 C CA . GLU A 1 175 ? 4.941 -7.133 -2.607 1 98.44 175 GLU A CA 1
ATOM 1368 C C . GLU A 1 175 ? 4.352 -8.078 -3.648 1 98.44 175 GLU A C 1
ATOM 1370 O O . GLU A 1 175 ? 4.488 -9.297 -3.537 1 98.44 175 GLU A O 1
ATOM 1375 N N . THR A 1 176 ? 3.682 -7.484 -4.605 1 97.5 176 THR A N 1
ATOM 1376 C CA . THR A 1 176 ? 3.072 -8.312 -5.641 1 97.5 176 THR A CA 1
ATOM 1377 C C . THR A 1 176 ? 4.141 -9.031 -6.457 1 97.5 176 THR A C 1
ATOM 1379 O O . THR A 1 176 ? 3.961 -10.188 -6.84 1 97.5 176 THR A O 1
ATOM 1382 N N . GLY A 1 177 ? 5.258 -8.406 -6.711 1 96.38 177 GLY A N 1
ATOM 1383 C CA . GLY A 1 177 ? 6.344 -9.055 -7.434 1 96.38 177 GLY A CA 1
ATOM 1384 C C . GLY A 1 177 ? 6.957 -10.211 -6.672 1 96.38 177 GLY A C 1
ATOM 1385 O O . GLY A 1 177 ? 7.227 -11.266 -7.254 1 96.38 177 GLY A O 1
ATOM 1386 N N . LEU A 1 178 ? 7.191 -10.008 -5.426 1 96.44 178 LEU A N 1
ATOM 1387 C CA . LEU A 1 178 ? 7.727 -11.062 -4.574 1 96.44 178 LEU A CA 1
ATOM 1388 C C . LEU A 1 178 ? 6.797 -12.273 -4.559 1 96.44 178 LEU A C 1
ATOM 1390 O O . LEU A 1 178 ? 7.246 -13.406 -4.738 1 96.44 178 LEU A O 1
ATOM 1394 N N . LEU A 1 179 ? 5.578 -11.984 -4.41 1 95.31 179 LEU A N 1
ATOM 1395 C CA . LEU A 1 179 ? 4.605 -13.07 -4.316 1 95.31 179 LEU A CA 1
ATOM 1396 C C . LEU A 1 179 ? 4.473 -13.797 -5.648 1 95.31 179 LEU A C 1
ATOM 1398 O O . LEU A 1 179 ? 4.371 -15.031 -5.684 1 95.31 179 LEU A O 1
ATOM 1402 N N . GLU A 1 180 ? 4.441 -13.07 -6.691 1 93.19 180 GLU A N 1
ATOM 1403 C CA . GLU A 1 180 ? 4.367 -13.695 -8.008 1 93.19 180 GLU A CA 1
ATOM 1404 C C . GLU A 1 180 ? 5.535 -14.648 -8.242 1 93.19 180 GLU A C 1
ATOM 1406 O O . GLU A 1 180 ? 5.34 -15.781 -8.68 1 93.19 180 GLU A O 1
ATOM 1411 N N . LYS A 1 181 ? 6.68 -14.203 -7.91 1 92.5 181 LYS A N 1
ATOM 1412 C CA . LYS A 1 181 ? 7.867 -15.023 -8.125 1 92.5 181 LYS A CA 1
ATOM 1413 C C . LYS A 1 181 ? 7.836 -16.281 -7.254 1 92.5 181 LYS A C 1
ATOM 1415 O O . LYS A 1 181 ? 8.117 -17.375 -7.734 1 92.5 181 LYS A O 1
ATOM 1420 N N . VAL A 1 182 ? 7.48 -16.109 -6.047 1 92.75 182 VAL A N 1
ATOM 1421 C CA . VAL A 1 182 ? 7.473 -17.25 -5.141 1 92.75 182 VAL A CA 1
ATOM 1422 C C . VAL A 1 182 ? 6.375 -18.234 -5.555 1 92.75 182 VAL A C 1
ATOM 1424 O O . VAL A 1 182 ? 6.555 -19.438 -5.457 1 92.75 182 VAL A O 1
ATOM 1427 N N . THR A 1 183 ? 5.262 -17.719 -5.996 1 90.12 183 THR A N 1
ATOM 1428 C CA . THR A 1 183 ? 4.184 -18.594 -6.457 1 90.12 183 THR A CA 1
ATOM 1429 C C . THR A 1 183 ? 4.609 -19.375 -7.691 1 90.12 183 THR A C 1
ATOM 1431 O O . THR A 1 183 ? 4.301 -20.562 -7.812 1 90.12 183 THR A O 1
ATOM 1434 N N . PHE A 1 184 ? 5.332 -18.766 -8.539 1 88.81 184 PHE A N 1
ATOM 1435 C CA . PHE A 1 184 ? 5.887 -19.453 -9.695 1 88.81 184 PHE A CA 1
ATOM 1436 C C . PHE A 1 184 ? 6.828 -20.562 -9.258 1 88.81 184 PHE A C 1
ATOM 1438 O O . PHE A 1 184 ? 6.766 -21.688 -9.781 1 88.81 184 PHE A O 1
ATOM 1445 N N . LEU A 1 185 ? 7.629 -20.297 -8.32 1 89.44 185 LEU A N 1
ATOM 1446 C CA . LEU A 1 185 ? 8.586 -21.281 -7.828 1 89.44 185 LEU A CA 1
ATOM 1447 C C . LEU A 1 185 ? 7.871 -22.453 -7.168 1 89.44 185 LEU A C 1
ATOM 1449 O O . LEU A 1 185 ? 8.25 -23.609 -7.367 1 89.44 185 LEU A O 1
ATOM 1453 N N . GLN A 1 186 ? 6.883 -22.125 -6.512 1 87 186 GLN A N 1
ATOM 1454 C CA . GLN A 1 186 ? 6.137 -23.156 -5.785 1 87 186 GLN A CA 1
ATOM 1455 C C . GLN A 1 186 ? 5.328 -24.016 -6.738 1 87 186 GLN A C 1
ATOM 1457 O O . GLN A 1 186 ? 5.215 -25.234 -6.539 1 87 186 GLN A O 1
ATOM 1462 N N . THR A 1 187 ? 4.828 -23.469 -7.797 1 85.94 187 THR A N 1
ATOM 1463 C CA . THR A 1 187 ? 3.928 -24.188 -8.695 1 85.94 187 THR A CA 1
ATOM 1464 C C . THR A 1 187 ? 4.711 -24.875 -9.812 1 85.94 187 THR A C 1
ATOM 1466 O O . THR A 1 187 ? 4.395 -26 -10.211 1 85.94 187 THR A O 1
ATOM 1469 N N . MET A 1 188 ? 5.742 -24.25 -10.219 1 84.56 188 MET A N 1
ATOM 1470 C CA . MET A 1 188 ? 6.457 -24.781 -11.375 1 84.56 188 MET A CA 1
ATOM 1471 C C . MET A 1 188 ? 7.664 -25.609 -10.938 1 84.56 188 MET A C 1
ATOM 1473 O O . MET A 1 188 ? 8.07 -26.547 -11.633 1 84.56 188 MET A O 1
ATOM 1477 N N . ARG A 1 189 ? 8.219 -25.266 -9.797 1 86.62 189 ARG A N 1
ATOM 1478 C CA . ARG A 1 189 ? 9.445 -25.938 -9.359 1 86.62 189 ARG A CA 1
ATOM 1479 C C . ARG A 1 189 ? 9.219 -26.703 -8.062 1 86.62 189 ARG A C 1
ATOM 1481 O O . ARG A 1 189 ? 10.164 -27.234 -7.477 1 86.62 189 ARG A O 1
ATOM 1488 N N . ASN A 1 190 ? 8.047 -26.656 -7.543 1 87.81 190 ASN A N 1
ATOM 1489 C CA . ASN A 1 190 ? 7.629 -27.391 -6.355 1 87.81 190 ASN A CA 1
ATOM 1490 C C . ASN A 1 190 ? 8.43 -26.984 -5.125 1 87.81 190 ASN A C 1
ATOM 1492 O O . ASN A 1 190 ? 8.805 -27.828 -4.309 1 87.81 190 ASN A O 1
ATOM 1496 N N . VAL A 1 191 ? 8.773 -25.734 -5.086 1 87.31 191 VAL A N 1
ATOM 1497 C CA . VAL A 1 191 ? 9.414 -25.219 -3.887 1 87.31 191 VAL A CA 1
ATOM 1498 C C . VAL A 1 191 ? 8.398 -25.141 -2.748 1 87.31 191 VAL A C 1
ATOM 1500 O O . VAL A 1 191 ? 7.305 -24.609 -2.922 1 87.31 191 VAL A O 1
ATOM 1503 N N . SER A 1 192 ? 8.789 -25.656 -1.632 1 88.38 192 SER A N 1
ATOM 1504 C CA . SER A 1 192 ? 7.871 -25.688 -0.5 1 88.38 192 SER A CA 1
ATOM 1505 C C . SER A 1 192 ? 7.566 -24.297 0.015 1 88.38 192 SER A C 1
ATOM 1507 O O . SER A 1 192 ? 8.438 -23.422 0.023 1 88.38 192 SER A O 1
ATOM 1509 N N . LYS A 1 193 ? 6.371 -24.156 0.571 1 86.94 193 LYS A N 1
ATOM 1510 C CA . LYS A 1 193 ? 5.965 -22.891 1.183 1 86.94 193 LYS A CA 1
ATOM 1511 C C . LYS A 1 193 ? 6.727 -22.641 2.479 1 86.94 193 LYS A C 1
ATOM 1513 O O . LYS A 1 193 ? 6.797 -21.5 2.949 1 86.94 193 LYS A O 1
ATOM 1518 N N . HIS A 1 194 ? 7.363 -23.672 2.979 1 87.81 194 HIS A N 1
ATOM 1519 C CA . HIS A 1 194 ? 8.094 -23.562 4.234 1 87.81 194 HIS A CA 1
ATOM 1520 C C . HIS A 1 194 ? 9.602 -23.594 4.004 1 87.81 194 HIS A C 1
ATOM 1522 O O . HIS A 1 194 ? 10.375 -23.688 4.961 1 87.81 194 HIS A O 1
ATOM 1528 N N . SER A 1 195 ? 9.945 -23.438 2.789 1 91.75 195 SER A N 1
ATOM 1529 C CA . SER A 1 195 ? 11.375 -23.453 2.492 1 91.75 195 SER A CA 1
ATOM 1530 C C . SER A 1 195 ? 12.055 -22.188 3.018 1 91.75 195 SER A C 1
ATOM 1532 O O . SER A 1 195 ? 11.398 -21.188 3.281 1 91.75 195 SER A O 1
ATOM 1534 N N . THR A 1 196 ? 13.312 -22.328 3.209 1 94.44 196 THR A N 1
ATOM 1535 C CA . THR A 1 196 ? 14.102 -21.188 3.656 1 94.44 196 THR A CA 1
ATOM 1536 C C . THR A 1 196 ? 13.961 -20.016 2.688 1 94.44 196 THR A C 1
ATOM 1538 O O . THR A 1 196 ? 13.844 -18.875 3.109 1 94.44 196 THR A O 1
ATOM 1541 N N . GLU A 1 197 ? 13.953 -20.297 1.433 1 95 197 GLU A N 1
ATOM 1542 C CA . GLU A 1 197 ? 13.797 -19.25 0.43 1 95 197 GLU A CA 1
ATOM 1543 C C . GLU A 1 197 ? 12.445 -18.547 0.575 1 95 197 GLU A C 1
ATOM 1545 O O . GLU A 1 197 ? 12.375 -17.312 0.565 1 95 197 GLU A O 1
ATOM 1550 N N . SER A 1 198 ? 11.414 -19.344 0.734 1 94.31 198 SER A N 1
ATOM 1551 C CA . SER A 1 198 ? 10.086 -18.781 0.918 1 94.31 198 SER A CA 1
ATOM 1552 C C . SER A 1 198 ? 10.023 -17.906 2.17 1 94.31 198 SER A C 1
ATOM 1554 O O . SER A 1 198 ? 9.406 -16.844 2.16 1 94.31 198 SER A O 1
ATOM 1556 N N . MET A 1 199 ? 10.68 -18.328 3.186 1 94.62 199 MET A N 1
ATOM 1557 C CA . MET A 1 199 ? 10.672 -17.578 4.434 1 94.62 199 MET A CA 1
ATOM 1558 C C . MET A 1 199 ? 11.453 -16.281 4.285 1 94.62 199 MET A C 1
ATOM 1560 O O . MET A 1 199 ? 11.062 -15.242 4.84 1 94.62 199 MET A O 1
ATOM 1564 N N . VAL A 1 200 ? 12.523 -16.312 3.555 1 96.69 200 VAL A N 1
ATOM 1565 C CA . VAL A 1 200 ? 13.32 -15.117 3.299 1 96.69 200 VAL A CA 1
ATOM 1566 C C . VAL A 1 200 ? 12.492 -14.094 2.525 1 96.69 200 VAL A C 1
ATOM 1568 O O . VAL A 1 200 ? 12.469 -12.914 2.879 1 96.69 200 VAL A O 1
ATOM 1571 N N . VAL A 1 201 ? 11.781 -14.547 1.549 1 96.69 201 VAL A N 1
ATOM 1572 C CA . VAL A 1 201 ? 10.984 -13.656 0.708 1 96.69 201 VAL A CA 1
ATOM 1573 C C . VAL A 1 201 ? 9.805 -13.109 1.507 1 96.69 201 VAL A C 1
ATOM 1575 O O . VAL A 1 201 ? 9.484 -11.922 1.416 1 96.69 201 VAL A O 1
ATOM 1578 N N . ASN A 1 202 ? 9.195 -13.977 2.348 1 96.31 202 ASN A N 1
ATOM 1579 C CA . ASN A 1 202 ? 8.117 -13.516 3.217 1 96.31 202 ASN A CA 1
ATOM 1580 C C . ASN A 1 202 ? 8.594 -12.453 4.199 1 96.31 202 ASN A C 1
ATOM 1582 O O . ASN A 1 202 ? 7.926 -11.438 4.398 1 96.31 202 ASN A O 1
ATOM 1586 N N . ALA A 1 203 ? 9.742 -12.695 4.746 1 97.5 203 ALA A N 1
ATOM 1587 C CA . ALA A 1 203 ? 10.32 -11.727 5.672 1 97.5 203 ALA A CA 1
ATOM 1588 C C . ALA A 1 203 ? 10.625 -10.406 4.969 1 97.5 203 ALA A C 1
ATOM 1590 O O . ALA A 1 203 ? 10.359 -9.328 5.512 1 97.5 203 ALA A O 1
ATOM 1591 N N . LEU A 1 204 ? 11.148 -10.523 3.783 1 98.44 204 LEU A N 1
ATOM 1592 C CA . LEU A 1 204 ? 11.43 -9.344 2.979 1 98.44 204 LEU A CA 1
ATOM 1593 C C . LEU A 1 204 ? 10.172 -8.516 2.758 1 98.44 204 LEU A C 1
ATOM 1595 O O . LEU A 1 204 ? 10.172 -7.301 2.963 1 98.44 204 LEU A O 1
ATOM 1599 N N . GLY A 1 205 ? 9.094 -9.211 2.395 1 98.5 205 GLY A N 1
ATOM 1600 C CA . GLY A 1 205 ? 7.832 -8.516 2.188 1 98.5 205 GLY A CA 1
ATOM 1601 C C . GLY A 1 205 ? 7.312 -7.832 3.438 1 98.5 205 GLY A C 1
ATOM 1602 O O . GLY A 1 205 ? 6.863 -6.684 3.385 1 98.5 205 GLY A O 1
ATOM 1603 N N . LEU A 1 206 ? 7.414 -8.469 4.543 1 98.19 206 LEU A N 1
ATOM 1604 C CA . LEU A 1 206 ? 6.902 -7.918 5.793 1 98.19 206 LEU A CA 1
ATOM 1605 C C . LEU A 1 206 ? 7.742 -6.73 6.246 1 98.19 206 LEU A C 1
ATOM 1607 O O . LEU A 1 206 ? 7.203 -5.73 6.719 1 98.19 206 LEU A O 1
ATOM 1611 N N . VAL A 1 207 ? 9.039 -6.785 6.086 1 98.75 207 VAL A N 1
ATOM 1612 C CA . VAL A 1 207 ? 9.914 -5.695 6.504 1 98.75 207 VAL A CA 1
ATOM 1613 C C . VAL A 1 207 ? 9.742 -4.508 5.559 1 98.75 207 VAL A C 1
ATOM 1615 O O . VAL A 1 207 ? 9.828 -3.352 5.984 1 98.75 207 VAL A O 1
ATOM 1618 N N . LEU A 1 208 ? 9.469 -4.797 4.316 1 98.81 208 LEU A N 1
ATOM 1619 C CA . LEU A 1 208 ? 9.156 -3.723 3.381 1 98.81 208 LEU A CA 1
ATOM 1620 C C . LEU A 1 208 ? 7.926 -2.945 3.836 1 98.81 208 LEU A C 1
ATOM 1622 O O . LEU A 1 208 ? 7.914 -1.713 3.801 1 98.81 208 LEU A O 1
ATOM 1626 N N . ALA A 1 209 ? 6.898 -3.689 4.234 1 98.44 209 ALA A N 1
ATOM 1627 C CA . ALA A 1 209 ? 5.691 -3.039 4.738 1 98.44 209 ALA A CA 1
ATOM 1628 C C . ALA A 1 209 ? 5.996 -2.193 5.969 1 98.44 209 ALA A C 1
ATOM 1630 O O . ALA A 1 209 ? 5.508 -1.068 6.094 1 98.44 209 ALA A O 1
ATOM 1631 N N . LEU A 1 210 ? 6.828 -2.686 6.805 1 98.38 210 LEU A N 1
ATOM 1632 C CA . LEU A 1 210 ? 7.223 -1.968 8.008 1 98.38 210 LEU A CA 1
ATOM 1633 C C . LEU A 1 210 ? 8.039 -0.727 7.664 1 98.38 210 LEU A C 1
ATOM 1635 O O . LEU A 1 210 ? 7.836 0.338 8.258 1 98.38 210 LEU A O 1
ATOM 1639 N N . LEU A 1 211 ? 8.945 -0.882 6.73 1 98.69 211 LEU A N 1
ATOM 1640 C CA . LEU A 1 211 ? 9.75 0.238 6.254 1 98.69 211 LEU A CA 1
ATOM 1641 C C . LEU A 1 211 ? 8.859 1.379 5.773 1 98.69 211 LEU A C 1
ATOM 1643 O O . LEU A 1 211 ? 9.078 2.537 6.133 1 98.69 211 LEU A O 1
ATOM 1647 N N . SER A 1 212 ? 7.871 1.017 4.992 1 98.56 212 SER A N 1
ATOM 1648 C CA . SER A 1 212 ? 6.988 2.047 4.457 1 98.56 212 SER A CA 1
ATOM 1649 C C . SER A 1 212 ? 6.25 2.777 5.574 1 98.56 212 SER A C 1
ATOM 1651 O O . SER A 1 212 ? 6.043 3.99 5.5 1 98.56 2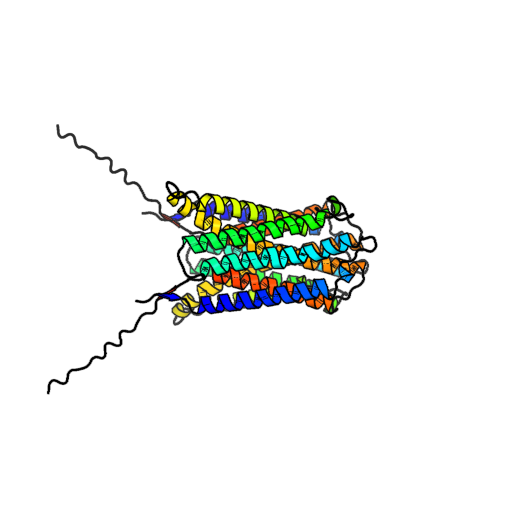12 SER A O 1
ATOM 1653 N N . ALA A 1 213 ? 5.871 2.049 6.602 1 98.25 213 ALA A N 1
ATOM 1654 C CA . ALA A 1 213 ? 5.195 2.67 7.738 1 98.25 213 ALA A CA 1
ATOM 1655 C C . ALA A 1 213 ? 6.102 3.693 8.422 1 98.25 213 ALA A C 1
ATOM 1657 O O . ALA A 1 213 ? 5.676 4.816 8.695 1 98.25 213 ALA A O 1
ATOM 1658 N N . PHE A 1 214 ? 7.328 3.348 8.602 1 98.38 214 PHE A N 1
ATOM 1659 C CA . PHE A 1 214 ? 8.266 4.223 9.305 1 98.38 214 PHE A CA 1
ATOM 1660 C C . PHE A 1 214 ? 8.594 5.445 8.461 1 98.38 214 PHE A C 1
ATOM 1662 O O . PHE A 1 214 ? 8.633 6.566 8.969 1 98.38 214 PHE A O 1
ATOM 1669 N N . VAL A 1 215 ? 8.797 5.242 7.191 1 98.5 215 VAL A N 1
ATOM 1670 C CA . VAL A 1 215 ? 9.18 6.344 6.309 1 98.5 215 VAL A CA 1
ATOM 1671 C C . VAL A 1 215 ? 8.023 7.336 6.195 1 98.5 215 VAL A C 1
ATOM 1673 O O . VAL A 1 215 ? 8.219 8.547 6.32 1 98.5 215 VAL A O 1
ATOM 1676 N N . ILE A 1 216 ? 6.836 6.82 6.035 1 98.31 216 ILE A N 1
ATOM 1677 C CA . ILE A 1 216 ? 5.676 7.688 5.852 1 98.31 216 ILE A CA 1
ATOM 1678 C C . ILE A 1 216 ? 5.359 8.406 7.16 1 98.31 216 ILE A C 1
ATOM 1680 O O . ILE A 1 216 ? 5.086 9.609 7.164 1 98.31 216 ILE A O 1
ATOM 1684 N N . LEU A 1 217 ? 5.461 7.684 8.25 1 97 217 LEU A N 1
ATOM 1685 C CA . LEU A 1 217 ? 5.207 8.312 9.539 1 97 217 LEU A CA 1
ATOM 1686 C C . LEU A 1 217 ? 6.234 9.398 9.82 1 97 217 LEU A C 1
ATOM 1688 O O . LEU A 1 217 ? 5.887 10.469 10.328 1 97 217 LEU A O 1
ATOM 1692 N N . ALA A 1 218 ? 7.453 9.148 9.492 1 96.62 218 ALA A N 1
ATOM 1693 C CA . ALA A 1 218 ? 8.5 10.156 9.68 1 96.62 218 ALA A CA 1
ATOM 1694 C C . ALA A 1 218 ? 8.234 11.391 8.82 1 96.62 218 ALA A C 1
ATOM 1696 O O . ALA A 1 218 ? 8.492 12.516 9.25 1 96.62 218 ALA A O 1
ATOM 1697 N N . ALA A 1 219 ? 7.711 11.156 7.652 1 96.31 219 ALA A N 1
ATOM 1698 C CA . ALA A 1 219 ? 7.477 12.242 6.707 1 96.31 219 ALA A CA 1
ATOM 1699 C C . ALA A 1 219 ? 6.344 13.148 7.184 1 96.31 219 ALA A C 1
ATOM 1701 O O . ALA A 1 219 ? 6.352 14.352 6.926 1 96.31 219 ALA A O 1
ATOM 1702 N N . VAL A 1 220 ? 5.402 12.594 7.938 1 94.06 220 VAL A N 1
ATOM 1703 C CA . VAL A 1 220 ? 4.227 13.391 8.266 1 94.06 220 VAL A CA 1
ATOM 1704 C C . VAL A 1 220 ? 4.301 13.852 9.719 1 94.06 220 VAL A C 1
ATOM 1706 O O . VAL A 1 220 ? 3.455 14.617 10.18 1 94.06 220 VAL A O 1
ATOM 1709 N N . SER A 1 221 ? 5.297 13.406 10.445 1 92.06 221 SER A N 1
ATOM 1710 C CA . SER A 1 221 ? 5.449 13.789 11.844 1 92.06 221 SER A CA 1
ATOM 1711 C C . SER A 1 221 ? 5.988 15.211 11.969 1 92.06 221 SER A C 1
ATOM 1713 O O . SER A 1 221 ? 6.734 15.68 11.109 1 92.06 221 SER A O 1
ATOM 1715 N N . PRO A 1 222 ? 5.582 15.844 13.094 1 87.75 222 PRO A N 1
ATOM 1716 C CA . PRO A 1 222 ? 6.121 17.188 13.32 1 87.75 222 PRO A CA 1
ATOM 1717 C C . PRO A 1 222 ? 7.633 17.188 13.531 1 87.75 222 PRO A C 1
ATOM 1719 O O . PRO A 1 222 ? 8.172 16.281 14.164 1 87.75 222 PRO A O 1
ATOM 1722 N N . LYS A 1 223 ? 8.25 18.141 12.984 1 83.25 223 LYS A N 1
ATOM 1723 C CA . LYS A 1 223 ? 9.703 18.234 13.031 1 83.25 223 LYS A CA 1
ATOM 1724 C C . LYS A 1 223 ? 10.188 18.719 14.391 1 83.25 223 LYS A C 1
ATOM 1726 O O . LYS A 1 223 ? 11.188 18.219 14.914 1 83.25 223 LYS A O 1
ATOM 1731 N N . TYR A 1 224 ? 9.461 19.688 14.922 1 77.81 224 TYR A N 1
ATOM 1732 C CA . TYR A 1 224 ? 9.953 20.328 16.125 1 77.81 224 TYR A CA 1
ATOM 1733 C C . TYR A 1 224 ? 8.953 20.172 17.281 1 77.81 224 TYR A C 1
ATOM 1735 O O . TYR A 1 224 ? 7.762 19.969 17.047 1 77.81 224 TYR A O 1
ATOM 1743 N N . GLN A 1 225 ? 9.5 19.969 18.422 1 71.56 225 GLN A N 1
ATOM 1744 C CA . GLN A 1 225 ? 8.711 20.016 19.656 1 71.56 225 GLN A CA 1
ATOM 1745 C C . GLN A 1 225 ? 9.078 21.234 20.5 1 71.56 225 GLN A C 1
ATOM 1747 O O . GLN A 1 225 ? 10.258 21.594 20.594 1 71.56 225 GLN A O 1
ATOM 1752 N N . THR A 1 226 ? 7.988 21.953 20.844 1 66.94 226 THR A N 1
ATOM 1753 C CA . THR A 1 226 ? 8.219 23.109 21.703 1 66.94 226 THR A CA 1
ATOM 1754 C C . THR A 1 226 ? 8.57 22.672 23.125 1 66.94 226 THR A C 1
ATOM 1756 O O . THR A 1 226 ? 7.867 21.844 23.719 1 66.94 226 THR A O 1
ATOM 1759 N N . ILE A 1 227 ? 9.75 22.984 23.484 1 62.81 227 ILE A N 1
ATOM 1760 C CA . ILE A 1 227 ? 10.109 22.734 24.875 1 62.81 227 ILE A CA 1
ATOM 1761 C C . ILE A 1 227 ? 9.672 23.906 25.75 1 62.81 227 ILE A C 1
ATOM 1763 O O . ILE A 1 227 ? 10.039 25.047 25.484 1 62.81 227 ILE A O 1
ATOM 1767 N N . HIS A 1 228 ? 8.547 23.797 26.422 1 54.12 228 HIS A N 1
ATOM 1768 C CA . HIS A 1 228 ? 8.227 24.797 27.438 1 54.12 228 HIS A CA 1
ATOM 1769 C C . HIS A 1 228 ? 9.281 24.797 28.547 1 54.12 228 HIS A C 1
ATOM 1771 O O . HIS A 1 228 ? 9.562 23.766 29.156 1 54.12 228 HIS A O 1
ATOM 1777 N N . THR A 1 229 ? 10.18 25.625 28.344 1 47.38 229 THR A N 1
ATOM 1778 C CA . THR A 1 229 ? 11.086 25.859 29.469 1 47.38 229 THR A CA 1
ATOM 1779 C C . THR A 1 229 ? 10.312 26.297 30.703 1 47.38 229 THR A C 1
ATOM 1781 O O . THR A 1 229 ? 9.625 27.312 30.688 1 47.38 229 THR A O 1
ATOM 1784 N N . LYS A 1 230 ? 9.781 25.5 31.578 1 49.44 230 LYS A N 1
ATOM 1785 C CA . LYS A 1 230 ? 9.438 25.922 32.938 1 49.44 230 LYS A CA 1
ATOM 1786 C C . LYS A 1 230 ? 10.5 26.859 33.5 1 49.44 230 LYS A C 1
ATOM 1788 O O . LYS A 1 230 ? 11.648 26.453 33.688 1 49.44 230 LYS A O 1
ATOM 1793 N N . LEU A 1 231 ? 10.477 28.047 33.156 1 44.41 231 LEU A N 1
ATOM 1794 C CA . LEU A 1 231 ? 11.164 28.969 34.062 1 44.41 231 LEU A CA 1
ATOM 1795 C C . LEU A 1 231 ? 10.828 28.672 35.5 1 44.41 231 LEU A C 1
ATOM 1797 O O . LEU A 1 231 ? 9.68 28.828 35.938 1 44.41 231 LEU A O 1
ATOM 1801 N N . LEU A 1 232 ? 11.266 27.625 36.062 1 41.75 232 LEU A N 1
ATOM 1802 C CA . LEU A 1 232 ? 11.359 27.641 37.531 1 41.75 232 LEU A CA 1
ATOM 1803 C C . LEU A 1 232 ? 11.883 28.9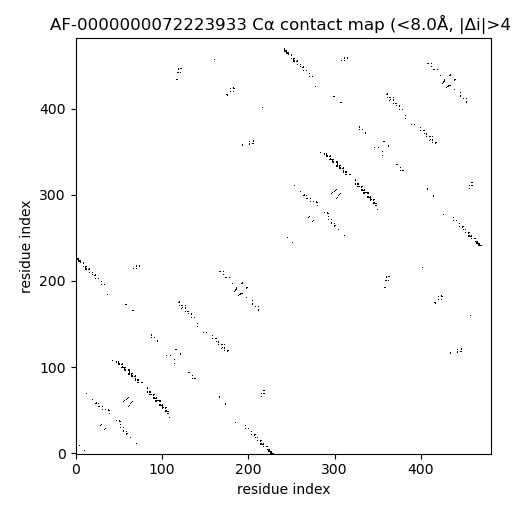69 38.031 1 41.75 232 LEU A C 1
ATOM 1805 O O . LEU A 1 232 ? 13.055 29.297 37.844 1 41.75 232 LEU A O 1
ATOM 1809 N N . TYR A 1 233 ? 11.18 30.078 37.75 1 40.12 233 TYR A N 1
ATOM 1810 C CA . TYR A 1 233 ? 11.422 31.25 38.562 1 40.12 233 TYR A CA 1
ATOM 1811 C C . TYR A 1 233 ? 11.633 30.859 40.031 1 40.12 233 TYR A C 1
ATOM 1813 O O . TYR A 1 233 ? 10.758 30.219 40.625 1 40.12 233 TYR A O 1
ATOM 1821 N N . SER A 1 234 ? 12.789 30.438 40.438 1 41.16 234 SER A N 1
ATOM 1822 C CA . SER A 1 234 ? 13.234 30.484 41.812 1 41.16 234 SER A CA 1
ATOM 1823 C C . SER A 1 234 ? 12.719 31.734 42.531 1 41.16 234 SER A C 1
ATOM 1825 O O . SER A 1 234 ? 12.984 32.875 42.094 1 41.16 234 SER A O 1
ATOM 1827 N N . ASP A 1 235 ? 11.461 31.812 42.938 1 41.09 235 ASP A N 1
ATOM 1828 C CA . ASP A 1 235 ? 11.008 32.75 43.938 1 41.09 235 ASP A CA 1
ATOM 1829 C C . ASP A 1 235 ? 12.102 33 45 1 41.09 235 ASP A C 1
ATOM 1831 O O . ASP A 1 235 ? 12.375 32.125 45.812 1 41.09 235 ASP A O 1
ATOM 1835 N N . THR A 1 236 ? 13.32 33.406 44.594 1 39.41 236 THR A N 1
ATOM 1836 C CA . THR A 1 236 ? 14.211 34.031 45.594 1 39.41 236 THR A CA 1
ATOM 1837 C C . THR A 1 236 ? 13.461 35.031 46.438 1 39.41 236 THR A C 1
ATOM 1839 O O . THR A 1 236 ? 13.094 36.094 45.969 1 39.41 236 THR A O 1
ATOM 1842 N N . THR A 1 237 ? 12.477 34.594 47.281 1 41.62 237 THR A N 1
ATOM 1843 C CA . THR A 1 237 ? 12.094 35.312 48.5 1 41.62 237 THR A CA 1
ATOM 1844 C C . THR A 1 237 ? 13.32 35.938 49.156 1 41.62 237 THR A C 1
ATOM 1846 O O . THR A 1 237 ? 14.195 35.219 49.656 1 41.6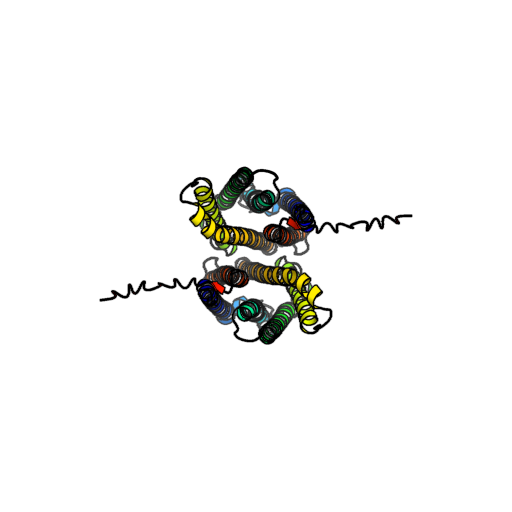2 237 THR A O 1
ATOM 1849 N N . THR A 1 238 ? 13.898 37 48.594 1 39.19 238 THR A N 1
ATOM 1850 C CA . THR A 1 238 ? 14.734 37.906 49.375 1 39.19 238 THR A CA 1
ATOM 1851 C C . THR A 1 238 ? 14.102 38.156 50.719 1 39.19 238 THR A C 1
ATOM 1853 O O . THR A 1 238 ? 13.055 38.812 50.812 1 39.19 238 THR A O 1
ATOM 1856 N N . PHE A 1 239 ? 14.141 37.156 51.688 1 38.19 239 PHE A N 1
ATOM 1857 C CA . PHE A 1 239 ? 14 37.469 53.094 1 38.19 239 PHE A CA 1
ATOM 1858 C C . PHE A 1 239 ? 14.828 38.688 53.5 1 38.19 239 PHE A C 1
ATOM 1860 O O . PHE A 1 239 ? 16.062 38.625 53.438 1 38.19 239 PHE A O 1
ATOM 1867 N N . SER A 1 240 ? 14.414 39.875 53.062 1 34.06 240 SER A N 1
ATOM 1868 C CA . SER A 1 240 ? 14.852 41.062 53.781 1 34.06 240 SER A CA 1
ATOM 1869 C C . SER A 1 240 ? 14.789 40.844 55.281 1 34.06 240 SER A C 1
ATOM 1871 O O . SER A 1 240 ? 13.719 40.625 55.844 1 34.06 240 SER A O 1
ATOM 1873 N N . SER A 1 241 ? 15.828 40.219 55.812 1 28.58 241 SER A N 1
ATOM 1874 C CA . SER A 1 241 ? 16.172 40.594 57.156 1 28.58 241 SER A CA 1
ATOM 1875 C C . SER A 1 241 ? 16.547 42.062 57.25 1 28.58 241 SER A C 1
ATOM 1877 O O . SER A 1 241 ? 17.172 42.594 56.344 1 28.58 241 SER A O 1
ATOM 1879 N N . MET B 1 1 ? -17.562 35.469 7.824 1 49.56 1 MET B N 1
ATOM 1880 C CA . MET B 1 1 ? -16.672 34.562 7.125 1 49.56 1 MET B CA 1
ATOM 1881 C C . MET B 1 1 ? -17.219 33.125 7.188 1 49.56 1 MET B C 1
ATOM 1883 O O . MET B 1 1 ? -17.344 32.562 8.273 1 49.56 1 MET B O 1
ATOM 1887 N N . GLY B 1 2 ? -18.125 32.719 6.246 1 58.72 2 GLY B N 1
ATOM 1888 C CA . GLY B 1 2 ? -18.781 31.422 6.328 1 58.72 2 GLY B CA 1
ATOM 1889 C C . GLY B 1 2 ? -17.891 30.281 5.879 1 58.72 2 GLY B C 1
ATOM 1890 O O . GLY B 1 2 ? -16.953 30.484 5.109 1 58.72 2 GLY B O 1
ATOM 1891 N N . THR B 1 3 ? -17.719 29.109 6.637 1 68.44 3 THR B N 1
ATOM 1892 C CA . THR B 1 3 ? -16.969 27.906 6.277 1 68.44 3 THR B CA 1
ATOM 1893 C C . THR B 1 3 ? -17.844 26.938 5.48 1 68.44 3 THR B C 1
ATOM 1895 O O . THR B 1 3 ? -18.984 26.672 5.859 1 68.44 3 THR B O 1
ATOM 1898 N N . VAL B 1 4 ? -17.469 26.859 4.141 1 73.38 4 VAL B N 1
ATOM 1899 C CA . VAL B 1 4 ? -18.141 25.875 3.303 1 73.38 4 VAL B CA 1
ATOM 1900 C C . VAL B 1 4 ? -17.234 24.672 3.096 1 73.38 4 VAL B C 1
ATOM 1902 O O . VAL B 1 4 ? -16.016 24.766 3.256 1 73.38 4 VAL B O 1
ATOM 1905 N N . TYR B 1 5 ? -17.938 23.594 2.844 1 76.56 5 TYR B N 1
ATOM 1906 C CA . TYR B 1 5 ? -17.141 22.422 2.516 1 76.56 5 TYR B CA 1
ATOM 1907 C C . TYR B 1 5 ? -16.234 22.688 1.321 1 76.56 5 TYR B C 1
ATOM 1909 O O . TYR B 1 5 ? -16.641 23.344 0.36 1 76.56 5 TYR B O 1
ATOM 1917 N N . SER B 1 6 ? -15.133 22.25 1.398 1 83.94 6 SER B N 1
ATOM 1918 C CA . SER B 1 6 ? -14.164 22.391 0.315 1 83.94 6 SER B CA 1
ATOM 1919 C C . SER B 1 6 ? -14.625 21.641 -0.935 1 83.94 6 SER B C 1
ATOM 1921 O O . SER B 1 6 ? -15.039 20.484 -0.856 1 83.94 6 SER B O 1
ATOM 1923 N N . GLN B 1 7 ? -14.719 22.234 -2.057 1 85.44 7 GLN B N 1
ATOM 1924 C CA . GLN B 1 7 ? -15.086 21.625 -3.332 1 85.44 7 GLN B CA 1
ATOM 1925 C C . GLN B 1 7 ? -14.188 20.438 -3.654 1 85.44 7 GLN B C 1
ATOM 1927 O O . GLN B 1 7 ? -14.641 19.438 -4.219 1 85.44 7 GLN B O 1
ATOM 1932 N N . SER B 1 8 ? -13.031 20.531 -3.23 1 88.31 8 SER B N 1
ATOM 1933 C CA . SER B 1 8 ? -12.078 19.453 -3.455 1 88.31 8 SER B CA 1
ATOM 1934 C C . SER B 1 8 ? -12.469 18.203 -2.67 1 88.31 8 SER B C 1
ATOM 1936 O O . SER B 1 8 ? -12.352 17.078 -3.178 1 88.31 8 SER B O 1
ATOM 1938 N N . LEU B 1 9 ? -12.93 18.438 -1.563 1 91.44 9 LEU B N 1
ATOM 1939 C CA . LEU B 1 9 ? -13.328 17.297 -0.75 1 91.44 9 LEU B CA 1
ATOM 1940 C C . LEU B 1 9 ? -14.555 16.609 -1.348 1 91.44 9 LEU B C 1
ATOM 1942 O O . LEU B 1 9 ? -14.617 15.383 -1.405 1 91.44 9 LEU B O 1
ATOM 1946 N N . LEU B 1 10 ? -15.477 17.375 -1.797 1 92.25 10 LEU B N 1
ATOM 1947 C CA . LEU B 1 10 ? -16.688 16.812 -2.393 1 92.25 10 LEU B CA 1
ATOM 1948 C C . LEU B 1 10 ? -16.344 15.992 -3.631 1 92.25 10 LEU B C 1
ATOM 1950 O O . LEU B 1 10 ? -16.906 14.922 -3.842 1 92.25 10 LEU B O 1
ATOM 1954 N N . ALA B 1 11 ? -15.477 16.484 -4.406 1 95.19 11 ALA B N 1
ATOM 1955 C CA . ALA B 1 11 ? -15.031 15.758 -5.598 1 95.19 11 ALA B CA 1
ATOM 1956 C C . ALA B 1 11 ? -14.352 14.453 -5.219 1 95.19 11 ALA B C 1
ATOM 1958 O O . ALA B 1 11 ? -14.578 13.414 -5.855 1 95.19 11 ALA B O 1
ATOM 1959 N N . LEU B 1 12 ? -13.594 14.531 -4.172 1 96 12 LEU B N 1
ATOM 1960 C CA . LEU B 1 12 ? -12.875 13.344 -3.725 1 96 12 LEU B CA 1
ATOM 1961 C C . LEU B 1 12 ? -13.844 12.297 -3.18 1 96 12 LEU B C 1
ATOM 1963 O O . LEU B 1 12 ? -13.672 11.102 -3.424 1 96 12 LEU B O 1
ATOM 1967 N N . LEU B 1 13 ? -14.836 12.766 -2.467 1 96.25 13 LEU B N 1
ATOM 1968 C CA . LEU B 1 13 ? -15.852 11.852 -1.954 1 96.25 13 LEU B CA 1
ATOM 1969 C C . LEU B 1 13 ? -16.578 11.156 -3.098 1 96.25 13 LEU B C 1
ATOM 1971 O O . LEU B 1 13 ? -16.781 9.945 -3.066 1 96.25 13 LEU B O 1
ATOM 1975 N N . PHE B 1 14 ? -16.859 11.906 -4.074 1 97.25 14 PHE B N 1
ATOM 1976 C CA . PHE B 1 14 ? -17.547 11.367 -5.242 1 97.25 14 PHE B CA 1
ATOM 1977 C C . PHE B 1 14 ? -16.672 10.352 -5.969 1 97.25 14 PHE B C 1
ATOM 1979 O O . PHE B 1 14 ? -17.125 9.25 -6.285 1 97.25 14 PHE B O 1
ATOM 1986 N N . LEU B 1 15 ? -15.453 10.688 -6.184 1 98.06 15 LEU B N 1
ATOM 1987 C CA . LEU B 1 15 ? -14.531 9.812 -6.902 1 98.06 15 LEU B CA 1
ATOM 1988 C C . LEU B 1 15 ? -14.258 8.539 -6.121 1 98.06 15 LEU B C 1
ATOM 1990 O O . LEU B 1 15 ? -14.164 7.453 -6.703 1 98.06 15 LEU B O 1
ATOM 1994 N N . ALA B 1 16 ? -14.156 8.648 -4.832 1 98.31 16 ALA B N 1
ATOM 1995 C CA . ALA B 1 16 ? -13.953 7.473 -3.986 1 98.31 16 ALA B CA 1
ATOM 1996 C C . ALA B 1 16 ? -15.133 6.512 -4.078 1 98.31 16 ALA B C 1
ATOM 1998 O O . ALA B 1 16 ? -14.945 5.301 -4.191 1 98.31 16 ALA B O 1
ATOM 1999 N N . ARG B 1 17 ? -16.312 7.043 -4.121 1 98.19 17 ARG B N 1
ATOM 2000 C CA . ARG B 1 17 ? -17.5 6.195 -4.148 1 98.19 17 ARG B CA 1
ATOM 2001 C C . ARG B 1 17 ? -17.719 5.59 -5.531 1 98.19 17 ARG B C 1
ATOM 2003 O O . ARG B 1 17 ? -18.172 4.457 -5.656 1 98.19 17 ARG B O 1
ATOM 2010 N N . VAL B 1 18 ? -17.328 6.309 -6.559 1 98.56 18 VAL B N 1
ATOM 2011 C CA . VAL B 1 18 ? -17.375 5.758 -7.91 1 98.56 18 VAL B CA 1
ATOM 2012 C C . VAL B 1 18 ? -16.359 4.621 -8.039 1 98.56 18 VAL B C 1
ATOM 2014 O O . VAL B 1 18 ? -16.688 3.555 -8.57 1 98.56 18 VAL B O 1
ATOM 2017 N N . ALA B 1 19 ? -15.211 4.84 -7.523 1 98.69 19 ALA B N 1
ATOM 2018 C CA . ALA B 1 19 ? -14.195 3.791 -7.535 1 98.69 19 ALA B CA 1
ATOM 2019 C C . ALA B 1 19 ? -14.641 2.588 -6.707 1 98.69 19 ALA B C 1
ATOM 2021 O O . ALA B 1 19 ? -14.422 1.44 -7.102 1 98.69 19 ALA B O 1
ATOM 2022 N N . GLY B 1 20 ? -15.258 2.912 -5.59 1 98.69 20 GLY B N 1
ATOM 2023 C CA . GLY B 1 20 ? -15.781 1.835 -4.766 1 98.69 20 GLY B CA 1
ATOM 2024 C C . GLY B 1 20 ? -16.828 0.996 -5.469 1 98.69 20 GLY B C 1
ATOM 2025 O O . GLY B 1 20 ? -16.812 -0.233 -5.371 1 98.69 20 GLY B O 1
ATOM 2026 N N . LEU B 1 21 ? -17.688 1.622 -6.168 1 98.62 21 LEU B N 1
ATOM 2027 C CA . LEU B 1 21 ? -18.703 0.915 -6.926 1 98.62 21 LEU B CA 1
ATOM 2028 C C . LEU B 1 21 ? -18.078 0.066 -8.031 1 98.62 21 LEU B C 1
ATOM 2030 O O . LEU B 1 21 ? -18.484 -1.077 -8.242 1 98.62 21 LEU B O 1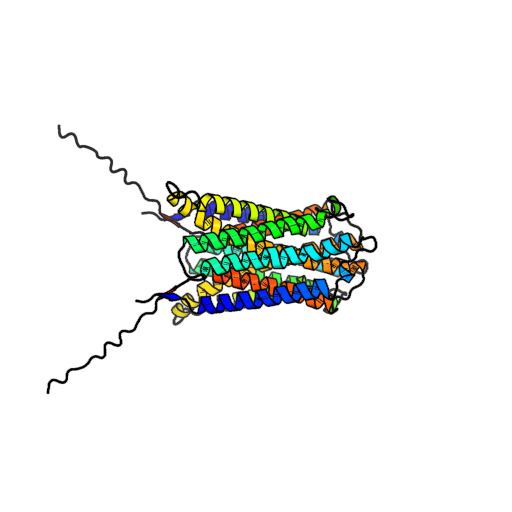
ATOM 2034 N N . ALA B 1 22 ? -17.109 0.614 -8.664 1 98.75 22 ALA B N 1
ATOM 2035 C CA . ALA B 1 22 ? -16.406 -0.13 -9.711 1 98.75 22 ALA B CA 1
ATOM 2036 C C . ALA B 1 22 ? -15.742 -1.377 -9.141 1 98.75 22 ALA B C 1
ATOM 2038 O O . ALA B 1 22 ? -15.797 -2.451 -9.742 1 98.75 22 ALA B O 1
ATOM 2039 N N . VAL B 1 23 ? -15.125 -1.219 -7.98 1 98.81 23 VAL B N 1
ATOM 2040 C CA . VAL B 1 23 ? -14.484 -2.344 -7.309 1 98.81 23 VAL B CA 1
ATOM 2041 C C . VAL B 1 23 ? -15.523 -3.418 -6.988 1 98.81 23 VAL B C 1
ATOM 2043 O O . VAL B 1 23 ? -15.297 -4.602 -7.238 1 98.81 23 VAL B O 1
ATOM 2046 N N . ALA B 1 24 ? -16.656 -3.002 -6.5 1 98.69 24 ALA B N 1
ATOM 2047 C CA . ALA B 1 24 ? -17.719 -3.945 -6.152 1 98.69 24 ALA B CA 1
ATOM 2048 C C . ALA B 1 24 ? -18.203 -4.707 -7.383 1 98.69 24 ALA B C 1
ATOM 2050 O O . ALA B 1 24 ? -18.359 -5.93 -7.344 1 98.69 24 ALA B O 1
ATOM 2051 N N . VAL B 1 25 ? -18.359 -4 -8.43 1 98.56 25 VAL B N 1
ATOM 2052 C CA . VAL B 1 25 ? -18.859 -4.605 -9.664 1 98.56 25 VAL B CA 1
ATOM 2053 C C . VAL B 1 25 ? -17.828 -5.59 -10.211 1 98.56 25 VAL B C 1
ATOM 2055 O O . VAL B 1 25 ? -18.172 -6.715 -10.578 1 98.56 25 VAL B O 1
ATOM 2058 N N . LEU B 1 26 ? -16.594 -5.246 -10.188 1 98.56 26 LEU B N 1
ATOM 2059 C CA . LEU B 1 26 ? -15.531 -6.078 -10.758 1 98.56 26 LEU B CA 1
ATOM 2060 C C . LEU B 1 26 ? -15.344 -7.352 -9.945 1 98.56 26 LEU B C 1
ATOM 2062 O O . LEU B 1 26 ? -15.172 -8.438 -10.508 1 98.56 26 LEU B O 1
ATOM 2066 N N . VAL B 1 27 ? -15.344 -7.227 -8.633 1 98.31 27 VAL B N 1
ATOM 2067 C CA . VAL B 1 27 ? -15.125 -8.422 -7.82 1 98.31 27 VAL B CA 1
ATOM 2068 C C . VAL B 1 27 ? -16.328 -9.344 -7.926 1 98.31 27 VAL B C 1
ATOM 2070 O O . VAL B 1 27 ? -16.188 -10.57 -7.906 1 98.31 27 VAL B O 1
ATOM 2073 N N . LEU B 1 28 ? -17.531 -8.805 -8.094 1 97.62 28 LEU B N 1
ATOM 2074 C CA . LEU B 1 28 ? -18.734 -9.617 -8.289 1 97.62 28 LEU B CA 1
ATOM 2075 C C . LEU B 1 28 ? -18.688 -10.32 -9.641 1 97.62 28 LEU B C 1
ATOM 2077 O O . LEU B 1 28 ? -19.031 -11.508 -9.734 1 97.62 28 LEU B O 1
ATOM 2081 N N . ILE B 1 29 ? -18.281 -9.633 -10.633 1 97.44 29 ILE B N 1
ATOM 2082 C CA . ILE B 1 29 ? -18.125 -10.258 -11.945 1 97.44 29 ILE B CA 1
ATOM 2083 C C . ILE B 1 29 ? -17.125 -11.406 -11.852 1 97.44 29 ILE B C 1
ATOM 2085 O O . ILE B 1 29 ? -17.391 -12.508 -12.344 1 97.44 29 ILE B O 1
ATOM 2089 N N . TRP B 1 30 ? -15.992 -11.172 -11.18 1 96.56 30 TRP B N 1
ATOM 2090 C CA . TRP B 1 30 ? -14.969 -12.203 -11.047 1 96.56 30 TRP B CA 1
ATOM 2091 C C . TRP B 1 30 ? -15.523 -13.422 -10.312 1 96.56 30 TRP B C 1
ATOM 2093 O O . TRP B 1 30 ? -15.375 -14.555 -10.773 1 96.56 30 TRP B O 1
ATOM 2103 N N . ALA B 1 31 ? -16.234 -13.219 -9.289 1 93.62 31 ALA B N 1
ATOM 2104 C CA . ALA B 1 31 ? -16.719 -14.289 -8.422 1 93.62 31 ALA B CA 1
ATOM 2105 C C . ALA B 1 31 ? -17.859 -15.055 -9.078 1 93.62 31 ALA B C 1
ATOM 2107 O O . ALA B 1 31 ? -17.984 -16.266 -8.914 1 93.62 31 ALA B O 1
ATOM 2108 N N . LEU B 1 32 ? -18.672 -14.375 -9.852 1 92.69 32 LEU B N 1
ATOM 2109 C CA . LEU B 1 32 ? -19.891 -15 -10.367 1 92.69 32 LEU B CA 1
ATOM 2110 C C . LEU B 1 32 ? -19.672 -15.492 -11.797 1 92.69 32 LEU B C 1
ATOM 2112 O O . LEU B 1 32 ? -20.047 -16.625 -12.125 1 92.69 32 LEU B O 1
ATOM 2116 N N . ALA B 1 33 ? -19.078 -14.75 -12.633 1 93.88 33 ALA B N 1
ATOM 2117 C CA . ALA B 1 33 ? -18.891 -15.117 -14.039 1 93.88 33 ALA B CA 1
ATOM 2118 C C . ALA B 1 33 ? -17.75 -16.109 -14.195 1 93.88 33 ALA B C 1
ATOM 2120 O O . ALA B 1 33 ? -17.734 -16.906 -15.148 1 93.88 33 ALA B O 1
ATOM 2121 N N . PHE B 1 34 ? -16.812 -16.109 -13.273 1 93.31 34 PHE B N 1
ATOM 2122 C CA . PHE B 1 34 ? -15.672 -17 -13.367 1 93.31 34 PHE B CA 1
ATOM 2123 C C . PHE B 1 34 ? -15.602 -17.922 -12.156 1 93.31 34 PHE B C 1
ATOM 2125 O O . PHE B 1 34 ? -14.516 -18.234 -11.664 1 93.31 34 PHE B O 1
ATOM 2132 N N . LYS B 1 35 ? -16.703 -18.391 -11.75 1 87.31 35 LYS B N 1
ATOM 2133 C CA . LYS B 1 35 ? -16.812 -19.219 -10.547 1 87.31 35 LYS B CA 1
ATOM 2134 C C . LYS B 1 35 ? -16.031 -20.516 -10.703 1 87.31 35 LYS B C 1
ATOM 2136 O O . LYS B 1 35 ? -15.508 -21.062 -9.719 1 87.31 35 LYS B O 1
ATOM 2141 N N . SER B 1 36 ? -15.859 -21.016 -11.805 1 83.25 36 SER B N 1
ATOM 2142 C CA . SER B 1 36 ? -15.164 -22.266 -12.07 1 83.25 36 SER B CA 1
ATOM 2143 C C . SER B 1 36 ? -13.68 -22.156 -11.727 1 83.25 36 SER B C 1
ATOM 2145 O O . SER B 1 36 ? -13.031 -23.172 -11.438 1 83.25 36 SER B O 1
ATOM 2147 N N . SER B 1 37 ? -13.195 -20.906 -11.742 1 86.62 37 SER B N 1
ATOM 2148 C CA . SER B 1 37 ? -11.781 -20.688 -11.453 1 86.62 37 SER B CA 1
ATOM 2149 C C . SER B 1 37 ? -11.492 -20.859 -9.961 1 86.62 37 SER B C 1
ATOM 2151 O O . SER B 1 37 ? -10.336 -20.969 -9.555 1 86.62 37 SER B O 1
ATOM 2153 N N . PHE B 1 38 ? -12.531 -20.922 -9.25 1 84.88 38 PHE B N 1
ATOM 2154 C CA . PHE B 1 38 ? -12.367 -21.062 -7.809 1 84.88 38 PHE B CA 1
ATOM 2155 C C . PHE B 1 38 ? -12.5 -22.531 -7.402 1 84.88 38 PHE B C 1
ATOM 2157 O O . PHE B 1 38 ? -12.297 -22.875 -6.234 1 84.88 38 PHE B O 1
ATOM 2164 N N . LEU B 1 39 ? -12.812 -23.359 -8.375 1 74.06 39 LEU B N 1
ATOM 2165 C CA . LEU B 1 39 ? -12.992 -24.781 -8.148 1 74.06 39 LEU B CA 1
ATOM 2166 C C . LEU B 1 39 ? -11.641 -25.5 -8.094 1 74.06 39 LEU B C 1
ATOM 2168 O O . LEU B 1 39 ? -10.75 -25.203 -8.891 1 74.06 39 LEU B O 1
ATOM 2172 N N . THR B 1 40 ? -11.375 -26.062 -6.949 1 67 40 THR B N 1
ATOM 2173 C CA . THR B 1 40 ? -10.281 -27.031 -6.922 1 67 40 THR B CA 1
ATOM 2174 C C . THR B 1 40 ? -10.812 -28.453 -7.117 1 67 40 THR B C 1
ATOM 2176 O O . THR B 1 40 ? -11.93 -28.766 -6.707 1 67 40 THR B O 1
ATOM 2179 N N . PRO B 1 41 ? -10.328 -29.156 -8.164 1 59.88 41 PRO B N 1
ATOM 2180 C CA . PRO B 1 41 ? -10.859 -30.469 -8.562 1 59.88 41 PRO B CA 1
ATOM 2181 C C . PRO B 1 41 ? -11.453 -31.25 -7.383 1 59.88 41 PRO B C 1
ATOM 2183 O O . PRO B 1 41 ? -12.469 -31.922 -7.539 1 59.88 41 PRO B O 1
ATOM 2186 N N . SER B 1 42 ? -10.82 -31.359 -6.363 1 60.09 42 SER B N 1
ATOM 2187 C CA . SER B 1 42 ? -11.297 -32.281 -5.32 1 60.09 42 SER B CA 1
ATOM 2188 C C . SER B 1 42 ? -12.219 -31.547 -4.34 1 60.09 42 SER B C 1
ATOM 2190 O O . SER B 1 42 ? -12.609 -32.125 -3.32 1 60.09 42 SER B O 1
ATOM 2192 N N . LEU B 1 43 ? -12.664 -30.375 -4.848 1 62.84 43 LEU B N 1
ATOM 2193 C CA . LEU B 1 43 ? -13.297 -29.609 -3.787 1 62.84 43 LEU B CA 1
ATOM 2194 C C . LEU B 1 43 ? -14.812 -29.797 -3.803 1 62.84 43 LEU B C 1
ATOM 2196 O O . LEU B 1 43 ? -15.43 -29.797 -4.871 1 62.84 43 LEU B O 1
ATOM 2200 N N . SER B 1 44 ? -15.414 -30.094 -2.648 1 74.62 44 SER B N 1
ATOM 2201 C CA . SER B 1 44 ? -16.844 -30.125 -2.379 1 74.62 44 SER B CA 1
ATOM 2202 C C . SER B 1 44 ? -17.5 -28.781 -2.703 1 74.62 44 SER B C 1
ATOM 2204 O O . SER B 1 44 ? -16.797 -27.781 -2.928 1 74.62 44 SER B O 1
ATOM 2206 N N . GLN B 1 45 ? -18.75 -28.797 -2.977 1 78.12 45 GLN B N 1
ATOM 2207 C CA . GLN B 1 45 ? -19.547 -27.578 -3.201 1 78.12 45 GLN B CA 1
ATOM 2208 C C . GLN B 1 45 ? -19.312 -26.562 -2.086 1 78.12 45 GLN B C 1
ATOM 2210 O O . GLN B 1 45 ? -19.281 -25.359 -2.338 1 78.12 45 GLN B O 1
ATOM 2215 N N . GLN B 1 46 ? -19.156 -27.047 -0.962 1 79.31 46 GLN B N 1
ATOM 2216 C CA . GLN B 1 46 ? -18.922 -26.172 0.186 1 79.31 46 GLN B CA 1
ATOM 2217 C C . GLN B 1 46 ? -17.578 -25.469 0.078 1 79.31 46 GLN B C 1
ATOM 2219 O O . GLN B 1 46 ? -17.453 -24.297 0.411 1 79.31 46 GLN B O 1
ATOM 2224 N N . ASP B 1 47 ? -16.641 -26.094 -0.444 1 80.75 47 ASP B N 1
ATOM 2225 C CA . ASP B 1 47 ? -15.32 -25.5 -0.61 1 80.75 47 ASP B CA 1
ATOM 2226 C C . ASP B 1 47 ? -15.344 -24.391 -1.651 1 80.75 47 ASP B C 1
ATOM 2228 O O . ASP B 1 47 ? -14.656 -23.375 -1.504 1 80.75 47 ASP B O 1
ATOM 2232 N N . LEU B 1 48 ? -16.172 -24.672 -2.596 1 80.81 48 LEU B N 1
ATOM 2233 C CA . LEU B 1 48 ? -16.328 -23.656 -3.623 1 80.81 48 LEU B CA 1
ATOM 2234 C C . LEU B 1 48 ? -16.938 -22.391 -3.037 1 80.81 48 LEU B C 1
ATOM 2236 O O . LEU B 1 48 ? -16.5 -21.281 -3.342 1 80.81 48 LEU B O 1
ATOM 2240 N N . LEU B 1 49 ? -17.906 -22.578 -2.223 1 85.5 49 LEU B N 1
ATOM 2241 C CA . LEU B 1 49 ? -18.578 -21.438 -1.607 1 85.5 49 LEU B CA 1
ATOM 2242 C C . LEU B 1 49 ? -17.609 -20.625 -0.758 1 85.5 49 LEU B C 1
ATOM 2244 O O . LEU B 1 49 ? -17.562 -19.406 -0.846 1 85.5 49 LEU B O 1
ATOM 2248 N N . TYR B 1 50 ? -16.781 -21.281 -0.01 1 86.5 50 TYR B N 1
ATOM 2249 C CA . TYR B 1 50 ? -15.82 -20.578 0.836 1 86.5 50 TYR B CA 1
ATOM 2250 C C . TYR B 1 50 ? -14.781 -19.859 -0.007 1 86.5 50 TYR B C 1
ATOM 2252 O O . TYR B 1 50 ? -14.367 -18.734 0.326 1 86.5 50 TYR B O 1
ATOM 2260 N N . ALA B 1 51 ? -14.438 -20.469 -1.067 1 88.19 51 ALA B N 1
ATOM 2261 C CA . ALA B 1 51 ? -13.422 -19.875 -1.943 1 88.19 51 ALA B CA 1
ATOM 2262 C C . ALA B 1 51 ? -13.938 -18.609 -2.6 1 88.19 51 ALA B C 1
ATOM 2264 O O . ALA B 1 51 ? -13.188 -17.641 -2.781 1 88.19 51 ALA B O 1
ATOM 2265 N N . VAL B 1 52 ? -15.195 -18.594 -2.861 1 92.19 52 VAL B N 1
ATOM 2266 C CA . VAL B 1 52 ? -15.797 -17.438 -3.523 1 92.19 52 VAL B CA 1
ATOM 2267 C C . VAL B 1 52 ? -16.125 -16.359 -2.492 1 92.19 52 VAL B C 1
ATOM 2269 O O . VAL B 1 52 ? -16 -15.172 -2.777 1 92.19 52 VAL B O 1
ATOM 2272 N N . LEU B 1 53 ? -16.406 -16.75 -1.308 1 93.88 53 LEU B N 1
ATOM 2273 C CA . LEU B 1 53 ? -16.828 -15.828 -0.262 1 93.88 53 LEU B CA 1
ATOM 2274 C C . LEU B 1 53 ? -15.641 -15.023 0.253 1 93.88 53 LEU B C 1
ATOM 2276 O O . LEU B 1 53 ? -15.789 -13.859 0.637 1 93.88 53 LEU B O 1
ATOM 2280 N N . HIS B 1 54 ? -14.469 -15.602 0.18 1 95.12 54 HIS B N 1
ATOM 2281 C CA . HIS B 1 54 ? -13.297 -14.953 0.761 1 95.12 54 HIS B CA 1
ATOM 2282 C C . HIS B 1 54 ? -13.023 -13.609 0.101 1 95.12 54 HIS B C 1
ATOM 2284 O O . HIS B 1 54 ? -13.055 -12.57 0.765 1 95.12 54 HIS B O 1
ATOM 2290 N N . PRO B 1 55 ? -12.883 -13.555 -1.224 1 96.69 55 PRO B N 1
ATOM 2291 C CA . PRO B 1 55 ? -12.609 -12.25 -1.817 1 96.69 55 PRO B CA 1
ATOM 2292 C C . PRO B 1 55 ? -13.789 -11.281 -1.692 1 96.69 55 PRO B C 1
ATOM 2294 O O . PRO B 1 55 ? -13.586 -10.07 -1.589 1 96.69 55 PRO B O 1
ATOM 2297 N N . LEU B 1 56 ? -14.992 -11.805 -1.647 1 97.81 56 LEU B N 1
ATOM 2298 C CA . LEU B 1 56 ? -16.156 -10.938 -1.527 1 97.81 56 LEU B CA 1
ATOM 2299 C C . LEU B 1 56 ? -16.219 -10.289 -0.148 1 97.81 56 LEU B C 1
ATOM 2301 O O . LEU B 1 56 ? -16.438 -9.086 -0.031 1 97.81 56 LEU B O 1
ATOM 2305 N N . LEU B 1 57 ? -15.984 -11.07 0.836 1 98.06 57 LEU B N 1
ATOM 2306 C CA . LEU B 1 57 ? -16 -10.555 2.203 1 98.06 57 LEU B CA 1
ATOM 2307 C C . LEU B 1 57 ? -14.828 -9.602 2.438 1 98.06 57 LEU B C 1
ATOM 2309 O O . LEU B 1 57 ? -14.977 -8.586 3.111 1 98.06 57 LEU B O 1
ATOM 2313 N N . MET B 1 58 ? -13.711 -9.922 1.873 1 98.5 58 MET B N 1
ATOM 2314 C CA . MET B 1 58 ? -12.531 -9.094 2.096 1 98.5 58 MET B CA 1
ATOM 2315 C C . MET B 1 58 ? -12.633 -7.781 1.326 1 98.5 58 MET B C 1
ATOM 2317 O O . MET B 1 58 ? -12.305 -6.719 1.856 1 98.5 58 MET B O 1
ATOM 2321 N N . VAL B 1 59 ? -13.125 -7.82 0.107 1 98.69 59 VAL B N 1
ATOM 2322 C CA . VAL B 1 59 ? -13.109 -6.637 -0.743 1 98.69 59 VAL B CA 1
ATOM 2323 C C . VAL B 1 59 ? -14.352 -5.789 -0.472 1 98.69 59 VAL B C 1
ATOM 2325 O O . VAL B 1 59 ? -14.25 -4.602 -0.156 1 98.69 59 VAL B O 1
ATOM 2328 N N . ILE B 1 60 ? -15.523 -6.352 -0.472 1 98.19 60 ILE B N 1
ATOM 2329 C CA . ILE B 1 60 ? -16.75 -5.582 -0.28 1 98.19 60 ILE B CA 1
ATOM 2330 C C . ILE B 1 60 ? -16.984 -5.363 1.211 1 98.19 60 ILE B C 1
ATOM 2332 O O . ILE B 1 60 ? -17.172 -4.227 1.655 1 98.19 60 ILE B O 1
ATOM 2336 N N . GLY B 1 61 ? -16.906 -6.398 1.982 1 98.38 61 GLY B N 1
ATOM 2337 C CA . GLY B 1 61 ? -17.203 -6.32 3.402 1 98.38 61 GLY B CA 1
ATOM 2338 C C . GLY B 1 61 ? -16.141 -5.59 4.199 1 98.38 61 GLY B C 1
ATOM 2339 O O . GLY B 1 61 ? -16.453 -4.781 5.074 1 98.38 61 GLY B O 1
ATOM 2340 N N . PHE B 1 62 ? -14.898 -5.867 3.928 1 98.75 62 PHE B N 1
ATOM 2341 C CA . PHE B 1 62 ? -13.82 -5.344 4.758 1 98.75 62 PHE B CA 1
ATOM 2342 C C . PHE B 1 62 ? -13.266 -4.051 4.172 1 98.75 62 PHE B C 1
ATOM 2344 O O . PHE B 1 62 ? -13.367 -2.99 4.789 1 98.75 62 PHE B O 1
ATOM 2351 N N . ILE B 1 63 ? -12.828 -4.004 2.945 1 98.88 63 ILE B N 1
ATOM 2352 C CA . ILE B 1 63 ? -12.117 -2.879 2.355 1 98.88 63 ILE B CA 1
ATOM 2353 C C . ILE B 1 63 ? -13.102 -1.764 2.012 1 98.88 63 ILE B C 1
ATOM 2355 O O . ILE B 1 63 ? -12.906 -0.611 2.402 1 98.88 63 ILE B O 1
ATOM 2359 N N . LEU B 1 64 ? -14.18 -2.07 1.307 1 98.88 64 LEU B N 1
ATOM 2360 C CA . LEU B 1 64 ? -15.102 -1.028 0.872 1 98.88 64 LEU B CA 1
ATOM 2361 C C . LEU B 1 64 ? -15.852 -0.43 2.061 1 98.88 64 LEU B C 1
ATOM 2363 O O . LEU B 1 64 ? -16.016 0.789 2.148 1 98.88 64 LEU B O 1
ATOM 2367 N N . LEU B 1 65 ? -16.25 -1.281 2.961 1 98.75 65 LEU B N 1
ATOM 2368 C CA . LEU B 1 65 ? -16.969 -0.773 4.117 1 98.75 65 LEU B CA 1
ATOM 2369 C C . LEU B 1 65 ? -16.062 0.056 5.016 1 98.75 65 LEU B C 1
ATOM 2371 O O . LEU B 1 65 ? -16.469 1.095 5.535 1 98.75 65 LEU B O 1
ATOM 2375 N N . SER B 1 66 ? -14.867 -0.424 5.227 1 98.75 66 SER B N 1
ATOM 2376 C CA . SER B 1 66 ? -13.914 0.354 6.012 1 98.75 66 SER B CA 1
ATOM 2377 C C . SER B 1 66 ? -13.625 1.701 5.359 1 98.75 66 SER B C 1
ATOM 2379 O O . SER B 1 66 ? -13.516 2.719 6.043 1 98.75 66 SER B O 1
ATOM 2381 N N . GLY B 1 67 ? -13.445 1.655 4.023 1 98.69 67 GLY B N 1
ATOM 2382 C CA . GLY B 1 67 ? -13.273 2.904 3.301 1 98.69 67 GLY B CA 1
ATOM 2383 C C . GLY B 1 67 ? -14.438 3.861 3.471 1 98.69 67 GLY B C 1
ATOM 2384 O O . GLY B 1 67 ? -14.234 5.062 3.676 1 98.69 67 GLY B O 1
ATOM 2385 N N . GLU B 1 68 ? -15.633 3.316 3.418 1 98.31 68 GLU B N 1
ATOM 2386 C CA . GLU B 1 68 ? -16.812 4.145 3.605 1 98.31 68 GLU B CA 1
ATOM 2387 C C . GLU B 1 68 ? -16.875 4.711 5.02 1 98.31 68 GLU B C 1
ATOM 2389 O O . GLU B 1 68 ? -17.328 5.84 5.227 1 98.31 68 GLU B O 1
ATOM 2394 N N . ALA B 1 69 ? -16.469 3.945 5.953 1 98.5 69 ALA B N 1
ATOM 2395 C CA . ALA B 1 69 ? -16.438 4.414 7.336 1 98.5 69 ALA B CA 1
ATOM 2396 C C . ALA B 1 69 ? -15.531 5.633 7.48 1 98.5 69 ALA B C 1
ATOM 2398 O O . ALA B 1 69 ? -15.852 6.57 8.219 1 98.5 69 ALA B O 1
ATOM 2399 N N . ILE B 1 70 ? -14.422 5.605 6.781 1 98.12 70 ILE B N 1
ATOM 2400 C CA . ILE B 1 70 ? -13.492 6.73 6.793 1 98.12 70 ILE B CA 1
ATOM 2401 C C . ILE B 1 70 ? -14.148 7.949 6.145 1 98.12 70 ILE B C 1
ATOM 2403 O O . ILE B 1 70 ? -14.094 9.055 6.688 1 98.12 70 ILE B O 1
ATOM 2407 N N . LEU B 1 71 ? -14.836 7.738 5.055 1 97.44 71 LEU B N 1
ATOM 2408 C CA . LEU B 1 71 ? -15.422 8.828 4.285 1 97.44 71 LEU B CA 1
ATOM 2409 C C . LEU B 1 71 ? -16.609 9.445 5.027 1 97.44 71 LEU B C 1
ATOM 2411 O O . LEU B 1 71 ? -16.766 10.664 5.031 1 97.44 71 LEU B O 1
ATOM 2415 N N . VAL B 1 72 ? -17.391 8.625 5.66 1 94.75 72 VAL B N 1
ATOM 2416 C CA . VAL B 1 72 ? -18.578 9.109 6.348 1 94.75 72 VAL B CA 1
ATOM 2417 C C . VAL B 1 72 ? -18.172 9.922 7.574 1 94.75 72 VAL B C 1
ATOM 2419 O O . VAL B 1 72 ? -18.844 10.906 7.922 1 94.75 72 VAL B O 1
ATOM 2422 N N . HIS B 1 73 ? -17.094 9.531 8.195 1 93 73 HIS B N 1
ATOM 2423 C CA . HIS B 1 73 ? -16.609 10.305 9.328 1 93 73 HIS B CA 1
ATOM 2424 C C . HIS B 1 73 ? -16.266 11.734 8.914 1 93 73 HIS B C 1
ATOM 2426 O O . HIS B 1 73 ? -16.438 12.672 9.695 1 93 73 HIS B O 1
ATOM 2432 N N . ARG B 1 74 ? -15.906 11.875 7.672 1 90.06 74 ARG B N 1
ATOM 2433 C CA . ARG B 1 74 ? -15.5 13.172 7.145 1 90.06 74 ARG B CA 1
ATOM 2434 C C . ARG B 1 74 ? -16.688 13.938 6.598 1 90.06 74 ARG B C 1
ATOM 2436 O O . ARG B 1 74 ? -16.688 15.172 6.57 1 90.06 74 ARG B O 1
ATOM 2443 N N . SER B 1 75 ? -17.781 13.258 6.219 1 89.12 75 SER B N 1
ATOM 2444 C CA . SER B 1 75 ? -18.766 13.93 5.395 1 89.12 75 SER B CA 1
ATOM 2445 C C . SER B 1 75 ? -20.141 13.945 6.082 1 89.12 75 SER B C 1
ATOM 2447 O O . SER B 1 75 ? -21.016 14.711 5.695 1 89.12 75 SER B O 1
ATOM 2449 N N . LEU B 1 76 ? -20.359 13.109 6.988 1 86.81 76 LEU B N 1
ATOM 2450 C CA . LEU B 1 76 ? -21.672 13.023 7.617 1 86.81 76 LEU B CA 1
ATOM 2451 C C . LEU B 1 76 ? -22.016 14.312 8.367 1 86.81 76 LEU B C 1
ATOM 2453 O O . LEU B 1 76 ? -21.219 14.789 9.172 1 86.81 76 LEU B O 1
ATOM 2457 N N . PRO B 1 77 ? -23.109 14.844 7.984 1 86.31 77 PRO B N 1
ATOM 2458 C CA . PRO B 1 77 ? -23.531 16 8.781 1 86.31 77 PRO B CA 1
ATOM 2459 C C . PRO B 1 77 ? -24.016 15.602 10.18 1 86.31 77 PRO B C 1
ATOM 2461 O O . PRO B 1 77 ? -24.375 14.445 10.406 1 86.31 77 PRO B O 1
ATOM 2464 N N . GLY B 1 78 ? -23.828 16.453 11.141 1 86 78 GLY B N 1
ATOM 2465 C CA . GLY B 1 78 ? -24.312 16.141 12.477 1 86 78 GLY B CA 1
ATOM 2466 C C . GLY B 1 78 ? -23.266 16.391 13.547 1 86 78 GLY B C 1
ATOM 2467 O O . GLY B 1 78 ? -22.266 17.078 13.312 1 86 78 GLY B O 1
ATOM 2468 N N . SER B 1 79 ? -23.594 15.75 14.703 1 89.75 79 SER B N 1
ATOM 2469 C CA . SER B 1 79 ? -22.703 15.961 15.836 1 89.75 79 SER B CA 1
ATOM 2470 C C . SER B 1 79 ? -21.469 15.078 15.734 1 89.75 79 SER B C 1
ATOM 2472 O O . SER B 1 79 ? -21.469 14.062 15.031 1 89.75 79 SER B O 1
ATOM 2474 N N . ARG B 1 80 ? -20.516 15.43 16.391 1 87.44 80 ARG B N 1
ATOM 2475 C CA . ARG B 1 80 ? -19.297 14.648 16.469 1 87.44 80 ARG B CA 1
ATOM 2476 C C . ARG B 1 80 ? -19.562 13.266 17.047 1 87.44 80 ARG B C 1
ATOM 2478 O O . ARG B 1 80 ? -18.953 12.281 16.609 1 87.44 80 ARG B O 1
ATOM 2485 N N . GLY B 1 81 ? -20.422 13.219 17.953 1 89.38 81 GLY B N 1
ATOM 2486 C CA . GLY B 1 81 ? -20.766 11.938 18.562 1 89.38 81 GLY B CA 1
ATOM 2487 C C . GLY B 1 81 ? -21.422 10.977 17.578 1 89.38 81 GLY B C 1
ATOM 2488 O O . GLY B 1 81 ? -21.109 9.781 17.578 1 89.38 81 GLY B O 1
ATOM 2489 N N . LEU B 1 82 ? -22.297 11.477 16.797 1 92.44 82 LEU B N 1
ATOM 2490 C CA . LEU B 1 82 ? -22.953 10.648 15.805 1 92.44 82 LEU B CA 1
ATOM 2491 C C . LEU B 1 82 ? -21.969 10.141 14.766 1 92.44 82 LEU B C 1
ATOM 2493 O O . LEU B 1 82 ? -22 8.969 14.391 1 92.44 82 LEU B O 1
ATOM 2497 N N . LYS B 1 83 ? -21.109 10.977 14.328 1 93.75 83 LYS B N 1
ATOM 2498 C CA . LYS B 1 83 ? -20.094 10.602 13.352 1 93.75 83 LYS B CA 1
ATOM 2499 C C . LYS B 1 83 ? -19.203 9.484 13.891 1 93.75 83 LYS B C 1
ATOM 2501 O O . LYS B 1 83 ? -18.922 8.508 13.188 1 93.75 83 LYS B O 1
ATOM 2506 N N . LYS B 1 84 ? -18.844 9.68 15.109 1 93.56 84 LYS B N 1
ATOM 2507 C CA . LYS B 1 84 ? -18 8.688 15.75 1 93.56 84 LYS B CA 1
ATOM 2508 C C . LYS B 1 84 ? -18.719 7.355 15.914 1 93.56 84 LYS B C 1
ATOM 2510 O O . LYS B 1 84 ? -18.125 6.289 15.758 1 93.56 84 LYS B O 1
ATOM 2515 N N . LEU B 1 85 ? -19.938 7.461 16.219 1 94.94 85 LEU B N 1
ATOM 2516 C CA . LEU B 1 85 ? -20.734 6.258 16.422 1 94.94 85 LEU B CA 1
ATOM 2517 C C . LEU B 1 85 ? -20.906 5.484 15.117 1 94.94 85 LEU B C 1
ATOM 2519 O O . LEU B 1 85 ? -20.75 4.262 15.086 1 94.94 85 LEU B O 1
ATOM 2523 N N . VAL B 1 86 ? -21.219 6.141 14.055 1 96.75 86 VAL B N 1
ATOM 2524 C CA . VAL B 1 86 ? -21.375 5.516 12.742 1 96.75 86 VAL B CA 1
ATOM 2525 C C . VAL B 1 86 ? -20.047 4.922 12.289 1 96.75 86 VAL B C 1
ATOM 2527 O O . VAL B 1 86 ? -20 3.791 11.797 1 96.75 86 VAL B O 1
ATOM 2530 N N . HIS B 1 87 ? -18.984 5.688 12.492 1 97.56 87 HIS B N 1
ATOM 2531 C CA . HIS B 1 87 ? -17.641 5.215 12.172 1 97.56 87 HIS B CA 1
ATOM 2532 C C . HIS B 1 87 ? -17.312 3.934 12.938 1 97.56 87 HIS B C 1
ATOM 2534 O O . HIS B 1 87 ? -16.828 2.965 12.352 1 97.56 87 HIS B O 1
ATOM 2540 N N . LEU B 1 88 ? -17.672 3.924 14.188 1 97.06 88 LEU B N 1
ATOM 2541 C CA . LEU B 1 88 ? -17.422 2.775 15.047 1 97.06 88 LEU B CA 1
ATOM 2542 C C . LEU B 1 88 ? -18.172 1.547 14.562 1 97.06 88 LEU B C 1
ATOM 2544 O O . LEU B 1 88 ? -17.594 0.464 14.438 1 97.06 88 LEU B O 1
ATOM 2548 N N . TRP B 1 89 ? -19.359 1.71 14.211 1 97.62 89 TRP B N 1
ATOM 2549 C CA . TRP B 1 89 ? -20.203 0.588 13.812 1 97.62 89 TRP B CA 1
ATOM 2550 C C . TRP B 1 89 ? -19.797 0.066 12.438 1 97.62 89 TRP B C 1
ATOM 2552 O O . TRP B 1 89 ? -19.719 -1.146 12.227 1 97.62 89 TRP B O 1
ATOM 2562 N N . LEU B 1 90 ? -19.594 0.942 11.508 1 98.31 90 LEU B N 1
ATOM 2563 C CA . LEU B 1 90 ? -19.172 0.524 10.172 1 98.31 90 LEU B CA 1
ATOM 2564 C C . LEU B 1 90 ? -17.844 -0.214 10.227 1 98.31 90 LEU B C 1
ATOM 2566 O O . LEU B 1 90 ? -17.672 -1.248 9.57 1 98.31 90 LEU B O 1
ATOM 2570 N N . GLN B 1 91 ? -16.922 0.312 11.055 1 98.69 91 GLN B N 1
ATOM 2571 C CA . GLN B 1 91 ? -15.633 -0.363 11.211 1 98.69 91 GLN B CA 1
ATOM 2572 C C . GLN B 1 91 ? -15.805 -1.72 11.883 1 98.69 91 GLN B C 1
ATOM 2574 O O . GLN B 1 91 ? -15.062 -2.658 11.602 1 98.69 91 GLN B O 1
ATOM 2579 N N . GLY B 1 92 ? -16.781 -1.826 12.766 1 98.5 92 GLY B N 1
ATOM 2580 C CA . GLY B 1 92 ? -17.062 -3.094 13.422 1 98.5 92 GLY B CA 1
ATOM 2581 C C . GLY B 1 92 ? -17.578 -4.156 12.469 1 98.5 92 GLY B C 1
ATOM 2582 O O . GLY B 1 92 ? -17.141 -5.309 12.523 1 98.5 92 GLY B O 1
ATOM 2583 N N . VAL B 1 93 ? -18.469 -3.779 11.625 1 98.75 93 VAL B N 1
ATOM 2584 C CA . VAL B 1 93 ? -18.984 -4.699 10.625 1 98.75 93 VAL B CA 1
ATOM 2585 C C . VAL B 1 93 ? -17.875 -5.105 9.664 1 98.75 93 VAL B C 1
ATOM 2587 O O . VAL B 1 93 ? -17.766 -6.281 9.297 1 98.75 93 VAL B O 1
ATOM 2590 N N . ALA B 1 94 ? -17.094 -4.129 9.297 1 98.81 94 ALA B N 1
ATOM 2591 C CA . ALA B 1 94 ? -15.961 -4.43 8.422 1 98.81 94 ALA B CA 1
ATOM 2592 C C . ALA B 1 94 ? -15.016 -5.441 9.062 1 98.81 94 ALA B C 1
ATOM 2594 O O . ALA B 1 94 ? -14.578 -6.391 8.414 1 98.81 94 ALA B O 1
ATOM 2595 N N . LEU B 1 95 ? -14.734 -5.242 10.336 1 98.75 95 LEU B N 1
ATOM 2596 C CA . LEU B 1 95 ? -13.867 -6.164 11.062 1 98.75 95 LEU B CA 1
ATOM 2597 C C . LEU B 1 95 ? -14.461 -7.566 11.086 1 98.75 95 LEU B C 1
ATOM 2599 O O . LEU B 1 95 ? -13.758 -8.555 10.859 1 98.75 95 LEU B O 1
ATOM 2603 N N . ALA B 1 96 ? -15.719 -7.652 11.312 1 98.62 96 ALA B N 1
ATOM 2604 C CA . ALA B 1 96 ? -16.406 -8.945 11.32 1 98.62 96 ALA B CA 1
ATOM 2605 C C . ALA B 1 96 ? -16.281 -9.633 9.961 1 98.62 96 ALA B C 1
ATOM 2607 O O . ALA B 1 96 ? -16.016 -10.828 9.883 1 98.62 96 ALA B O 1
ATOM 2608 N N . CYS B 1 97 ? -16.516 -8.898 8.945 1 98.56 97 CYS B N 1
ATOM 2609 C CA . CYS B 1 97 ? -16.375 -9.438 7.598 1 98.56 97 CYS B CA 1
ATOM 2610 C C . CYS B 1 97 ? -14.945 -9.898 7.344 1 98.56 97 CYS B C 1
ATOM 2612 O O . CYS B 1 97 ? -14.727 -10.938 6.719 1 98.56 97 CYS B O 1
ATOM 2614 N N . GLY B 1 98 ? -13.984 -9.117 7.824 1 98.25 98 GLY B N 1
ATOM 2615 C CA . GLY B 1 98 ? -12.586 -9.516 7.695 1 98.25 98 GLY B CA 1
ATOM 2616 C C . GLY B 1 98 ? -12.273 -10.828 8.398 1 98.25 98 GLY B C 1
ATOM 2617 O O . GLY B 1 98 ? -11.633 -11.711 7.82 1 98.25 98 GLY B O 1
ATOM 2618 N N . ILE B 1 99 ? -12.727 -10.914 9.586 1 97.69 99 ILE B N 1
ATOM 2619 C CA . ILE B 1 99 ? -12.484 -12.117 10.375 1 97.69 99 ILE B CA 1
ATOM 2620 C C . ILE B 1 99 ? -13.156 -13.32 9.711 1 97.69 99 ILE B C 1
ATOM 2622 O O . ILE B 1 99 ? -12.539 -14.375 9.555 1 97.69 99 ILE B O 1
ATOM 2626 N N . PHE B 1 100 ? -14.375 -13.164 9.25 1 96.88 100 PHE B N 1
ATOM 2627 C CA . PHE B 1 100 ? -15.086 -14.242 8.578 1 96.88 100 PHE B CA 1
ATOM 2628 C C . PHE B 1 100 ? -14.43 -14.57 7.242 1 96.88 100 PHE B C 1
ATOM 2630 O O . PHE B 1 100 ? -14.383 -15.734 6.832 1 96.88 100 PHE B O 1
ATOM 2637 N N . GLY B 1 101 ? -13.992 -13.555 6.57 1 95.81 101 GLY B N 1
ATOM 2638 C CA . GLY B 1 101 ? -13.266 -13.781 5.332 1 95.81 101 GLY B CA 1
ATOM 2639 C C . GLY B 1 101 ? -12.039 -14.656 5.508 1 95.81 101 GLY B C 1
ATOM 2640 O O . GLY B 1 101 ? -11.797 -15.562 4.711 1 95.81 101 GLY B O 1
ATOM 2641 N N . ILE B 1 102 ? -11.273 -14.414 6.551 1 94.19 102 ILE B N 1
ATOM 2642 C CA . ILE B 1 102 ? -10.102 -15.234 6.848 1 94.19 102 ILE B CA 1
ATOM 2643 C C . ILE B 1 102 ? -10.539 -16.641 7.254 1 94.19 102 ILE B C 1
ATOM 2645 O O . ILE B 1 102 ? -9.93 -17.625 6.855 1 94.19 102 ILE B O 1
ATOM 2649 N N . TRP B 1 103 ? -11.594 -16.672 8.016 1 92.5 103 TRP B N 1
ATOM 2650 C CA . TRP B 1 103 ? -12.117 -17.953 8.492 1 92.5 103 TRP B CA 1
ATOM 2651 C C . TRP B 1 103 ? -12.477 -18.859 7.324 1 92.5 103 TRP B C 1
ATOM 2653 O O . TRP B 1 103 ? -12.273 -20.078 7.391 1 92.5 103 TRP B O 1
ATOM 2663 N N . THR B 1 104 ? -12.969 -18.391 6.234 1 90.62 104 THR B N 1
ATOM 2664 C CA . THR B 1 104 ? -13.344 -19.188 5.07 1 90.62 104 THR B CA 1
ATOM 2665 C C . THR B 1 104 ? -12.125 -19.922 4.5 1 90.62 104 THR B C 1
ATOM 2667 O O . THR B 1 104 ? -12.258 -20.984 3.895 1 90.62 104 THR B O 1
ATOM 2670 N N . ARG B 1 105 ? -10.945 -19.422 4.688 1 87.56 105 ARG B N 1
ATOM 2671 C CA . ARG B 1 105 ? -9.734 -20.016 4.117 1 87.56 105 ARG B CA 1
ATOM 2672 C C . ARG B 1 105 ? -9.227 -21.156 4.992 1 87.56 105 ARG B C 1
ATOM 2674 O O . ARG B 1 105 ? -8.391 -21.953 4.551 1 87.56 105 ARG B O 1
ATOM 2681 N N . PHE B 1 106 ? -9.758 -21.328 6.145 1 82.5 106 PHE B N 1
ATOM 2682 C CA . PHE B 1 106 ? -9.344 -22.422 7.027 1 82.5 106 PHE B CA 1
ATOM 2683 C C . PHE B 1 106 ? -10.312 -23.594 6.934 1 82.5 106 PHE B C 1
ATOM 2685 O O . PHE B 1 106 ? -10.109 -24.625 7.574 1 82.5 106 PHE B O 1
ATOM 2692 N N . GLN B 1 107 ? -11.336 -23.547 6.277 1 76.56 107 GLN B N 1
ATOM 2693 C CA . GLN B 1 107 ? -12.344 -24.609 6.184 1 76.56 107 GLN B CA 1
ATOM 2694 C C . GLN B 1 107 ? -12.047 -25.547 5.031 1 76.56 107 GLN B C 1
ATOM 2696 O O . GLN B 1 107 ? -12.523 -26.688 5.02 1 76.56 107 GLN B O 1
ATOM 2701 N N . GLY B 1 108 ? -11.117 -25.203 4.262 1 64.94 108 GLY B N 1
ATOM 2702 C CA . GLY B 1 108 ? -10.867 -26.062 3.129 1 64.94 108 GLY B CA 1
ATOM 2703 C C . GLY B 1 108 ? -9.852 -27.156 3.428 1 64.94 108 GLY B C 1
ATOM 2704 O O . GLY B 1 108 ? -9.266 -27.188 4.512 1 64.94 108 GLY B O 1
ATOM 2705 N N . LYS B 1 109 ? -9.977 -28.25 2.645 1 58.97 109 LYS B N 1
ATOM 2706 C CA . LYS B 1 109 ? -9.172 -29.453 2.809 1 58.97 109 LYS B CA 1
ATOM 2707 C C . LYS B 1 109 ? -7.684 -29.125 2.85 1 58.97 109 LYS B C 1
ATOM 2709 O O . LYS B 1 109 ? -6.887 -29.891 3.393 1 58.97 109 LYS B O 1
ATOM 2714 N N . ASP B 1 110 ? -7.297 -28.016 2.139 1 59 110 ASP B N 1
ATOM 2715 C CA . ASP B 1 110 ? -5.859 -27.781 2.074 1 59 110 ASP B CA 1
ATOM 2716 C C . ASP B 1 110 ? -5.285 -27.516 3.463 1 59 110 ASP B C 1
ATOM 2718 O O . ASP B 1 110 ? -4.07 -27.594 3.666 1 59 110 ASP B O 1
ATOM 2722 N N . GLY B 1 111 ? -6.074 -27.766 4.484 1 53.72 111 GLY B N 1
ATOM 2723 C CA . GLY B 1 111 ? -5.676 -27.609 5.875 1 53.72 111 GLY B CA 1
ATOM 2724 C C . GLY B 1 111 ? -5.145 -26.234 6.191 1 53.72 111 GLY B C 1
ATOM 2725 O O . GLY B 1 111 ? -4.973 -25.406 5.297 1 53.72 111 GLY B O 1
ATOM 2726 N N . ILE B 1 112 ? -4.98 -25.875 7.441 1 50.28 112 ILE B N 1
ATOM 2727 C CA . ILE B 1 112 ? -4.5 -24.641 8.055 1 50.28 112 ILE B CA 1
ATOM 2728 C C . ILE B 1 112 ? -3.1 -24.328 7.531 1 50.28 112 ILE B C 1
ATOM 2730 O O . ILE B 1 112 ? -2.797 -23.172 7.211 1 50.28 112 ILE B O 1
ATOM 2734 N N . VAL B 1 113 ? -2.389 -25.312 7.32 1 49.03 113 VAL B N 1
ATOM 2735 C CA . VAL B 1 113 ? -0.958 -25.203 7.055 1 49.03 113 VAL B CA 1
ATOM 2736 C C . VAL B 1 113 ? -0.735 -24.703 5.633 1 49.03 113 VAL B C 1
ATOM 2738 O O . VAL B 1 113 ? 0.144 -23.859 5.395 1 49.03 113 VAL B O 1
ATOM 2741 N N . ALA B 1 114 ? -1.49 -25.188 4.625 1 55.22 114 ALA B N 1
ATOM 2742 C CA . ALA B 1 114 ? -1.264 -24.828 3.229 1 55.22 114 ALA B CA 1
ATOM 2743 C C . ALA B 1 114 ? -1.573 -23.344 2.992 1 55.22 114 ALA B C 1
ATOM 2745 O O . ALA B 1 114 ? -0.997 -22.719 2.1 1 55.22 114 ALA B O 1
ATOM 2746 N N . ASN B 1 115 ? -2.299 -22.828 3.975 1 57.09 115 ASN B N 1
ATOM 2747 C CA . ASN B 1 115 ? -2.832 -21.5 3.672 1 57.09 115 ASN B CA 1
ATOM 2748 C C . ASN B 1 115 ? -2.115 -20.406 4.469 1 57.09 115 ASN B C 1
ATOM 2750 O O . ASN B 1 115 ? -2.223 -19.219 4.145 1 57.09 115 ASN B O 1
ATOM 2754 N N . PHE B 1 116 ? -1.216 -20.828 5.395 1 64.88 116 PHE B N 1
ATOM 2755 C CA . PHE B 1 116 ? -0.721 -19.797 6.301 1 64.88 116 PHE B CA 1
ATOM 2756 C C . PHE B 1 116 ? 0.728 -19.438 5.984 1 64.88 116 PHE B C 1
ATOM 2758 O O . PHE B 1 116 ? 1.334 -18.609 6.664 1 64.88 116 PHE B O 1
ATOM 2765 N N . PHE B 1 117 ? 1.101 -19.781 4.816 1 78.81 117 PHE B N 1
ATOM 2766 C CA . PHE B 1 117 ? 2.543 -19.594 4.746 1 78.81 117 PHE B CA 1
ATOM 2767 C C . PHE B 1 117 ? 2.906 -18.641 3.615 1 78.81 117 PHE B C 1
ATOM 2769 O O . PHE B 1 117 ? 4.074 -18.297 3.439 1 78.81 117 PHE B O 1
ATOM 2776 N N . SER B 1 118 ? 1.915 -18.188 3.021 1 89.94 118 SER B N 1
ATOM 2777 C CA . SER B 1 118 ? 2.26 -17.266 1.941 1 89.94 118 SER B CA 1
ATOM 2778 C C . SER B 1 118 ? 2.402 -15.844 2.453 1 89.94 118 SER B C 1
ATOM 2780 O O . SER B 1 118 ? 1.914 -15.516 3.537 1 89.94 118 SER B O 1
ATOM 2782 N N . LEU B 1 119 ? 3.119 -15.047 1.699 1 94.56 119 LEU B N 1
ATOM 2783 C CA . LEU B 1 119 ? 3.252 -13.633 2.025 1 94.56 119 LEU B CA 1
ATOM 2784 C C . LEU B 1 119 ? 1.881 -12.977 2.168 1 94.56 119 LEU B C 1
ATOM 2786 O O . LEU B 1 119 ? 1.663 -12.18 3.08 1 94.56 119 LEU B O 1
ATOM 2790 N N . HIS B 1 120 ? 0.947 -13.328 1.329 1 96.06 120 HIS B N 1
ATOM 2791 C CA . HIS B 1 120 ? -0.414 -12.805 1.395 1 96.06 120 HIS B CA 1
ATOM 2792 C C . HIS B 1 120 ? -1.062 -13.125 2.736 1 96.06 120 HIS B C 1
ATOM 2794 O O . HIS B 1 120 ? -1.654 -12.25 3.371 1 96.06 120 HIS B O 1
ATOM 2800 N N . SER B 1 121 ? -0.91 -14.352 3.139 1 94.31 121 SER B N 1
ATOM 2801 C CA . SER B 1 121 ? -1.525 -14.781 4.391 1 94.31 121 SER B CA 1
ATOM 2802 C C . SER B 1 121 ? -0.936 -14.031 5.582 1 94.31 121 SER B C 1
ATOM 2804 O O . SER B 1 121 ? -1.664 -13.625 6.492 1 94.31 121 SER B O 1
ATOM 2806 N N . TRP B 1 122 ? 0.347 -13.812 5.559 1 94.62 122 TRP B N 1
ATOM 2807 C CA . TRP B 1 122 ? 0.996 -13.078 6.637 1 94.62 122 TRP B CA 1
ATOM 2808 C C . TRP B 1 122 ? 0.549 -11.617 6.645 1 94.62 122 TRP B C 1
ATOM 2810 O O . TRP B 1 122 ? 0.236 -11.062 7.699 1 94.62 122 TRP B O 1
ATOM 2820 N N . MET B 1 123 ? 0.552 -11.055 5.508 1 96.94 123 MET B N 1
ATOM 2821 C CA . MET B 1 123 ? 0.097 -9.672 5.402 1 96.94 123 MET B CA 1
ATOM 2822 C C . MET B 1 123 ? -1.349 -9.539 5.867 1 96.94 123 MET B C 1
ATOM 2824 O O . MET B 1 123 ? -1.697 -8.578 6.559 1 96.94 123 MET B O 1
ATOM 2828 N N . GLY B 1 124 ? -2.162 -10.547 5.477 1 97 124 GLY B N 1
ATOM 2829 C CA . GLY B 1 124 ? -3.557 -10.539 5.895 1 97 124 GLY B CA 1
ATOM 2830 C C . GLY B 1 124 ? -3.729 -10.625 7.398 1 97 124 GLY B C 1
ATOM 2831 O O . GLY B 1 124 ? -4.527 -9.891 7.98 1 97 124 GLY B O 1
ATOM 2832 N N . LEU B 1 125 ? -2.973 -11.422 7.996 1 95.19 125 LEU B N 1
ATOM 2833 C CA . LEU B 1 125 ? -3.055 -11.602 9.438 1 95.19 125 LEU B CA 1
ATOM 2834 C C . LEU B 1 125 ? -2.613 -10.336 10.172 1 95.19 125 LEU B C 1
ATOM 2836 O O . LEU B 1 125 ? -3.266 -9.906 11.125 1 95.19 125 LEU B O 1
ATOM 2840 N N . VAL B 1 126 ? -1.554 -9.781 9.688 1 96.88 126 VAL B N 1
ATOM 2841 C CA . VAL B 1 126 ? -1.062 -8.539 10.289 1 96.88 126 VAL B CA 1
ATOM 2842 C C . VAL B 1 126 ? -2.105 -7.438 10.125 1 96.88 126 VAL B C 1
ATOM 2844 O O . VAL B 1 126 ? -2.396 -6.707 11.078 1 96.88 126 VAL B O 1
ATOM 2847 N N . CYS B 1 127 ? -2.648 -7.375 8.984 1 97.94 127 CYS B N 1
ATOM 2848 C CA . CYS B 1 127 ? -3.619 -6.332 8.672 1 97.94 127 CYS B CA 1
ATOM 2849 C C . CYS B 1 127 ? -4.848 -6.441 9.562 1 97.94 127 CYS B C 1
ATOM 2851 O O . CYS B 1 127 ? -5.258 -5.461 10.188 1 97.94 127 CYS B O 1
ATOM 2853 N N . VAL B 1 128 ? -5.43 -7.625 9.68 1 97.81 128 VAL B N 1
ATOM 2854 C CA . VAL B 1 128 ? -6.656 -7.805 10.445 1 97.81 128 VAL B CA 1
ATOM 2855 C C . VAL B 1 128 ? -6.367 -7.633 11.938 1 97.81 128 VAL B C 1
ATOM 2857 O O . VAL B 1 128 ? -7.195 -7.098 12.68 1 97.81 128 VAL B O 1
ATOM 2860 N N . SER B 1 129 ? -5.195 -8.023 12.336 1 98 129 SER B N 1
ATOM 2861 C CA . SER B 1 129 ? -4.809 -7.828 13.734 1 98 129 SER B CA 1
ATOM 2862 C C . SER B 1 129 ? -4.676 -6.344 14.062 1 98 129 SER B C 1
ATOM 2864 O O . SER B 1 129 ? -5.16 -5.891 15.102 1 98 129 SER B O 1
ATOM 2866 N N . LEU B 1 130 ? -4.012 -5.625 13.211 1 98.25 130 LEU B N 1
ATOM 2867 C CA . LEU B 1 130 ? -3.889 -4.184 13.391 1 98.25 130 LEU B CA 1
ATOM 2868 C C . LEU B 1 130 ? -5.262 -3.518 13.391 1 98.25 130 LEU B C 1
ATOM 2870 O O . LEU B 1 130 ? -5.527 -2.631 14.203 1 98.25 130 LEU B O 1
ATOM 2874 N N . PHE B 1 131 ? -6.078 -3.969 12.516 1 98.69 131 PHE B N 1
ATOM 2875 C CA . PHE B 1 131 ? -7.434 -3.436 12.406 1 98.69 131 PHE B CA 1
ATOM 2876 C C . PHE B 1 131 ? -8.211 -3.689 13.688 1 98.69 131 PHE B C 1
ATOM 2878 O O . PHE B 1 131 ? -8.891 -2.793 14.203 1 98.69 131 PHE B O 1
ATOM 2885 N N . ALA B 1 132 ? -8.117 -4.887 14.203 1 98.56 132 ALA B N 1
ATOM 2886 C CA . ALA B 1 132 ? -8.797 -5.242 15.445 1 98.56 132 ALA B CA 1
ATOM 2887 C C . ALA B 1 132 ? -8.289 -4.391 16.609 1 98.56 132 ALA B C 1
ATOM 2889 O O . ALA B 1 132 ? -9.086 -3.883 17.406 1 98.56 132 ALA B O 1
ATOM 2890 N N . ALA B 1 133 ? -7.02 -4.242 16.672 1 97.81 133 ALA B N 1
ATOM 2891 C CA . ALA B 1 133 ? -6.438 -3.402 17.719 1 97.81 133 ALA B CA 1
ATOM 2892 C C . ALA B 1 133 ? -6.941 -1.967 17.609 1 97.81 133 ALA B C 1
ATOM 2894 O O . ALA B 1 133 ? -7.305 -1.354 18.609 1 97.81 133 ALA B O 1
ATOM 2895 N N . GLN B 1 134 ? -7.004 -1.449 16.422 1 97.38 134 GLN B N 1
ATOM 2896 C CA . GLN B 1 134 ? -7.504 -0.101 16.172 1 97.38 134 GLN B CA 1
ATOM 2897 C C . GLN B 1 134 ? -8.969 0.024 16.578 1 97.38 134 GLN B C 1
ATOM 2899 O O . GLN B 1 134 ? -9.375 1.038 17.156 1 97.38 134 GLN B O 1
ATOM 2904 N N . TRP B 1 135 ? -9.727 -0.96 16.234 1 97.69 135 TRP B N 1
ATOM 2905 C CA . TRP B 1 135 ? -11.148 -0.925 16.578 1 97.69 135 TRP B CA 1
ATOM 2906 C C . TRP B 1 135 ? -11.352 -0.933 18.078 1 97.69 135 TRP B C 1
ATOM 2908 O O . TRP B 1 135 ? -12.164 -0.167 18.609 1 97.69 135 TRP B O 1
ATOM 2918 N N . VAL B 1 136 ? -10.578 -1.737 18.812 1 96.06 136 VAL B N 1
ATOM 2919 C CA . VAL B 1 136 ? -10.68 -1.84 20.266 1 96.06 136 VAL B CA 1
ATOM 2920 C C . VAL B 1 136 ? -10.273 -0.517 20.906 1 96.06 136 VAL B C 1
ATOM 2922 O O . VAL B 1 136 ? -10.969 -0.005 21.797 1 96.06 136 VAL B O 1
ATOM 2925 N N . ILE B 1 137 ? -9.211 0.048 20.453 1 92.56 137 ILE B N 1
ATOM 2926 C CA . ILE B 1 137 ? -8.727 1.318 20.984 1 92.56 137 ILE B CA 1
ATOM 2927 C C . ILE B 1 137 ? -9.758 2.412 20.719 1 92.56 137 ILE B C 1
ATOM 2929 O O . ILE B 1 137 ? -10.07 3.205 21.609 1 92.56 137 ILE B O 1
ATOM 2933 N N . GLY B 1 138 ? -10.25 2.418 19.5 1 92 138 GLY B N 1
ATOM 2934 C CA . GLY B 1 138 ? -11.297 3.379 19.188 1 92 138 GLY B CA 1
ATOM 2935 C C . GLY B 1 138 ? -12.539 3.195 20.031 1 92 138 GLY B C 1
ATOM 2936 O O . GLY B 1 138 ? -13.125 4.172 20.5 1 92 138 GLY B O 1
ATOM 2937 N N . PHE B 1 139 ? -12.914 2.002 20.266 1 93.12 139 PHE B N 1
ATOM 2938 C CA . PHE B 1 139 ? -14.094 1.671 21.062 1 93.12 139 PHE B CA 1
ATOM 2939 C C . PHE B 1 139 ? -13.922 2.133 22.516 1 93.12 139 PHE B C 1
ATOM 2941 O O . PHE B 1 139 ? -14.812 2.771 23.078 1 93.12 139 PHE B O 1
ATOM 2948 N N . LEU B 1 140 ? -12.82 1.911 23.078 1 89.56 140 LEU B N 1
ATOM 2949 C CA . LEU B 1 140 ? -12.547 2.273 24.469 1 89.56 140 LEU B CA 1
ATOM 2950 C C . LEU B 1 140 ? -12.5 3.789 24.641 1 89.56 140 LEU B C 1
ATOM 2952 O O . LEU B 1 140 ? -12.984 4.328 25.625 1 89.56 140 LEU B O 1
ATOM 2956 N N . ASN B 1 141 ? -11.984 4.453 23.672 1 86.75 141 ASN B N 1
ATOM 2957 C CA . ASN B 1 141 ? -11.883 5.906 23.75 1 86.75 141 ASN B CA 1
ATOM 2958 C C . ASN B 1 141 ? -13.234 6.578 23.516 1 86.75 141 ASN B C 1
ATOM 2960 O O . ASN B 1 141 ? -13.469 7.688 24 1 86.75 141 ASN B O 1
ATOM 2964 N N . PHE B 1 142 ? -14.031 5.98 22.781 1 85.5 142 PHE B N 1
ATOM 2965 C CA . PHE B 1 142 ? -15.367 6.52 22.531 1 85.5 142 PHE B CA 1
ATOM 2966 C C . PHE B 1 142 ? -16.203 6.52 23.797 1 85.5 142 PHE B C 1
ATOM 2968 O O . PHE B 1 142 ? -16.953 7.457 24.062 1 85.5 142 PHE B O 1
ATOM 2975 N N . TRP B 1 143 ? -16.047 5.539 24.672 1 80.12 143 TRP B N 1
ATOM 2976 C CA . TRP B 1 143 ? -16.875 5.398 25.859 1 80.12 143 TRP B CA 1
ATOM 2977 C C . TRP B 1 143 ? -16.234 6.094 27.062 1 80.12 143 TRP B C 1
ATOM 2979 O O . TRP B 1 143 ? -16.906 6.434 28.031 1 80.12 143 TRP B O 1
ATOM 2989 N N . HIS B 1 144 ? -14.914 6.348 27.109 1 70.75 144 HIS B N 1
ATOM 2990 C CA . HIS B 1 144 ? -14.281 6.957 28.281 1 70.75 144 HIS B CA 1
ATOM 2991 C C . HIS B 1 144 ? -14.336 8.477 28.203 1 70.75 144 HIS B C 1
ATOM 2993 O O . HIS B 1 144 ? -13.609 9.094 27.422 1 70.75 144 HIS B O 1
ATOM 2999 N N . ARG B 1 145 ? -15.375 9.297 28.547 1 62.19 145 ARG B N 1
ATOM 3000 C CA . ARG B 1 145 ? -15.703 10.719 28.484 1 62.19 145 ARG B CA 1
ATOM 3001 C C . ARG B 1 145 ? -14.711 11.539 29.312 1 62.19 145 ARG B C 1
ATOM 3003 O O . ARG B 1 145 ? -14.258 12.602 28.859 1 62.19 145 ARG B O 1
ATOM 3010 N N . GLY B 1 146 ? -14.578 11.375 30.625 1 54.62 146 GLY B N 1
ATOM 3011 C CA . GLY B 1 146 ? -14.141 12.352 31.609 1 54.62 146 GLY B CA 1
ATOM 3012 C C . GLY B 1 146 ? -12.648 12.633 31.531 1 54.62 146 GLY B C 1
ATOM 3013 O O . GLY B 1 146 ? -12.234 13.781 31.328 1 54.62 146 GLY B O 1
ATOM 3014 N N . GLU B 1 147 ? -11.82 12.086 32.219 1 56.03 147 GLU B N 1
ATOM 3015 C CA . GLU B 1 147 ? -10.391 12.219 32.469 1 56.03 147 GLU B CA 1
ATOM 3016 C C . GLU B 1 147 ? -9.602 12.039 31.156 1 56.03 147 GLU B C 1
ATOM 3018 O O . GLU B 1 147 ? -8.406 12.32 31.109 1 56.03 147 GLU B O 1
ATOM 3023 N N . GLY B 1 148 ? -10.336 11.891 29.953 1 64.31 148 GLY B N 1
ATOM 3024 C CA . GLY B 1 148 ? -9.906 11.164 28.766 1 64.31 148 GLY B CA 1
ATOM 3025 C C . GLY B 1 148 ? -9.602 12.07 27.594 1 64.31 148 GLY B C 1
ATOM 3026 O O . GLY B 1 148 ? -9.195 11.602 26.531 1 64.31 148 GLY B O 1
ATOM 3027 N N . ARG B 1 149 ? -9.797 13.281 27.922 1 73 149 ARG B N 1
ATOM 3028 C CA . ARG B 1 149 ? -9.609 14.188 26.797 1 73 149 ARG B CA 1
ATOM 3029 C C . ARG B 1 149 ? -8.133 14.273 26.406 1 73 149 ARG B C 1
ATOM 3031 O O . ARG B 1 149 ? -7.805 14.25 25.219 1 73 149 ARG B O 1
ATOM 3038 N N . ARG B 1 150 ? -7.363 14.492 27.516 1 77.5 150 ARG B N 1
ATOM 3039 C CA . ARG B 1 150 ? -5.934 14.578 27.234 1 77.5 150 ARG B CA 1
ATOM 3040 C C . ARG B 1 150 ? -5.441 13.328 26.516 1 77.5 150 ARG B C 1
ATOM 3042 O O . ARG B 1 150 ? -4.633 13.414 25.594 1 77.5 150 ARG B O 1
ATOM 3049 N N . VAL B 1 151 ? -5.945 12.312 27.047 1 78.44 151 VAL B N 1
ATOM 3050 C CA . VAL B 1 151 ? -5.555 11.047 26.422 1 78.44 151 VAL B CA 1
ATOM 3051 C C . VAL B 1 151 ? -6.051 11.008 24.984 1 78.44 151 VAL B C 1
ATOM 3053 O O . VAL B 1 151 ? -5.316 10.617 24.078 1 78.44 151 VAL B O 1
ATOM 3056 N N . ARG B 1 152 ? -7.156 11.516 24.75 1 82.12 152 ARG B N 1
ATOM 3057 C CA . ARG B 1 152 ? -7.754 11.508 23.406 1 82.12 152 ARG B CA 1
ATOM 3058 C C . ARG B 1 152 ? -6.945 12.367 22.453 1 82.12 152 ARG B C 1
ATOM 3060 O O . ARG B 1 152 ? -6.727 11.977 21.297 1 82.12 152 ARG B O 1
ATOM 3067 N N . ILE B 1 153 ? -6.484 13.43 22.922 1 82.88 153 ILE B N 1
ATOM 3068 C CA . ILE B 1 153 ? -5.727 14.352 22.078 1 82.88 153 ILE B CA 1
ATOM 3069 C C . ILE B 1 153 ? -4.387 13.727 21.703 1 82.88 153 ILE B C 1
ATOM 3071 O O . ILE B 1 153 ? -3.895 13.922 20.594 1 82.88 153 ILE B O 1
ATOM 3075 N N . ARG B 1 154 ? -3.947 12.938 22.641 1 84.19 154 ARG B N 1
ATOM 3076 C CA . ARG B 1 154 ? -2.65 12.312 22.406 1 84.19 154 ARG B CA 1
ATOM 3077 C C . ARG B 1 154 ? -2.789 11.086 21.5 1 84.19 154 ARG B C 1
ATOM 3079 O O . ARG B 1 154 ? -1.896 10.797 20.703 1 84.19 154 ARG B O 1
ATOM 3086 N N . VAL B 1 155 ? -3.91 10.438 21.531 1 88.94 155 VAL B N 1
ATOM 3087 C CA . VAL B 1 155 ? -4.094 9.164 20.844 1 88.94 155 VAL B CA 1
ATOM 3088 C C . VAL B 1 155 ? -4.629 9.406 19.438 1 88.94 155 VAL B C 1
ATOM 3090 O O . VAL B 1 155 ? -4.398 8.602 18.531 1 88.94 155 VAL B O 1
ATOM 3093 N N . LEU B 1 156 ? -5.242 10.477 19.188 1 91.31 156 LEU B N 1
ATOM 3094 C CA . LEU B 1 156 ? -5.996 10.734 17.969 1 91.31 156 LEU B CA 1
ATOM 3095 C C . LEU B 1 156 ? -5.086 10.711 16.75 1 91.31 156 LEU B C 1
ATOM 3097 O O . LEU B 1 156 ? -5.375 10.023 15.766 1 91.31 156 LEU B O 1
ATOM 3101 N N . PRO B 1 157 ? -3.932 11.352 16.844 1 91.19 157 PRO B N 1
ATOM 3102 C CA . PRO B 1 157 ? -3.076 11.336 15.656 1 91.19 157 PRO B CA 1
ATOM 3103 C C . PRO B 1 157 ? -2.553 9.938 15.328 1 91.19 157 PRO B C 1
ATOM 3105 O O . PRO B 1 157 ? -2.414 9.586 14.156 1 91.19 157 PRO B O 1
ATOM 3108 N N . TRP B 1 158 ? -2.33 9.188 16.375 1 93.25 158 TRP B N 1
ATOM 3109 C CA . TRP B 1 158 ? -1.876 7.816 16.172 1 93.25 158 TRP B CA 1
ATOM 3110 C C . TRP B 1 158 ? -2.994 6.949 15.609 1 93.25 158 TRP B C 1
ATOM 3112 O O . TRP B 1 158 ? -2.758 6.121 14.727 1 93.25 158 TRP B O 1
ATOM 3122 N N . HIS B 1 159 ? -4.176 7.195 16.109 1 95.38 159 HIS B N 1
ATOM 3123 C CA . HIS B 1 159 ? -5.336 6.457 15.617 1 95.38 159 HIS B CA 1
ATOM 3124 C C . HIS B 1 159 ? -5.598 6.742 14.141 1 95.38 159 HIS B C 1
ATOM 3126 O O . HIS B 1 159 ? -5.848 5.82 13.359 1 95.38 159 HIS B O 1
ATOM 3132 N N . VAL B 1 160 ? -5.461 7.953 13.805 1 95.38 160 VAL B N 1
ATOM 3133 C CA . VAL B 1 160 ? -5.727 8.359 12.43 1 95.38 160 VAL B CA 1
ATOM 3134 C C . VAL B 1 160 ? -4.664 7.777 11.5 1 95.38 160 VAL B C 1
ATOM 3136 O O . VAL B 1 160 ? -4.988 7.18 10.469 1 95.38 160 VAL B O 1
ATOM 3139 N N . PHE B 1 161 ? -3.436 7.871 11.891 1 96.44 161 PHE B N 1
ATOM 3140 C CA . PHE B 1 161 ? -2.363 7.352 11.047 1 96.44 161 PHE B CA 1
ATOM 3141 C C . PHE B 1 161 ? -2.477 5.84 10.898 1 96.44 161 PHE B C 1
ATOM 3143 O O . PHE B 1 161 ? -2.439 5.316 9.781 1 96.44 161 PHE B O 1
ATOM 3150 N N . LEU B 1 162 ? -2.582 5.176 11.984 1 97.5 162 LEU B N 1
ATOM 3151 C CA . LEU B 1 162 ? -2.619 3.717 11.953 1 97.5 162 LEU B CA 1
ATOM 3152 C C . LEU B 1 162 ? -3.846 3.223 11.195 1 97.5 162 LEU B C 1
ATOM 3154 O O . LEU B 1 162 ? -3.791 2.188 10.523 1 97.5 162 LEU B O 1
ATOM 3158 N N . GLY B 1 163 ? -4.918 3.922 11.344 1 97.94 163 GLY B N 1
ATOM 3159 C CA . GLY B 1 163 ? -6.109 3.572 10.586 1 97.94 163 GLY B CA 1
ATOM 3160 C C . GLY B 1 163 ? -5.914 3.668 9.086 1 97.94 163 GLY B C 1
ATOM 3161 O O . GLY B 1 163 ? -6.242 2.736 8.344 1 97.94 163 GLY B O 1
ATOM 3162 N N . LEU B 1 164 ? -5.375 4.781 8.672 1 98.19 164 LEU B N 1
ATOM 3163 C CA . LEU B 1 164 ? -5.168 4.996 7.242 1 98.19 164 LEU B CA 1
ATOM 3164 C C . LEU B 1 164 ? -4.117 4.035 6.695 1 98.19 164 LEU B C 1
ATOM 3166 O O . LEU B 1 164 ? -4.262 3.514 5.59 1 98.19 164 LEU B O 1
ATOM 3170 N N . TYR B 1 165 ? -3.096 3.811 7.457 1 98.38 165 TYR B N 1
ATOM 3171 C CA . TYR B 1 165 ? -2.062 2.879 7.02 1 98.38 165 TYR B CA 1
ATOM 3172 C C . TYR B 1 165 ? -2.615 1.463 6.91 1 98.38 165 TYR B C 1
ATOM 3174 O O . TYR B 1 165 ? -2.291 0.733 5.969 1 98.38 165 TYR B O 1
ATOM 3182 N N . THR B 1 166 ? -3.369 1.075 7.902 1 98.62 166 THR B N 1
ATOM 3183 C CA . THR B 1 166 ? -3.977 -0.251 7.871 1 98.62 166 THR B CA 1
ATOM 3184 C C . THR B 1 166 ? -4.887 -0.399 6.652 1 98.62 166 THR B C 1
ATOM 3186 O O . THR B 1 166 ? -4.934 -1.463 6.035 1 98.62 166 THR B O 1
ATOM 3189 N N . TYR B 1 167 ? -5.625 0.646 6.348 1 98.81 167 TYR B N 1
ATOM 3190 C CA . TYR B 1 167 ? -6.469 0.633 5.16 1 98.81 167 TYR B CA 1
ATOM 3191 C C . TYR B 1 167 ? -5.637 0.417 3.9 1 98.81 167 TYR B C 1
ATOM 3193 O O . TYR B 1 167 ? -5.984 -0.413 3.055 1 98.81 167 TYR B O 1
ATOM 3201 N N . ALA B 1 168 ? -4.523 1.105 3.783 1 98.56 168 ALA B N 1
ATOM 3202 C CA . ALA B 1 168 ? -3.609 0.937 2.656 1 98.56 168 ALA B CA 1
ATOM 3203 C C . ALA B 1 168 ? -3.02 -0.47 2.635 1 98.56 168 ALA B C 1
ATOM 3205 O O . ALA B 1 168 ? -2.875 -1.074 1.57 1 98.56 168 ALA B O 1
ATOM 3206 N N . LEU B 1 169 ? -2.674 -0.932 3.791 1 98.62 169 LEU B N 1
ATOM 3207 C CA . LEU B 1 169 ? -2.131 -2.279 3.91 1 98.62 169 LEU B CA 1
ATOM 3208 C C . LEU B 1 169 ? -3.148 -3.32 3.455 1 98.62 169 LEU B C 1
ATOM 3210 O O . LEU B 1 169 ? -2.783 -4.324 2.84 1 98.62 169 LEU B O 1
ATOM 3214 N N . ALA B 1 170 ? -4.406 -3.1 3.791 1 98.81 170 ALA B N 1
ATOM 3215 C CA . ALA B 1 170 ? -5.465 -4.008 3.357 1 98.81 170 ALA B CA 1
ATOM 3216 C C . ALA B 1 170 ? -5.539 -4.078 1.835 1 98.81 170 ALA B C 1
ATOM 3218 O O . ALA B 1 170 ? -5.691 -5.16 1.264 1 98.81 170 ALA B O 1
ATOM 3219 N N . ILE B 1 171 ? -5.438 -2.979 1.241 1 98.75 171 ILE B N 1
ATOM 3220 C CA . ILE B 1 171 ? -5.508 -2.934 -0.215 1 98.75 171 ILE B CA 1
ATOM 3221 C C . ILE B 1 171 ? -4.273 -3.605 -0.812 1 98.75 171 ILE B C 1
ATOM 3223 O O . ILE B 1 171 ? -4.387 -4.395 -1.753 1 98.75 171 ILE B O 1
ATOM 3227 N N . ALA B 1 172 ? -3.09 -3.346 -0.254 1 98.5 172 ALA B N 1
ATOM 3228 C CA . ALA B 1 172 ? -1.879 -4.031 -0.703 1 98.5 172 ALA B CA 1
ATOM 3229 C C . ALA B 1 172 ? -2.016 -5.543 -0.547 1 98.5 172 ALA B C 1
ATOM 3231 O O . ALA B 1 172 ? -1.563 -6.305 -1.406 1 98.5 172 ALA B O 1
ATOM 3232 N N . THR B 1 173 ? -2.582 -5.891 0.558 1 98.5 173 THR B N 1
ATOM 3233 C CA . THR B 1 173 ? -2.812 -7.312 0.794 1 98.5 173 THR B CA 1
ATOM 3234 C C . THR B 1 173 ? -3.75 -7.891 -0.261 1 98.5 173 THR B C 1
ATOM 3236 O O . THR B 1 173 ? -3.51 -8.984 -0.778 1 98.5 173 THR B O 1
ATOM 3239 N N . ALA B 1 174 ? -4.809 -7.156 -0.548 1 98.62 174 ALA B N 1
ATOM 3240 C CA . ALA B 1 174 ? -5.73 -7.605 -1.588 1 98.62 174 ALA B CA 1
ATOM 3241 C C . ALA B 1 174 ? -5.016 -7.762 -2.928 1 98.62 174 ALA B C 1
ATOM 3243 O O . ALA B 1 174 ? -5.281 -8.711 -3.672 1 98.62 174 ALA B O 1
ATOM 3244 N N . GLU B 1 175 ? -4.137 -6.863 -3.23 1 98.44 175 GLU B N 1
ATOM 3245 C CA . GLU B 1 175 ? -3.357 -6.957 -4.461 1 98.44 175 GLU B CA 1
ATOM 3246 C C . GLU B 1 175 ? -2.57 -8.266 -4.516 1 98.44 175 GLU B C 1
ATOM 3248 O O . GLU B 1 175 ? -2.543 -8.93 -5.551 1 98.44 175 GLU B O 1
ATOM 3253 N N . THR B 1 176 ? -1.922 -8.562 -3.42 1 97.5 176 THR B N 1
ATOM 3254 C CA . THR B 1 176 ? -1.136 -9.789 -3.387 1 97.5 176 THR B CA 1
ATOM 3255 C C . THR B 1 176 ? -2.037 -11.016 -3.523 1 97.5 176 THR B C 1
ATOM 3257 O O . THR B 1 176 ? -1.674 -11.992 -4.184 1 97.5 176 THR B O 1
ATOM 3260 N N . GLY B 1 177 ? -3.213 -10.992 -2.949 1 96.38 177 GLY B N 1
ATOM 3261 C CA . GLY B 1 177 ? -4.148 -12.094 -3.086 1 96.38 177 GLY B CA 1
ATOM 3262 C C . GLY B 1 177 ? -4.645 -12.289 -4.508 1 96.38 177 GLY B C 1
ATOM 3263 O O . GLY B 1 177 ? -4.727 -13.414 -4.996 1 96.38 177 GLY B O 1
ATOM 3264 N N . LEU B 1 178 ? -4.988 -11.211 -5.125 1 96.44 178 LEU B N 1
ATOM 3265 C CA . LEU B 1 178 ? -5.43 -11.258 -6.512 1 96.44 178 LEU B CA 1
ATOM 3266 C C . LEU B 1 178 ? -4.348 -11.852 -7.406 1 96.44 178 LEU B C 1
ATOM 3268 O O . LEU B 1 178 ? -4.621 -12.734 -8.219 1 96.44 178 LEU B O 1
ATOM 3272 N N . LEU B 1 179 ? -3.188 -11.398 -7.188 1 95.38 179 LEU B N 1
ATOM 3273 C CA . LEU B 1 179 ? -2.086 -11.844 -8.031 1 95.38 179 LEU B CA 1
ATOM 3274 C C . LEU B 1 179 ? -1.761 -13.312 -7.773 1 95.38 179 LEU B C 1
ATOM 3276 O O . LEU B 1 179 ? -1.485 -14.07 -8.711 1 95.38 179 LEU B O 1
ATOM 3280 N N . GLU B 1 180 ? -1.764 -13.688 -6.555 1 93.25 180 GLU B N 1
ATOM 3281 C CA . GLU B 1 180 ? -1.514 -15.086 -6.223 1 93.25 180 GLU B CA 1
ATOM 3282 C C . GLU B 1 180 ? -2.52 -16 -6.914 1 93.25 180 GLU B C 1
ATOM 3284 O O . GLU B 1 180 ? -2.141 -17 -7.516 1 93.25 180 GLU B O 1
ATOM 3289 N N . LYS B 1 181 ? -3.734 -15.641 -6.844 1 92.5 181 LYS B N 1
ATOM 3290 C CA . LYS B 1 181 ? -4.781 -16.469 -7.438 1 92.5 181 LYS B CA 1
ATOM 3291 C C . LYS B 1 181 ? -4.637 -16.531 -8.953 1 92.5 181 LYS B C 1
ATOM 3293 O O . LYS B 1 181 ? -4.73 -17.609 -9.539 1 92.5 181 LYS B O 1
ATOM 3298 N N . VAL B 1 182 ? -4.387 -15.445 -9.547 1 92.75 182 VAL B N 1
ATOM 3299 C CA . VAL B 1 182 ? -4.277 -15.422 -11 1 92.75 182 VAL B CA 1
ATOM 3300 C C . VAL B 1 182 ? -3.033 -16.188 -11.438 1 92.75 182 VAL B C 1
ATOM 3302 O O . VAL B 1 182 ? -3.047 -16.875 -12.461 1 92.75 182 VAL B O 1
ATOM 3305 N N . THR B 1 183 ? -1.974 -16.078 -10.68 1 90.06 183 THR B N 1
ATOM 3306 C CA . THR B 1 183 ? -0.756 -16.812 -11 1 90.06 183 THR B CA 1
ATOM 3307 C C . THR B 1 183 ? -0.987 -18.312 -10.891 1 90.06 183 THR B C 1
ATOM 3309 O O . THR B 1 183 ? -0.507 -19.078 -11.719 1 90.06 183 THR B O 1
ATOM 3312 N N . PHE B 1 184 ? -1.726 -18.703 -9.922 1 88.69 184 PHE B N 1
ATOM 3313 C CA . PHE B 1 184 ? -2.102 -20.109 -9.797 1 88.69 184 PHE B CA 1
ATOM 3314 C C . PHE B 1 184 ? -2.902 -20.578 -11.008 1 88.69 184 PHE B C 1
ATOM 3316 O O . PHE B 1 184 ? -2.648 -21.641 -11.555 1 88.69 184 PHE B O 1
ATOM 3323 N N . LEU B 1 185 ? -3.799 -19.797 -11.414 1 89.44 185 LEU B N 1
ATOM 3324 C CA . LEU B 1 185 ? -4.641 -20.141 -12.555 1 89.44 185 LEU B CA 1
ATOM 3325 C C . LEU B 1 185 ? -3.812 -20.219 -13.836 1 89.44 185 LEU B C 1
ATOM 3327 O O . LEU B 1 185 ? -4.012 -21.141 -14.648 1 89.44 185 LEU B O 1
ATOM 3331 N N . GLN B 1 186 ? -2.93 -19.375 -13.922 1 86.94 186 GLN B N 1
ATOM 3332 C CA . GLN B 1 186 ? -2.1 -19.312 -15.117 1 86.94 186 GLN B CA 1
ATOM 3333 C C . GLN B 1 186 ? -1.11 -20.469 -15.156 1 86.94 186 GLN B C 1
ATOM 3335 O O . GLN B 1 186 ? -0.844 -21.031 -16.219 1 86.94 186 GLN B O 1
ATOM 3340 N N . THR B 1 187 ? -0.628 -20.906 -14.039 1 86 187 THR B N 1
ATOM 3341 C CA . THR B 1 187 ? 0.421 -21.906 -13.992 1 86 187 THR B CA 1
ATOM 3342 C C . THR B 1 187 ? -0.18 -23.312 -13.875 1 86 187 THR B C 1
ATOM 3344 O O . THR B 1 187 ? 0.318 -24.25 -14.492 1 86 187 THR B O 1
ATOM 3347 N N . MET B 1 188 ? -1.263 -23.391 -13.227 1 84.69 188 MET B N 1
ATOM 3348 C CA . MET B 1 188 ? -1.818 -24.719 -12.977 1 84.69 188 MET B CA 1
ATOM 3349 C C . MET B 1 188 ? -2.928 -25.047 -13.977 1 84.69 188 MET B C 1
ATOM 3351 O O . MET B 1 188 ? -3.15 -26.203 -14.305 1 84.69 188 MET B O 1
ATOM 3355 N N . ARG B 1 189 ? -3.598 -24.031 -14.445 1 86.69 189 ARG B N 1
ATOM 3356 C CA . ARG B 1 189 ? -4.742 -24.266 -15.32 1 86.69 189 ARG B CA 1
ATOM 3357 C C . ARG B 1 189 ? -4.504 -23.672 -16.703 1 86.69 189 ARG B C 1
ATOM 3359 O O . ARG B 1 189 ? -5.406 -23.656 -17.547 1 86.69 189 ARG B O 1
ATOM 3366 N N . ASN B 1 190 ? -3.393 -23.062 -16.906 1 87.88 190 ASN B N 1
ATOM 3367 C CA . ASN B 1 190 ? -2.955 -22.531 -18.188 1 87.88 190 ASN B CA 1
ATOM 3368 C C . ASN B 1 190 ? -3.885 -21.422 -18.688 1 87.88 190 ASN B C 1
ATOM 3370 O O . ASN B 1 190 ? -4.195 -21.344 -19.875 1 87.88 190 ASN B O 1
ATOM 3374 N N . VAL B 1 191 ? -4.387 -20.688 -17.766 1 87.5 191 VAL B N 1
ATOM 3375 C CA . VAL B 1 191 ? -5.176 -19.516 -18.141 1 87.5 191 VAL B CA 1
ATOM 3376 C C . VAL B 1 191 ? -4.262 -18.438 -18.719 1 87.5 191 VAL B C 1
ATOM 3378 O O . VAL B 1 191 ? -3.23 -18.109 -18.125 1 87.5 191 VAL B O 1
ATOM 3381 N N . SER B 1 192 ? -4.66 -17.922 -19.828 1 88.5 192 SER B N 1
ATOM 3382 C CA . SER B 1 192 ? -3.822 -16.938 -20.5 1 88.5 192 SER B CA 1
ATOM 3383 C C . SER B 1 192 ? -3.744 -15.648 -19.703 1 88.5 192 SER B C 1
ATOM 3385 O O . SER B 1 192 ? -4.73 -15.234 -19.094 1 88.5 192 SER B O 1
ATOM 3387 N N . LYS B 1 193 ? -2.615 -14.969 -19.859 1 87 193 LYS B N 1
ATOM 3388 C CA . LYS B 1 193 ? -2.424 -13.672 -19.219 1 87 193 LYS B CA 1
ATOM 3389 C C . LYS B 1 193 ? -3.301 -12.602 -19.875 1 87 193 LYS B C 1
ATOM 3391 O O . LYS B 1 193 ? -3.559 -11.555 -19.266 1 87 193 LYS B O 1
ATOM 3396 N N . HIS B 1 194 ? -3.828 -12.922 -21.031 1 87.88 194 HIS B N 1
ATOM 3397 C CA . HIS B 1 194 ? -4.652 -11.961 -21.766 1 87.88 194 HIS B CA 1
ATOM 3398 C C . HIS B 1 194 ? -6.121 -12.375 -21.75 1 87.88 194 HIS B C 1
ATOM 3400 O O . HIS B 1 194 ? -6.934 -11.805 -22.484 1 87.88 194 HIS B O 1
ATOM 3406 N N . SER B 1 195 ? -6.402 -13.281 -20.906 1 91.81 195 SER B N 1
ATOM 3407 C CA . SER B 1 195 ? -7.793 -13.727 -20.828 1 91.81 195 SER B CA 1
ATOM 3408 C C . SER B 1 195 ? -8.68 -12.648 -20.219 1 91.81 195 SER B C 1
ATOM 3410 O O . SER B 1 195 ? -8.188 -11.734 -19.547 1 91.81 195 SER B O 1
ATOM 3412 N N . THR B 1 196 ? -9.914 -12.758 -20.531 1 94.5 196 THR B N 1
ATOM 3413 C CA . THR B 1 196 ? -10.891 -11.82 -19.969 1 94.5 196 THR B CA 1
ATOM 3414 C C . THR B 1 196 ? -10.844 -11.859 -18.438 1 94.5 196 THR B C 1
ATOM 3416 O O . THR B 1 196 ? -10.922 -10.812 -17.797 1 94.5 196 THR B O 1
ATOM 3419 N N . GLU B 1 197 ? -10.719 -13 -17.875 1 95 197 GLU B N 1
ATOM 3420 C CA . GLU B 1 197 ? -10.633 -13.133 -16.422 1 95 197 GLU B CA 1
ATOM 3421 C C . GLU B 1 197 ? -9.406 -12.406 -15.875 1 95 197 GLU B C 1
ATOM 3423 O O . GLU B 1 197 ? -9.508 -11.656 -14.898 1 95 197 GLU B O 1
ATOM 3428 N N . SER B 1 198 ? -8.289 -12.617 -16.531 1 94.31 198 SER B N 1
ATOM 3429 C CA . SER B 1 198 ? -7.062 -11.945 -16.109 1 94.31 198 SER B CA 1
ATOM 3430 C C . SER B 1 198 ? -7.207 -10.43 -16.188 1 94.31 198 SER B C 1
ATOM 3432 O O . SER B 1 198 ? -6.75 -9.703 -15.305 1 94.31 198 SER B O 1
ATOM 3434 N N . MET B 1 199 ? -7.867 -9.977 -17.203 1 94.62 199 MET B N 1
ATOM 3435 C CA . MET B 1 199 ? -8.055 -8.539 -17.391 1 94.62 199 MET B CA 1
ATOM 3436 C C . MET B 1 199 ? -8.992 -7.98 -16.328 1 94.62 199 MET B C 1
ATOM 3438 O O . MET B 1 199 ? -8.797 -6.871 -15.836 1 94.62 199 MET B O 1
ATOM 3442 N N . VAL B 1 200 ? -9.992 -8.719 -15.969 1 96.75 200 VAL B N 1
ATOM 3443 C CA . VAL B 1 200 ? -10.93 -8.312 -14.93 1 96.75 200 VAL B CA 1
ATOM 3444 C C . VAL B 1 200 ? -10.203 -8.18 -13.594 1 96.75 200 VAL B C 1
ATOM 3446 O O . VAL B 1 200 ? -10.367 -7.184 -12.883 1 96.75 200 VAL B O 1
ATOM 3449 N N . VAL B 1 201 ? -9.375 -9.125 -13.297 1 96.75 201 VAL B N 1
ATOM 3450 C CA . VAL B 1 201 ? -8.656 -9.133 -12.023 1 96.75 201 VAL B CA 1
ATOM 3451 C C . VAL B 1 201 ? -7.613 -8.016 -12.008 1 96.75 201 VAL B C 1
ATOM 3453 O O . VAL B 1 201 ? -7.453 -7.328 -11 1 96.75 201 VAL B O 1
ATOM 3456 N N . ASN B 1 202 ? -6.949 -7.797 -13.164 1 96.31 202 ASN B N 1
ATOM 3457 C CA . ASN B 1 202 ? -6.004 -6.691 -13.273 1 96.31 202 ASN B CA 1
ATOM 3458 C C . ASN B 1 202 ? -6.695 -5.344 -13.078 1 96.31 202 ASN B C 1
ATOM 3460 O O . ASN B 1 202 ? -6.184 -4.48 -12.359 1 96.31 202 ASN B O 1
ATOM 3464 N N . ALA B 1 203 ? -7.828 -5.219 -13.68 1 97.5 203 ALA B N 1
ATOM 3465 C CA . ALA B 1 203 ? -8.594 -3.986 -13.531 1 97.5 203 ALA B CA 1
ATOM 3466 C C . ALA B 1 203 ? -9.031 -3.783 -12.086 1 97.5 203 ALA B C 1
ATOM 3468 O O . ALA B 1 203 ? -8.961 -2.672 -11.555 1 97.5 203 ALA B O 1
ATOM 3469 N N . LEU B 1 204 ? -9.453 -4.855 -11.484 1 98.44 204 LEU B N 1
ATOM 3470 C CA . LEU B 1 204 ? -9.844 -4.809 -10.078 1 98.44 204 LEU B CA 1
ATOM 3471 C C . LEU B 1 204 ? -8.695 -4.305 -9.211 1 98.44 204 LEU B C 1
ATOM 3473 O O . LEU B 1 204 ? -8.883 -3.408 -8.383 1 98.44 204 LEU B O 1
ATOM 3477 N N . GLY B 1 205 ? -7.512 -4.863 -9.445 1 98.5 205 GLY B N 1
ATOM 3478 C CA . GLY B 1 205 ? -6.348 -4.434 -8.688 1 98.5 205 GLY B CA 1
ATOM 3479 C C . GLY B 1 205 ? -6.016 -2.969 -8.891 1 98.5 205 GLY B C 1
ATOM 3480 O O . GLY B 1 205 ? -5.73 -2.254 -7.926 1 98.5 205 GLY B O 1
ATOM 3481 N N . LEU B 1 206 ? -6.094 -2.508 -10.086 1 98.25 206 LEU B N 1
ATOM 3482 C CA . LEU B 1 206 ? -5.75 -1.124 -10.391 1 98.25 206 LEU B CA 1
ATOM 3483 C C . LEU B 1 206 ? -6.777 -0.165 -9.797 1 98.25 206 LEU B C 1
ATOM 3485 O O . LEU B 1 206 ? -6.418 0.889 -9.266 1 98.25 206 LEU B O 1
ATOM 3489 N N . VAL B 1 207 ? -8.039 -0.505 -9.828 1 98.75 207 VAL B N 1
ATOM 3490 C CA . VAL B 1 207 ? -9.086 0.362 -9.289 1 98.75 207 VAL B CA 1
ATOM 3491 C C . VAL B 1 207 ? -9.016 0.366 -7.762 1 98.75 207 VAL B C 1
ATOM 3493 O O . VAL B 1 207 ? -9.297 1.384 -7.125 1 98.75 207 VAL B O 1
ATOM 3496 N N . LEU B 1 208 ? -8.617 -0.741 -7.207 1 98.81 208 LEU B N 1
ATOM 3497 C CA . LEU B 1 208 ? -8.398 -0.778 -5.762 1 98.81 208 LEU B CA 1
ATOM 3498 C C . LEU B 1 208 ? -7.32 0.219 -5.352 1 98.81 208 LEU B C 1
ATOM 3500 O O . LEU B 1 208 ? -7.48 0.94 -4.363 1 98.81 208 LEU B O 1
ATOM 3504 N N . ALA B 1 209 ? -6.227 0.218 -6.105 1 98.44 209 ALA B N 1
ATOM 3505 C CA . ALA B 1 209 ? -5.16 1.175 -5.828 1 98.44 209 ALA B CA 1
ATOM 3506 C C . ALA B 1 209 ? -5.664 2.609 -5.949 1 98.44 209 ALA B C 1
ATOM 3508 O O . ALA B 1 209 ? -5.348 3.459 -5.109 1 98.44 209 ALA B O 1
ATOM 3509 N N . LEU B 1 210 ? -6.469 2.848 -6.91 1 98.38 210 LEU B N 1
ATOM 3510 C CA . LEU B 1 210 ? -7.039 4.172 -7.117 1 98.38 210 LEU B CA 1
ATOM 3511 C C . LEU B 1 210 ? -7.996 4.539 -5.988 1 98.38 210 LEU B C 1
ATOM 3513 O O . LEU B 1 210 ? -7.984 5.672 -5.504 1 98.38 210 LEU B O 1
ATOM 3517 N N . LEU B 1 211 ? -8.812 3.59 -5.586 1 98.69 211 LEU B N 1
ATOM 3518 C CA . LEU B 1 211 ? -9.727 3.781 -4.469 1 98.69 211 LEU B CA 1
ATOM 3519 C C . LEU B 1 211 ? -8.977 4.219 -3.217 1 98.69 211 LEU B C 1
ATOM 3521 O O . LEU B 1 211 ? -9.375 5.176 -2.549 1 98.69 211 LEU B O 1
ATOM 3525 N N . SER B 1 212 ? -7.895 3.529 -2.953 1 98.56 212 SER B N 1
ATOM 3526 C CA . SER B 1 212 ? -7.133 3.855 -1.753 1 98.56 212 SER B CA 1
ATOM 3527 C C . SER B 1 212 ? -6.578 5.273 -1.819 1 98.56 212 SER B C 1
ATOM 3529 O O . SER B 1 212 ? -6.539 5.98 -0.809 1 98.56 212 SER B O 1
ATOM 3531 N N . ALA B 1 213 ? -6.164 5.688 -3.002 1 98.25 213 ALA B N 1
ATOM 3532 C CA . ALA B 1 213 ? -5.66 7.047 -3.172 1 98.25 213 ALA B CA 1
ATOM 3533 C C . ALA B 1 213 ? -6.742 8.078 -2.852 1 98.25 213 ALA B C 1
ATOM 3535 O O . ALA B 1 213 ? -6.496 9.031 -2.111 1 98.25 213 ALA B O 1
ATOM 3536 N N . PHE B 1 214 ? -7.926 7.844 -3.32 1 98.38 214 PHE B N 1
ATOM 3537 C CA . PHE B 1 214 ? -9.016 8.789 -3.129 1 98.38 214 PHE B CA 1
ATOM 3538 C C . PHE B 1 214 ? -9.461 8.82 -1.671 1 98.38 214 PHE B C 1
ATOM 3540 O O . PHE B 1 214 ? -9.688 9.898 -1.109 1 98.38 214 PHE B O 1
ATOM 3547 N N . VAL B 1 215 ? -9.547 7.68 -1.058 1 98.5 215 VAL B N 1
ATOM 3548 C CA . VAL B 1 215 ? -10.016 7.602 0.323 1 98.5 215 VAL B CA 1
ATOM 3549 C C . VAL B 1 215 ? -9 8.266 1.25 1 98.5 215 VAL B C 1
ATOM 3551 O O . VAL B 1 215 ? -9.375 9.07 2.107 1 98.5 215 VAL B O 1
ATOM 3554 N N . ILE B 1 216 ? -7.746 7.996 1.031 1 98.25 216 ILE B N 1
ATOM 3555 C CA . ILE B 1 216 ? -6.707 8.539 1.901 1 98.25 216 ILE B CA 1
ATOM 3556 C C . ILE B 1 216 ? -6.582 10.039 1.68 1 98.25 216 ILE B C 1
ATOM 3558 O O . ILE B 1 216 ? -6.48 10.812 2.639 1 98.25 216 ILE B O 1
ATOM 3562 N N . LEU B 1 217 ? -6.652 10.438 0.43 1 97 217 LEU B N 1
ATOM 3563 C CA . LEU B 1 217 ? -6.574 11.867 0.142 1 97 217 LEU B CA 1
ATOM 3564 C C . LEU B 1 217 ? -7.762 12.609 0.75 1 97 217 LEU B C 1
ATOM 3566 O O . LEU B 1 217 ? -7.598 13.703 1.299 1 97 217 LEU B O 1
ATOM 3570 N N . ALA B 1 218 ? -8.922 12.031 0.681 1 96.62 218 ALA B N 1
ATOM 3571 C CA . ALA B 1 218 ? -10.102 12.641 1.278 1 96.62 218 ALA B CA 1
ATOM 3572 C C . ALA B 1 218 ? -9.961 12.75 2.793 1 96.62 218 ALA B C 1
ATOM 3574 O O . ALA B 1 218 ? -10.391 13.734 3.395 1 96.62 218 ALA B O 1
ATOM 3575 N N . ALA B 1 219 ? -9.328 11.773 3.373 1 96.31 219 ALA B N 1
ATOM 3576 C CA . ALA B 1 219 ? -9.18 11.719 4.824 1 96.31 219 ALA B CA 1
ATOM 3577 C C . ALA B 1 219 ? -8.219 12.797 5.316 1 96.31 219 ALA B C 1
ATOM 3579 O O . ALA B 1 219 ? -8.375 13.32 6.422 1 96.31 219 ALA B O 1
ATOM 3580 N N . VAL B 1 220 ? -7.262 13.188 4.48 1 94 220 VAL B N 1
ATOM 3581 C CA . VAL B 1 220 ? -6.234 14.086 4.98 1 94 220 VAL B CA 1
ATOM 3582 C C . VAL B 1 220 ? -6.473 15.5 4.441 1 94 220 VAL B C 1
ATOM 3584 O O . VAL B 1 220 ? -5.777 16.438 4.816 1 94 220 VAL B O 1
ATOM 3587 N N . SER B 1 221 ? -7.445 15.648 3.572 1 92.12 221 SER B N 1
ATOM 3588 C CA . SER B 1 221 ? -7.75 16.953 2.998 1 92.12 221 SER B CA 1
ATOM 3589 C C . SER B 1 221 ? -8.492 17.844 3.996 1 92.12 221 SER B C 1
ATOM 3591 O O . SER B 1 221 ? -9.227 17.344 4.848 1 92.12 221 SER B O 1
ATOM 3593 N N . PRO B 1 222 ? -8.25 19.172 3.826 1 87.81 222 PRO B N 1
ATOM 3594 C CA . PRO B 1 222 ? -8.984 20.078 4.703 1 87.81 222 PRO B CA 1
ATOM 3595 C C . PRO B 1 222 ? -10.492 20.031 4.473 1 87.81 222 PRO B C 1
ATOM 3597 O O . PRO B 1 222 ? -10.945 19.906 3.332 1 87.81 222 PRO B O 1
ATOM 3600 N N . LYS B 1 223 ? -11.203 20.094 5.52 1 83.38 223 LYS B N 1
ATOM 3601 C CA . LYS B 1 223 ? -12.656 19.969 5.465 1 83.38 223 LYS B CA 1
ATOM 3602 C C . LYS B 1 223 ? -13.297 21.266 4.965 1 83.38 223 LYS B C 1
ATOM 3604 O O . LYS B 1 223 ? -14.242 21.234 4.18 1 83.38 223 LYS B O 1
ATOM 3609 N N . TYR B 1 224 ? -12.75 22.375 5.453 1 78 224 TYR B N 1
ATOM 3610 C CA . TYR B 1 224 ? -13.406 23.641 5.176 1 78 224 TYR B CA 1
ATOM 3611 C C . TYR B 1 224 ? -12.469 24.578 4.418 1 78 224 TYR B C 1
ATOM 3613 O O . TYR B 1 224 ? -11.25 24.453 4.496 1 78 224 TYR B O 1
ATOM 3621 N N . GLN B 1 225 ? -13.062 25.297 3.506 1 71.62 225 GLN B N 1
ATOM 3622 C CA . GLN B 1 225 ? -12.375 26.391 2.84 1 71.62 225 GLN B CA 1
ATOM 3623 C C . GLN B 1 225 ? -12.961 27.75 3.252 1 71.62 225 GLN B C 1
ATOM 3625 O O . GLN B 1 225 ? -14.18 27.875 3.395 1 71.62 225 GLN B O 1
ATOM 3630 N N . THR B 1 226 ? -12 28.609 3.662 1 67.25 226 THR B N 1
ATOM 3631 C CA . THR B 1 226 ? -12.438 29.938 4.027 1 67.25 226 THR B CA 1
ATOM 3632 C C . THR B 1 226 ? -12.82 30.75 2.785 1 67.25 226 THR B C 1
ATOM 3634 O O . THR B 1 226 ? -12.055 30.812 1.825 1 67.25 226 THR B O 1
ATOM 3637 N N . ILE B 1 227 ? -14.07 31.062 2.732 1 63.06 227 ILE B N 1
ATOM 3638 C CA . ILE B 1 227 ? -14.484 31.953 1.654 1 63.06 227 ILE B CA 1
ATOM 3639 C C . ILE B 1 227 ? -14.289 33.406 2.078 1 63.06 227 ILE B C 1
ATOM 3641 O O . ILE B 1 227 ? -14.789 33.844 3.121 1 63.06 227 ILE B O 1
ATOM 3645 N N . HIS B 1 228 ? -13.219 34.031 1.657 1 54.72 228 HIS B N 1
ATOM 3646 C CA . HIS B 1 228 ? -13.109 35.469 1.829 1 54.72 228 HIS B CA 1
ATOM 3647 C C . HIS B 1 228 ? -14.234 36.219 1.098 1 54.72 228 HIS B C 1
ATOM 3649 O O . HIS B 1 228 ? -14.422 36.031 -0.107 1 54.72 228 HIS B O 1
ATOM 3655 N N . THR B 1 229 ? -15.234 36.406 1.813 1 47.53 229 THR B N 1
ATOM 3656 C CA . THR B 1 229 ? -16.234 37.312 1.249 1 47.53 229 THR B CA 1
ATOM 3657 C C . THR B 1 229 ? -15.617 38.656 0.849 1 47.53 229 THR B C 1
ATOM 3659 O O . THR B 1 229 ? -15.047 39.344 1.687 1 47.53 229 THR B O 1
ATOM 3662 N N . LYS B 1 230 ? -15.078 38.906 -0.284 1 49.19 230 LYS B N 1
ATOM 3663 C CA . LYS B 1 230 ? -14.898 40.25 -0.79 1 49.19 230 LYS B CA 1
ATOM 3664 C C . LYS B 1 230 ? -16.109 41.125 -0.471 1 49.19 230 LYS B C 1
ATOM 3666 O O . LYS B 1 230 ? -17.203 40.875 -0.961 1 49.19 230 LYS B O 1
ATOM 3671 N N . LEU B 1 231 ? -16.219 41.594 0.67 1 44.31 231 LEU B N 1
ATOM 3672 C CA . LEU B 1 231 ? -17.078 42.75 0.801 1 44.31 231 LEU B CA 1
ATOM 3673 C C . LEU B 1 231 ? -16.828 43.75 -0.333 1 44.31 231 LEU B C 1
ATOM 3675 O O . LEU B 1 231 ? -15.75 44.312 -0.437 1 44.31 231 LEU B O 1
ATOM 3679 N N . LEU B 1 232 ? -17.188 43.469 -1.518 1 41.72 232 LEU B N 1
ATOM 3680 C CA . LEU B 1 232 ? -17.391 44.562 -2.436 1 41.72 232 LEU B CA 1
ATOM 3681 C C . LEU B 1 232 ? -18.109 45.719 -1.74 1 41.72 232 LEU B C 1
ATOM 3683 O O . LEU B 1 232 ? -19.281 45.594 -1.373 1 41.72 232 LEU B O 1
ATOM 3687 N N . TYR B 1 233 ? -17.516 46.312 -0.716 1 40.34 233 TYR B N 1
ATOM 3688 C CA . TYR B 1 233 ? -17.953 47.656 -0.342 1 40.34 233 TYR B CA 1
ATOM 3689 C C . TYR B 1 233 ? -18.312 48.469 -1.575 1 40.34 233 TYR B C 1
ATOM 3691 O O . TYR B 1 233 ? -17.453 48.719 -2.434 1 40.34 233 TYR B O 1
ATOM 3699 N N . SER B 1 234 ? -19.453 48.312 -2.146 1 41.34 234 SER B N 1
ATOM 3700 C CA . SER B 1 234 ? -20.078 49.312 -2.99 1 41.34 234 SER B CA 1
ATOM 3701 C C . SER B 1 234 ? -19.812 50.719 -2.455 1 41.34 234 SER B C 1
ATOM 3703 O O . SER B 1 234 ? -20.188 51.031 -1.326 1 41.34 234 SER B O 1
ATOM 3705 N N . ASP B 1 235 ? -18.609 51.281 -2.578 1 41.09 235 ASP B N 1
ATOM 3706 C CA . ASP B 1 235 ? -18.406 52.719 -2.484 1 41.09 235 ASP B CA 1
ATOM 3707 C C . ASP B 1 235 ? -19.594 53.469 -3.053 1 41.09 235 ASP B C 1
ATOM 3709 O O . ASP B 1 235 ? -19.766 53.562 -4.27 1 41.09 235 ASP B O 1
ATOM 3713 N N . THR B 1 236 ? -20.844 53.156 -2.627 1 39.56 236 THR B N 1
ATOM 3714 C CA . THR B 1 236 ? -21.906 54.125 -2.871 1 39.56 236 THR B CA 1
ATOM 3715 C C . THR B 1 236 ? -21.469 55.531 -2.473 1 39.56 236 THR B C 1
ATOM 3717 O O . THR B 1 236 ? -21.312 55.812 -1.285 1 39.56 236 THR B O 1
ATOM 3720 N N . THR B 1 237 ? -20.5 56.156 -3.221 1 41.69 237 THR B N 1
ATOM 3721 C CA . THR B 1 237 ? -20.375 57.594 -3.303 1 41.69 237 THR B CA 1
ATOM 3722 C C . THR B 1 237 ? -21.75 58.25 -3.318 1 41.69 237 THR B C 1
ATOM 3724 O O . THR B 1 237 ? -22.516 58.094 -4.27 1 41.69 237 THR B O 1
ATOM 3727 N N . THR B 1 238 ? -22.453 58.281 -2.197 1 39.81 238 THR B N 1
ATOM 3728 C CA . THR B 1 238 ? -23.531 59.25 -2.006 1 39.81 238 THR B CA 1
ATOM 3729 C C . THR B 1 238 ? -23.141 60.625 -2.559 1 39.81 238 THR B C 1
ATOM 3731 O O . THR B 1 238 ? -22.234 61.25 -2.043 1 39.81 238 THR B O 1
ATOM 3734 N N . PHE B 1 239 ? -23.203 60.812 -3.922 1 38.53 239 PHE B N 1
ATOM 3735 C CA . PHE B 1 239 ? -23.281 62.125 -4.543 1 38.53 239 PHE B CA 1
ATOM 3736 C C . PHE B 1 239 ? -24.281 63 -3.797 1 38.53 239 PHE B C 1
ATOM 3738 O O . PHE B 1 239 ? -25.484 62.719 -3.775 1 38.53 239 PHE B O 1
ATOM 3745 N N . SER B 1 240 ? -23.922 63.438 -2.586 1 34.31 240 SER B N 1
ATOM 3746 C CA . SER B 1 240 ? -24.594 64.625 -2.041 1 34.31 240 SER B CA 1
ATOM 3747 C C . SER B 1 240 ? -24.812 65.688 -3.115 1 34.31 240 SER B C 1
ATOM 3749 O O . SER B 1 240 ? -23.844 66.188 -3.68 1 34.31 240 SER B O 1
ATOM 3751 N N . SER B 1 241 ? -25.828 65.438 -3.924 1 29.19 241 SER B N 1
ATOM 3752 C CA . SER B 1 241 ? -26.438 66.688 -4.473 1 29.19 241 SER B CA 1
ATOM 3753 C C . SER B 1 241 ? -26.969 67.562 -3.367 1 29.19 241 SER B C 1
ATOM 3755 O O . SER B 1 241 ? -27.469 67.125 -2.346 1 29.19 241 SER B O 1
#

InterPro domains:
  IPR006593 Cytochrome b561/ferric reductase, transmembrane domain [PF03188] (53-184)
  IPR006593 Cytochrome b561/ferric reductase, transmembrane domain [PS50939] (15-220)
  IPR006593 Cytochrome b561/ferric reductase, transmembrane domain [SM00665] (53-178)
  IPR043205 Cytochrome b561/Cytochrome b reductase 1-like [PTHR10106] (9-226)